Protein AF-A0A5S9R3G3-F1 (afdb_monomer_lite)

Radius of gyration: 27.37 Å; chains: 1; bounding box: 82×53×73 Å

Foldseek 3Di:
DKKKKKFKWAWLDADPAFDKDKDDWDFQDLPDPGTFTWIKMKTAHAADPCSPVPDWDFDPDDDFDFQQDQPPWDDWALATEDAPPDDGPRDTDTGGDTHRMMMIMIMTDDDDPDDDPSRLLSVQVVSVVVVVVCCVVVVMDIDGRGDIFMWACDPPDPDIGTDDDGHYDYDHDDDDDPVRVFVVVLLVVLLVPDPVCPDLVVQLVVLVVVLRVHHRLVSLLLSLLVSLLSVFDKDFDDPVVVVVLVVVLVVLVVVLVVDDCPDPSNVVSVVVNVVSVVNRIDDSLVSSLVLLCDQPPDDNVRSVVLSVLSSVLVVQVVCCVPVVDDNSVCSVVSSVSSSVSVVSSVVSSSVVSDDPDRPDGDDDPPPDDDPDDDDDD

Secondary structure (DSSP, 8-state):
-EEEEEEEEE-SS-PPTT-EEEPPPEEE--SSSSPEEEEEEEEE-PPPS-GGGT--PBPSSS--EE-S--TT-EEETTEEEE-TT--------EEPPBTTEEEEEEEEE--SSS--HHHHHHHHHHHHHHHHHHHHHHT---EE-S--EEEEEPTTSS-EEEE---EEEE-PPPPPPTTTSHHHHHHHHHHHH-TTS-HHHHHHHHHHHHTTT---HHHHHHHHHHHHHHH----BPPHHHHHHHHHHHHHHHHHHTTS-TTSHHHHHHHHHHHHHHHHTBPPHHHHHHHTTSS-TT--HHHHHHHHHHHHHHHHHHHHHHHTS---GGGHHHHHHHHHHHHHHHHHHHHHHH--SS-S-----TTS---S------

Structure (mmCIF, N/CA/C/O backbone):
data_AF-A0A5S9R3G3-F1
#
_entry.id   AF-A0A5S9R3G3-F1
#
loop_
_atom_site.group_PDB
_atom_site.id
_atom_site.type_symbol
_atom_site.label_atom_id
_atom_site.label_alt_id
_atom_site.label_comp_id
_atom_site.label_asym_id
_atom_site.label_entity_id
_atom_site.label_seq_id
_atom_site.pdbx_PDB_ins_code
_atom_site.Cartn_x
_atom_site.Cartn_y
_atom_site.Cartn_z
_atom_site.occupancy
_atom_site.B_iso_or_equiv
_atom_site.auth_seq_id
_atom_site.auth_comp_id
_atom_site.auth_asym_id
_atom_site.auth_atom_id
_atom_site.pdbx_PDB_model_num
ATOM 1 N N . MET A 1 1 ? -0.366 12.731 -30.380 1.00 82.56 1 MET A N 1
ATOM 2 C CA . MET A 1 1 ? 0.681 11.709 -30.606 1.00 82.56 1 MET A CA 1
ATOM 3 C C . MET A 1 1 ? 0.164 10.387 -30.073 1.00 82.56 1 MET A C 1
ATOM 5 O O . MET A 1 1 ? -0.615 10.425 -29.124 1.00 82.56 1 MET A O 1
ATOM 9 N N . ASP A 1 2 ? 0.582 9.261 -30.647 1.00 90.88 2 ASP A N 1
ATOM 10 C CA . ASP A 1 2 ? 0.131 7.946 -30.184 1.00 90.88 2 ASP A CA 1
ATOM 11 C C . ASP A 1 2 ? 0.996 7.466 -29.017 1.00 90.88 2 ASP A C 1
ATOM 13 O O . ASP A 1 2 ? 2.230 7.487 -29.075 1.00 90.88 2 ASP A O 1
ATOM 17 N N . TRP A 1 3 ? 0.332 7.036 -27.953 1.00 93.25 3 TRP A N 1
ATOM 18 C CA . TRP A 1 3 ? 0.936 6.533 -26.731 1.00 93.25 3 TRP A CA 1
ATOM 19 C C . TRP A 1 3 ? 0.381 5.161 -26.380 1.00 93.25 3 TRP A C 1
ATOM 21 O O . TRP A 1 3 ? -0.781 4.837 -26.642 1.00 93.25 3 TRP A O 1
ATOM 31 N N . GLU A 1 4 ? 1.220 4.358 -25.737 1.00 93.62 4 GLU A N 1
ATOM 32 C CA . GLU A 1 4 ? 0.844 3.033 -25.269 1.00 93.62 4 GLU A CA 1
ATOM 33 C C . GLU A 1 4 ? 1.363 2.798 -23.852 1.00 93.62 4 GLU A C 1
ATOM 35 O O . GLU A 1 4 ? 2.548 2.973 -23.580 1.00 93.62 4 GLU A O 1
ATOM 40 N N . GLY A 1 5 ? 0.472 2.400 -22.946 1.00 95.06 5 GLY A N 1
ATOM 41 C CA . GLY A 1 5 ? 0.812 1.848 -21.635 1.00 95.06 5 GLY A CA 1
ATOM 42 C C . GLY A 1 5 ? 0.812 0.323 -21.681 1.00 95.06 5 GLY A C 1
ATOM 43 O O . GLY A 1 5 ? -0.077 -0.255 -22.300 1.00 95.06 5 GLY A O 1
ATOM 44 N N . ILE A 1 6 ? 1.783 -0.332 -21.049 1.00 95.19 6 ILE A N 1
ATOM 45 C CA . ILE A 1 6 ? 1.981 -1.782 -21.162 1.00 95.19 6 ILE A CA 1
ATOM 46 C C . ILE A 1 6 ? 2.205 -2.389 -19.778 1.00 95.19 6 ILE A C 1
ATOM 48 O O . ILE A 1 6 ? 3.084 -1.954 -19.028 1.00 95.19 6 ILE A O 1
ATOM 52 N N . LEU A 1 7 ? 1.419 -3.415 -19.447 1.00 95.62 7 LEU A N 1
ATOM 53 C CA . LEU A 1 7 ? 1.617 -4.284 -18.287 1.00 95.62 7 LEU A CA 1
ATOM 54 C C . LEU A 1 7 ? 1.861 -5.717 -18.769 1.00 95.62 7 LEU A C 1
ATOM 56 O O . LEU A 1 7 ? 0.934 -6.378 -19.238 1.00 95.62 7 LEU A O 1
ATOM 60 N N . ARG A 1 8 ? 3.102 -6.200 -18.636 1.00 95.31 8 ARG A N 1
ATOM 61 C CA . ARG A 1 8 ? 3.462 -7.583 -18.972 1.00 95.31 8 ARG A CA 1
ATOM 62 C C . ARG A 1 8 ? 3.200 -8.510 -17.794 1.00 95.31 8 ARG A C 1
ATOM 64 O O . ARG A 1 8 ? 3.673 -8.261 -16.680 1.00 95.31 8 ARG A O 1
ATOM 71 N N . CYS A 1 9 ? 2.475 -9.591 -18.045 1.00 95.38 9 CYS A N 1
ATOM 72 C CA . CYS A 1 9 ? 2.050 -10.551 -17.038 1.00 95.38 9 CYS A CA 1
ATOM 73 C C . CYS A 1 9 ? 2.466 -11.970 -17.412 1.00 95.38 9 CYS A C 1
ATOM 75 O O . CYS A 1 9 ? 2.411 -12.362 -18.574 1.00 95.38 9 CYS A O 1
ATOM 77 N N . GLN A 1 10 ? 2.797 -12.768 -16.403 1.00 92.88 10 GLN A N 1
ATOM 78 C CA . GLN A 1 10 ? 2.892 -14.214 -16.550 1.00 92.88 10 GLN A CA 1
ATOM 79 C C . GLN A 1 10 ? 1.506 -14.822 -16.389 1.00 92.88 10 GLN A C 1
ATOM 81 O O . GLN A 1 10 ? 0.739 -14.402 -15.521 1.00 92.88 10 GLN A O 1
ATOM 86 N N . THR A 1 11 ? 1.211 -15.823 -17.210 1.00 91.50 11 THR A N 1
ATOM 87 C CA . THR A 1 11 ? -0.045 -16.574 -17.164 1.00 91.50 11 THR A CA 1
ATOM 88 C C . THR A 1 11 ? 0.156 -17.914 -16.472 1.00 91.50 11 THR A C 1
ATOM 90 O O . THR A 1 11 ? 1.210 -18.544 -16.614 1.00 91.50 11 THR A O 1
ATOM 93 N N . TRP A 1 12 ? -0.854 -18.380 -15.739 1.00 89.19 12 TRP A N 1
ATOM 94 C CA . TRP A 1 12 ? -0.878 -19.745 -15.226 1.00 89.19 12 TRP A CA 1
ATOM 95 C C . TRP A 1 12 ? -1.435 -20.709 -16.275 1.00 89.19 12 TRP A C 1
ATOM 97 O O . TRP A 1 12 ? -0.812 -21.741 -16.536 1.00 89.19 12 TRP A O 1
ATOM 107 N N . ASN A 1 13 ? -2.564 -20.359 -16.900 1.00 90.19 13 ASN A N 1
ATOM 108 C CA . ASN A 1 13 ? -3.183 -21.182 -17.938 1.00 90.19 13 ASN A CA 1
ATOM 109 C C . ASN A 1 13 ? -2.506 -21.013 -19.308 1.00 90.19 13 ASN A C 1
ATOM 111 O O . ASN A 1 13 ? -1.650 -20.159 -19.524 1.00 90.19 13 ASN A O 1
ATOM 115 N N . VAL A 1 14 ? -2.911 -21.851 -20.263 1.00 89.50 14 VAL A N 1
ATOM 116 C CA . VAL A 1 14 ? -2.420 -21.818 -21.645 1.00 89.50 14 VAL A CA 1
ATOM 117 C C . VAL A 1 14 ? -3.340 -20.941 -22.492 1.00 89.50 14 VAL A C 1
ATOM 119 O O . VAL A 1 14 ? -4.485 -21.311 -22.754 1.00 89.50 14 VAL A O 1
ATOM 122 N N . TRP A 1 15 ? -2.828 -19.794 -22.931 1.00 91.12 15 TRP A N 1
ATOM 123 C CA . TRP A 1 15 ? -3.529 -18.887 -23.840 1.00 91.12 15 TRP A CA 1
ATOM 124 C C . TRP A 1 15 ? -3.324 -19.288 -25.312 1.00 91.12 15 TRP A C 1
ATOM 126 O O . TRP A 1 15 ? -2.316 -19.928 -25.635 1.00 91.12 15 TRP A O 1
ATOM 136 N N . PRO A 1 16 ? -4.261 -18.950 -26.221 1.00 91.00 16 PRO A N 1
ATOM 137 C CA . PRO A 1 16 ? -4.064 -19.182 -27.647 1.00 91.00 16 PRO A CA 1
ATOM 138 C C . PRO A 1 16 ? -2.848 -18.406 -28.164 1.00 91.00 16 PRO A C 1
ATOM 140 O O . PRO A 1 16 ? -2.643 -17.246 -27.816 1.00 91.00 16 PRO A O 1
ATOM 143 N N . ALA A 1 17 ? -2.053 -19.041 -29.021 1.00 88.81 17 ALA A N 1
ATOM 144 C CA . ALA A 1 17 ? -0.885 -18.406 -29.620 1.00 88.81 17 ALA A CA 1
ATOM 145 C C . ALA A 1 17 ? -1.281 -17.168 -30.444 1.00 88.81 17 ALA A C 1
ATOM 147 O O . ALA A 1 17 ? -2.136 -17.274 -31.327 1.00 88.81 17 ALA A O 1
ATOM 148 N N . GLY A 1 18 ? -0.649 -16.022 -30.170 1.00 86.88 18 GLY A N 1
ATOM 149 C CA . GLY A 1 18 ? -0.840 -14.786 -30.936 1.00 86.88 18 GLY A CA 1
ATOM 150 C C . GLY A 1 18 ? -2.257 -14.213 -30.856 1.00 86.88 18 GLY A C 1
ATOM 151 O O . GLY A 1 18 ? -2.711 -13.562 -31.797 1.00 86.88 18 GLY A O 1
ATOM 152 N N . PHE A 1 19 ? -2.999 -14.497 -29.782 1.00 92.69 19 PHE A N 1
ATOM 153 C CA . PHE A 1 19 ? -4.306 -13.880 -29.585 1.00 92.69 19 PHE A CA 1
ATOM 154 C C . PHE A 1 19 ? -4.140 -12.380 -29.334 1.00 92.69 19 PHE A C 1
ATOM 156 O O . PHE A 1 19 ? -3.293 -11.978 -28.545 1.00 92.69 19 PHE A O 1
ATOM 163 N N . SER A 1 20 ? -4.994 -11.581 -29.973 1.00 94.75 20 SER A N 1
ATOM 164 C CA . SER A 1 20 ? -5.134 -10.150 -29.721 1.00 94.75 20 SER A CA 1
ATOM 165 C C . SER A 1 20 ? -6.615 -9.806 -29.628 1.00 94.75 20 SER A C 1
ATOM 167 O O . SER A 1 20 ? -7.399 -10.123 -30.530 1.00 94.75 20 SER A O 1
ATOM 169 N N . GLY A 1 21 ? -7.015 -9.187 -28.520 1.00 94.69 21 GLY A N 1
ATOM 170 C CA . GLY A 1 21 ? -8.395 -8.793 -28.262 1.00 94.69 21 GLY A CA 1
ATOM 171 C C . GLY A 1 21 ? -8.481 -7.361 -27.757 1.00 94.69 21 GLY A C 1
ATOM 172 O O . GLY A 1 21 ? -7.987 -7.060 -26.674 1.00 94.69 21 GLY A O 1
ATOM 173 N N . ALA A 1 22 ? -9.147 -6.487 -28.514 1.00 95.94 22 ALA A N 1
ATOM 174 C CA . ALA A 1 22 ? -9.418 -5.114 -28.098 1.00 95.94 22 ALA A CA 1
ATOM 175 C C . ALA A 1 22 ? -10.745 -5.015 -27.332 1.00 95.94 22 ALA A C 1
ATOM 177 O O . ALA A 1 22 ? -11.767 -5.567 -27.749 1.00 95.94 22 ALA A O 1
ATOM 178 N N . LEU A 1 23 ? -10.734 -4.277 -26.226 1.00 92.88 23 LEU A N 1
ATOM 179 C CA . LEU A 1 23 ? -11.939 -3.865 -25.514 1.00 92.88 23 LEU A CA 1
ATOM 180 C C . LEU A 1 23 ? -12.498 -2.574 -26.124 1.00 92.88 23 LEU A C 1
ATOM 182 O O . LEU A 1 23 ? -11.823 -1.862 -26.869 1.00 92.88 23 LEU A O 1
ATOM 186 N N . ALA A 1 24 ? -13.753 -2.260 -25.794 1.00 94.69 24 ALA A N 1
ATOM 187 C CA . ALA A 1 24 ? -14.307 -0.950 -26.114 1.00 94.69 24 ALA A CA 1
ATOM 188 C C . ALA A 1 24 ? -13.463 0.155 -25.446 1.00 94.69 24 ALA A C 1
ATOM 190 O O . ALA A 1 24 ? -12.993 -0.055 -24.324 1.00 94.69 24 ALA A O 1
ATOM 191 N N . PRO A 1 25 ? -13.287 1.323 -26.093 1.00 96.75 25 PRO A N 1
ATOM 192 C CA . PRO A 1 25 ? -12.564 2.424 -25.478 1.00 96.75 25 PRO A CA 1
ATOM 193 C C . PRO A 1 25 ? -13.214 2.864 -24.165 1.00 96.75 25 PRO A C 1
ATOM 195 O O . PRO A 1 25 ? -14.439 2.995 -24.090 1.00 96.75 25 PRO A O 1
ATOM 198 N N . ILE A 1 26 ? -12.380 3.121 -23.164 1.00 96.75 26 ILE A N 1
ATOM 199 C CA . ILE A 1 26 ? -12.755 3.572 -21.825 1.00 96.75 26 ILE A CA 1
ATOM 200 C C . ILE A 1 26 ? -12.123 4.930 -21.537 1.00 96.75 26 ILE A C 1
ATOM 202 O O . ILE A 1 26 ? -11.056 5.253 -22.056 1.00 96.75 26 ILE A O 1
ATOM 206 N N . ASP A 1 27 ? -12.783 5.720 -20.701 1.00 96.31 27 ASP A N 1
ATOM 207 C CA . ASP A 1 27 ? -12.283 7.026 -20.289 1.00 96.31 27 ASP A CA 1
ATOM 208 C C . ASP A 1 27 ? -11.473 6.867 -18.990 1.00 96.31 27 ASP A C 1
ATOM 210 O O . ASP A 1 27 ? -11.953 6.303 -18.006 1.00 96.31 27 ASP A O 1
ATOM 214 N N . VAL A 1 28 ? -10.223 7.334 -19.002 1.00 93.81 28 VAL A N 1
ATOM 215 C CA . VAL A 1 28 ? -9.308 7.303 -17.856 1.00 93.81 28 VAL A CA 1
ATOM 216 C C . VAL A 1 28 ? -9.251 8.687 -17.224 1.00 93.81 28 VAL A C 1
ATOM 218 O O . VAL A 1 28 ? -8.675 9.633 -17.770 1.00 93.81 28 VAL A O 1
ATOM 221 N N . GLU A 1 29 ? -9.846 8.784 -16.040 1.00 90.31 29 GLU A N 1
ATOM 222 C CA . GLU A 1 29 ? -9.842 9.984 -15.211 1.00 90.31 29 GLU A CA 1
ATOM 223 C C . GLU A 1 29 ? -8.513 10.122 -14.461 1.00 90.31 29 GLU A C 1
ATOM 225 O O . GLU A 1 29 ? -8.102 9.234 -13.712 1.00 90.31 29 GLU A O 1
ATOM 230 N N . TYR A 1 30 ? -7.845 11.264 -14.632 1.00 87.81 30 TYR A N 1
ATOM 231 C CA . TYR A 1 30 ? -6.536 11.529 -14.017 1.00 87.81 30 TYR A CA 1
ATOM 232 C C . TYR A 1 30 ? -6.441 12.898 -13.322 1.00 87.81 30 TYR A C 1
ATOM 234 O O . TYR A 1 30 ? -5.357 13.323 -12.909 1.00 87.81 30 TYR A O 1
ATOM 242 N N . GLY A 1 31 ? -7.582 13.576 -13.153 1.00 83.94 31 GLY A N 1
ATOM 243 C CA . GLY A 1 31 ? -7.693 14.853 -12.441 1.00 83.94 31 GLY A CA 1
ATOM 244 C C . GLY A 1 31 ? -7.502 16.106 -13.301 1.00 83.94 31 GLY A C 1
ATOM 245 O O . GLY A 1 31 ? -7.364 17.192 -12.741 1.00 83.94 31 GLY A O 1
ATOM 246 N N . ALA A 1 32 ? -7.481 15.973 -14.630 1.00 87.69 32 ALA A N 1
ATOM 247 C CA . ALA A 1 32 ? -7.572 17.103 -15.555 1.00 87.69 32 ALA A CA 1
ATOM 248 C C . ALA A 1 32 ? -9.035 17.469 -15.870 1.00 87.69 32 ALA A C 1
ATOM 250 O O . ALA A 1 32 ? -9.962 16.808 -15.411 1.00 87.69 32 ALA A O 1
ATOM 251 N N . GLU A 1 33 ? -9.242 18.524 -16.667 1.00 87.94 33 GLU A N 1
ATOM 252 C CA . GLU A 1 33 ? -10.582 18.960 -17.101 1.00 87.94 33 GLU A CA 1
ATOM 253 C C . GLU A 1 33 ? -11.295 17.939 -17.997 1.00 87.94 33 GLU A C 1
ATOM 255 O O . GLU A 1 33 ? -12.516 17.982 -18.137 1.00 87.94 33 GLU A O 1
ATOM 260 N N . SER A 1 34 ? -10.551 17.044 -18.646 1.00 89.94 34 SER A N 1
ATOM 261 C CA . SER A 1 34 ? -11.104 16.008 -19.516 1.00 89.94 34 SER A CA 1
ATOM 262 C C . SER A 1 34 ? -10.328 14.702 -19.354 1.00 89.94 34 SER A C 1
ATOM 264 O O . SER A 1 34 ? -9.100 14.748 -19.219 1.00 89.94 34 SER A O 1
ATOM 266 N N . PRO A 1 35 ? -11.014 13.546 -19.370 1.00 93.94 35 PRO A N 1
ATOM 267 C CA . PRO A 1 35 ? -10.356 12.250 -19.308 1.00 93.94 35 PRO A CA 1
ATOM 268 C C . PRO A 1 35 ? -9.582 11.952 -20.593 1.00 93.94 35 PRO A C 1
ATOM 270 O O . PRO A 1 35 ? -9.852 12.514 -21.657 1.00 93.94 35 PRO A O 1
ATOM 273 N N . VAL A 1 36 ? -8.645 11.008 -20.501 1.00 95.81 36 VAL A N 1
ATOM 274 C CA . VAL A 1 36 ? -7.981 10.434 -21.678 1.00 95.81 36 VAL A CA 1
ATOM 275 C C . VAL A 1 36 ? -8.748 9.199 -22.116 1.00 95.81 36 VAL A C 1
ATOM 277 O O . VAL A 1 36 ? -8.971 8.288 -21.321 1.00 95.81 36 VAL A O 1
ATOM 280 N N . ARG A 1 37 ? -9.132 9.143 -23.390 1.00 97.38 37 ARG A N 1
ATOM 281 C CA . ARG A 1 37 ? -9.817 7.980 -23.950 1.00 97.38 37 ARG A CA 1
ATOM 282 C C . ARG A 1 37 ? -8.802 6.928 -24.380 1.00 97.38 37 ARG A C 1
ATOM 284 O O . ARG A 1 37 ? -7.966 7.176 -25.244 1.00 97.38 37 ARG A O 1
ATOM 291 N N . VAL A 1 38 ? -8.894 5.751 -23.777 1.00 97.81 38 VAL A N 1
ATOM 292 C CA . VAL A 1 38 ? -7.934 4.655 -23.914 1.00 97.81 38 VAL A CA 1
ATOM 293 C C . VAL A 1 38 ? -8.622 3.444 -24.524 1.00 97.81 38 VAL A C 1
ATOM 295 O O . VAL A 1 38 ? -9.729 3.097 -24.131 1.00 97.81 38 VAL A O 1
ATOM 298 N N . THR A 1 39 ? -7.960 2.770 -25.460 1.00 98.19 39 THR A N 1
ATOM 299 C CA . THR A 1 39 ? -8.383 1.478 -26.010 1.00 98.19 39 THR A CA 1
ATOM 300 C C . THR A 1 39 ? -7.541 0.370 -25.388 1.00 98.19 39 THR A C 1
ATOM 302 O O . THR A 1 39 ? -6.359 0.246 -25.729 1.00 98.19 39 THR A O 1
ATOM 305 N N . PRO A 1 40 ? -8.108 -0.437 -24.476 1.00 98.12 40 PRO A N 1
ATOM 306 C CA . PRO A 1 40 ? -7.387 -1.563 -23.920 1.00 98.12 40 PRO A CA 1
ATOM 307 C C . PRO A 1 40 ? -7.274 -2.703 -24.931 1.00 98.12 40 PRO A C 1
ATOM 309 O O . PRO A 1 40 ? -8.248 -3.025 -25.613 1.00 98.12 40 PRO A O 1
ATOM 312 N N . VAL A 1 41 ? -6.115 -3.349 -24.993 1.00 97.62 41 VAL A N 1
ATOM 313 C CA . VAL A 1 41 ? -5.882 -4.542 -25.816 1.00 97.62 41 VAL A CA 1
ATOM 314 C C . VAL A 1 41 ? -5.182 -5.598 -24.969 1.00 97.62 41 VAL A C 1
ATOM 316 O O . VAL A 1 41 ? -4.310 -5.272 -24.170 1.00 97.62 41 VAL A O 1
ATOM 319 N N . VAL A 1 42 ? -5.583 -6.858 -25.105 1.00 96.56 42 VAL A N 1
ATOM 320 C CA . VAL A 1 42 ? -4.905 -7.993 -24.473 1.00 96.56 42 VAL A CA 1
ATOM 321 C C . VAL A 1 42 ? -4.266 -8.831 -25.563 1.00 96.56 42 VAL A C 1
ATOM 323 O O . VAL A 1 42 ? -4.986 -9.377 -26.401 1.00 96.56 42 VAL A O 1
ATOM 326 N N . ASP A 1 43 ? -2.944 -8.947 -25.509 1.00 95.06 43 ASP A N 1
ATOM 327 C CA . ASP A 1 43 ? -2.147 -9.721 -26.457 1.00 95.06 43 ASP A CA 1
ATOM 328 C C . ASP A 1 43 ? -1.471 -10.881 -25.726 1.00 95.06 43 ASP A C 1
ATOM 330 O O . ASP A 1 43 ? -0.839 -10.666 -24.694 1.00 95.06 43 ASP A O 1
ATOM 334 N N . SER A 1 44 ? -1.581 -12.109 -26.232 1.00 93.50 44 SER A N 1
ATOM 335 C CA . SER A 1 44 ? -0.860 -13.260 -25.675 1.00 93.50 44 SER A CA 1
ATOM 336 C C . SER A 1 44 ? 0.172 -13.818 -26.643 1.00 93.50 44 SER A C 1
ATOM 338 O O . SER A 1 44 ? -0.080 -13.968 -27.841 1.00 93.50 44 SER A O 1
ATOM 340 N N . TYR A 1 45 ? 1.325 -14.191 -26.093 1.00 91.62 45 TYR A N 1
ATOM 341 C CA . TYR A 1 45 ? 2.434 -14.767 -26.848 1.00 91.62 45 TYR A CA 1
ATOM 342 C C . TYR A 1 45 ? 2.284 -16.275 -27.040 1.00 91.62 45 TYR A C 1
ATOM 344 O O . TYR A 1 45 ? 1.241 -16.859 -26.719 1.00 91.62 45 TYR A O 1
ATOM 352 N N . GLN A 1 46 ? 3.307 -16.930 -27.599 1.00 90.25 46 GLN A N 1
ATOM 353 C CA . GLN A 1 46 ? 3.253 -18.375 -27.754 1.00 90.25 46 GLN A CA 1
ATOM 354 C C . GLN A 1 46 ? 3.163 -19.037 -26.377 1.00 90.25 46 GLN A C 1
ATOM 356 O O . GLN A 1 46 ? 3.768 -18.583 -25.398 1.00 90.25 46 GLN A O 1
ATOM 361 N N . PRO A 1 47 ? 2.431 -20.153 -26.276 1.00 88.19 47 PRO A N 1
ATOM 362 C CA . PRO A 1 47 ? 2.377 -20.906 -25.042 1.00 88.19 47 PRO A CA 1
ATOM 363 C C . PRO A 1 47 ? 3.754 -21.485 -24.689 1.00 88.19 47 PRO A C 1
ATOM 365 O O . PRO A 1 47 ? 4.595 -21.771 -25.553 1.00 88.19 47 PRO A O 1
ATOM 368 N N . ARG A 1 48 ? 3.971 -21.705 -23.388 1.00 86.25 48 ARG A N 1
ATOM 369 C CA . ARG A 1 48 ? 5.143 -22.435 -22.882 1.00 86.25 48 ARG A CA 1
ATOM 370 C C . ARG A 1 48 ? 5.237 -23.791 -23.581 1.00 86.25 48 ARG A C 1
ATOM 372 O O . ARG A 1 48 ? 4.245 -24.511 -23.657 1.00 86.25 48 ARG A O 1
ATOM 379 N N . ASN A 1 49 ? 6.432 -24.155 -24.052 1.00 81.69 49 ASN A N 1
ATOM 380 C CA . ASN A 1 49 ? 6.665 -25.466 -24.671 1.00 81.69 49 ASN A CA 1
ATOM 381 C C . ASN A 1 49 ? 6.412 -26.610 -23.683 1.00 81.69 49 ASN A C 1
ATOM 383 O O . ASN A 1 49 ? 5.931 -27.675 -24.062 1.00 81.69 49 ASN A O 1
ATOM 387 N N . ARG A 1 50 ? 6.770 -26.372 -22.417 1.00 78.50 50 ARG A N 1
ATOM 388 C CA . ARG A 1 50 ? 6.642 -27.312 -21.304 1.00 78.50 50 ARG A CA 1
ATOM 389 C C . ARG A 1 50 ? 6.119 -26.587 -20.063 1.00 78.50 50 ARG A C 1
ATOM 391 O O . ARG A 1 50 ? 6.913 -26.234 -19.185 1.00 78.50 50 ARG A O 1
ATOM 398 N N . PRO A 1 51 ? 4.807 -26.290 -19.992 1.00 74.12 51 PRO A N 1
ATOM 399 C CA . PRO A 1 51 ? 4.209 -25.574 -18.863 1.00 74.12 51 PRO A CA 1
ATOM 400 C C . PRO A 1 51 ? 4.517 -26.229 -17.511 1.00 74.12 51 PRO A C 1
ATOM 402 O O . PRO A 1 51 ? 4.673 -25.532 -16.514 1.00 74.12 51 PRO A O 1
ATOM 405 N N . GLU A 1 52 ? 4.673 -27.553 -17.497 1.00 77.81 52 GLU A N 1
ATOM 406 C CA . GLU A 1 52 ? 5.006 -28.364 -16.330 1.00 77.81 52 GLU A CA 1
ATOM 407 C C . GLU A 1 52 ? 6.454 -28.206 -15.839 1.00 77.81 52 GLU A C 1
ATOM 409 O O . GLU A 1 52 ? 6.741 -28.532 -14.690 1.00 77.81 52 GLU A O 1
ATOM 414 N N . GLN A 1 53 ? 7.365 -27.711 -16.686 1.00 74.00 53 GLN A N 1
ATOM 415 C CA . GLN A 1 53 ? 8.786 -27.535 -16.353 1.00 74.00 53 GLN A CA 1
ATOM 416 C C . GLN A 1 53 ? 9.143 -26.101 -15.956 1.00 74.00 53 GLN A C 1
ATOM 418 O O . GLN A 1 53 ? 10.245 -25.878 -15.467 1.00 74.00 53 GLN A O 1
ATOM 423 N N . TYR A 1 54 ? 8.232 -25.141 -16.158 1.00 65.38 54 TYR A N 1
ATOM 424 C CA . TYR A 1 54 ? 8.431 -23.717 -15.843 1.00 65.38 54 TYR A CA 1
ATOM 425 C C . TYR A 1 54 ? 9.733 -23.117 -16.404 1.00 65.38 54 TYR A C 1
ATOM 427 O O . TYR A 1 54 ? 10.291 -22.188 -15.826 1.00 65.38 54 TYR A O 1
ATOM 435 N N . ALA A 1 55 ? 10.217 -23.627 -17.538 1.00 67.88 55 ALA A N 1
ATOM 436 C CA . ALA A 1 55 ? 11.354 -23.035 -18.230 1.00 67.88 55 ALA A CA 1
ATOM 437 C C . ALA A 1 55 ? 10.921 -21.738 -18.934 1.00 67.88 55 ALA A C 1
ATOM 439 O O . ALA A 1 55 ? 9.895 -21.714 -19.620 1.00 67.88 55 ALA A O 1
ATOM 440 N N . SER A 1 56 ? 11.692 -20.665 -18.742 1.00 66.69 56 SER A N 1
ATOM 441 C CA . SER A 1 56 ? 11.548 -19.418 -19.493 1.00 66.69 56 SER A CA 1
ATOM 442 C C . SER A 1 56 ? 12.195 -19.589 -20.866 1.00 66.69 56 SER A C 1
ATOM 444 O O . SER A 1 56 ? 13.420 -19.639 -20.969 1.00 66.69 56 SER A O 1
ATOM 446 N N . ASP A 1 57 ? 11.365 -19.671 -21.900 1.00 78.62 57 ASP A N 1
ATOM 447 C CA . ASP A 1 57 ? 11.805 -19.669 -23.291 1.00 78.62 57 ASP A CA 1
ATOM 448 C C . ASP A 1 57 ? 11.517 -18.280 -23.872 1.00 78.62 57 ASP A C 1
ATOM 450 O O . ASP A 1 57 ? 10.379 -17.810 -23.787 1.00 78.62 57 ASP A O 1
ATOM 454 N N . GLU A 1 58 ? 12.529 -17.624 -24.441 1.00 77.50 58 GLU A N 1
ATOM 455 C CA . GLU A 1 58 ? 12.355 -16.326 -25.100 1.00 77.50 58 GLU A CA 1
ATOM 456 C C . GLU A 1 58 ? 11.372 -16.425 -26.275 1.00 77.50 58 GLU A C 1
ATOM 458 O O . GLU A 1 58 ? 11.382 -17.385 -27.053 1.00 77.50 58 GLU A O 1
ATOM 463 N N . GLU A 1 59 ? 10.503 -15.424 -26.378 1.00 72.94 59 GLU A N 1
ATOM 464 C CA . GLU A 1 59 ? 9.643 -15.166 -27.525 1.00 72.94 59 GLU A CA 1
ATOM 465 C C . GLU A 1 59 ? 10.335 -14.155 -28.444 1.00 72.94 59 GLU A C 1
ATOM 467 O O . GLU A 1 59 ? 10.980 -13.222 -27.975 1.00 72.94 59 GLU A O 1
ATOM 472 N N . VAL A 1 60 ? 10.197 -14.327 -29.759 1.00 67.81 60 VAL A N 1
ATOM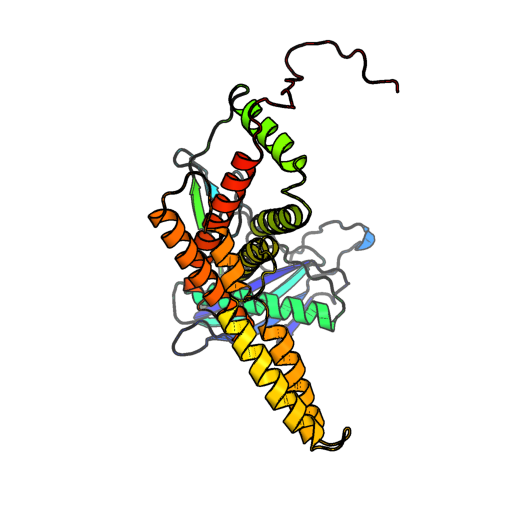 473 C CA . VAL A 1 60 ? 10.820 -13.422 -30.748 1.00 67.81 60 VAL A CA 1
ATOM 474 C C . VAL A 1 60 ? 9.848 -12.321 -31.206 1.00 67.81 60 VAL A C 1
ATOM 476 O O . VAL A 1 60 ? 10.247 -11.361 -31.859 1.00 67.81 60 VAL A O 1
ATOM 479 N N . GLU A 1 61 ? 8.565 -12.442 -30.864 1.00 76.19 61 GLU A N 1
ATOM 480 C CA . GLU A 1 61 ? 7.498 -11.506 -31.225 1.00 76.19 61 GLU A CA 1
ATOM 481 C C . GLU A 1 61 ? 7.025 -10.695 -30.014 1.00 76.19 61 GLU A C 1
ATOM 483 O O . GLU A 1 61 ? 6.641 -11.259 -28.995 1.00 76.19 61 GLU A O 1
ATOM 488 N N . GLY A 1 62 ? 6.999 -9.368 -30.155 1.00 80.50 62 GLY A N 1
ATOM 489 C CA . GLY A 1 62 ? 6.584 -8.414 -29.123 1.00 80.50 62 GLY A CA 1
ATOM 490 C C . GLY A 1 62 ? 7.617 -7.301 -28.941 1.00 80.50 62 GLY A C 1
ATOM 491 O O . GLY A 1 62 ? 8.684 -7.354 -29.549 1.00 80.50 62 GLY A O 1
ATOM 492 N N . PRO A 1 63 ? 7.311 -6.238 -28.180 1.00 85.44 63 PRO A N 1
ATOM 493 C CA . PRO A 1 63 ? 8.295 -5.198 -27.938 1.00 85.44 63 PRO A CA 1
ATOM 494 C C . PRO A 1 63 ? 9.306 -5.610 -26.859 1.00 85.44 63 PRO A C 1
ATOM 496 O O . PRO A 1 63 ? 8.909 -6.147 -25.817 1.00 85.44 63 PRO A O 1
ATOM 499 N N . PRO A 1 64 ? 10.586 -5.243 -27.006 1.00 88.50 64 PRO A N 1
ATOM 500 C CA . PRO A 1 64 ? 11.502 -5.273 -25.883 1.00 88.50 64 PRO A CA 1
ATOM 501 C C . PRO A 1 64 ? 11.044 -4.243 -24.848 1.00 88.50 64 PRO A C 1
ATOM 503 O O . PRO A 1 64 ? 10.876 -3.060 -25.153 1.00 88.50 64 PRO A O 1
ATOM 506 N N . LEU A 1 65 ? 10.852 -4.692 -23.611 1.00 89.44 65 LEU A N 1
ATOM 507 C CA . LEU A 1 65 ? 10.500 -3.833 -22.481 1.00 89.44 65 LEU A CA 1
ATOM 508 C C . LEU A 1 65 ? 11.630 -3.826 -21.470 1.00 89.44 65 LEU A C 1
ATOM 510 O O . LEU A 1 65 ? 12.388 -4.789 -21.372 1.00 89.44 65 LEU A O 1
ATOM 514 N N . TRP A 1 66 ? 11.740 -2.750 -20.698 1.00 88.94 66 TRP A N 1
ATOM 515 C CA . TRP A 1 66 ? 12.703 -2.702 -19.608 1.00 88.94 66 TRP A CA 1
ATOM 516 C C . TRP A 1 66 ? 12.369 -3.772 -18.568 1.00 88.94 66 TRP A C 1
ATOM 518 O O . TRP A 1 66 ? 11.209 -3.940 -18.176 1.00 88.94 66 TRP A O 1
ATOM 528 N N . ASP A 1 67 ? 13.399 -4.499 -18.139 1.00 87.62 67 ASP A N 1
ATOM 529 C CA . ASP A 1 67 ? 13.278 -5.625 -17.212 1.00 87.62 67 ASP A CA 1
ATOM 530 C C . ASP A 1 67 ? 12.908 -5.199 -15.778 1.00 87.62 67 ASP A C 1
ATOM 532 O O . ASP A 1 67 ? 12.546 -6.030 -14.948 1.00 87.62 67 ASP A O 1
ATOM 536 N N . GLY A 1 68 ? 12.926 -3.896 -15.490 1.00 84.62 68 GLY A N 1
ATOM 537 C CA . GLY A 1 68 ? 12.653 -3.371 -14.157 1.00 84.62 68 GLY A CA 1
ATOM 538 C C . GLY A 1 68 ? 13.841 -3.474 -13.210 1.00 84.62 68 GLY A C 1
ATOM 539 O O . GLY A 1 68 ? 13.676 -3.263 -12.002 1.00 84.62 68 GLY A O 1
ATOM 540 N N . GLU A 1 69 ? 15.027 -3.766 -13.734 1.00 84.75 69 GLU A N 1
ATOM 541 C CA . GLU A 1 69 ? 16.266 -3.833 -12.986 1.00 84.75 69 GLU A CA 1
ATOM 542 C C . GLU A 1 69 ? 17.209 -2.699 -13.396 1.00 84.75 69 GLU A C 1
ATOM 544 O O . GLU A 1 69 ? 17.318 -2.291 -14.554 1.00 84.75 69 GLU A O 1
ATOM 549 N N . LEU A 1 70 ? 17.911 -2.169 -12.399 1.00 84.31 70 LEU A N 1
ATOM 550 C CA . LEU A 1 70 ? 19.088 -1.337 -12.601 1.00 84.31 70 LEU A CA 1
ATOM 551 C C . LEU A 1 70 ? 20.228 -2.048 -11.877 1.00 84.31 70 LEU A C 1
ATOM 553 O O . LEU A 1 70 ? 20.295 -1.969 -10.647 1.00 84.31 70 LEU A O 1
ATOM 557 N N . PRO A 1 71 ? 21.083 -2.793 -12.603 1.00 82.25 71 PRO A N 1
ATOM 558 C CA . PRO A 1 71 ? 22.139 -3.581 -11.988 1.00 82.25 71 PRO A CA 1
ATOM 559 C C . PRO A 1 71 ? 22.977 -2.746 -11.014 1.00 82.25 71 PRO A C 1
ATOM 561 O O . PRO A 1 71 ? 23.483 -1.682 -11.363 1.00 82.25 71 PRO A O 1
ATOM 564 N N . GLY A 1 72 ? 23.117 -3.237 -9.782 1.00 78.56 72 GLY A N 1
ATOM 565 C CA . GLY A 1 72 ? 23.851 -2.551 -8.715 1.00 78.56 72 GLY A CA 1
ATOM 566 C C . GLY A 1 72 ? 23.027 -1.566 -7.879 1.00 78.56 72 GLY A C 1
ATOM 567 O O . GLY A 1 72 ? 23.543 -1.076 -6.877 1.00 78.56 72 GLY A O 1
ATOM 568 N N . LEU A 1 73 ? 21.760 -1.307 -8.222 1.00 85.56 73 LEU A N 1
ATOM 569 C CA . LEU A 1 73 ? 20.843 -0.521 -7.395 1.00 85.56 73 LEU A CA 1
ATOM 570 C C . LEU A 1 73 ? 19.787 -1.407 -6.738 1.00 85.56 73 LEU A C 1
ATOM 572 O O . LEU A 1 73 ? 19.219 -2.309 -7.350 1.00 85.56 73 LEU A O 1
ATOM 576 N N . HIS A 1 74 ? 19.490 -1.107 -5.477 1.00 86.44 74 HIS A N 1
ATOM 577 C CA . HIS A 1 74 ? 18.426 -1.774 -4.741 1.00 86.44 74 HIS A CA 1
ATOM 578 C C . HIS A 1 74 ? 17.100 -1.053 -4.983 1.00 86.44 74 HIS A C 1
ATOM 580 O O . HIS A 1 74 ? 17.000 0.155 -4.759 1.00 86.44 74 HIS A O 1
ATOM 586 N N . ARG A 1 75 ? 16.079 -1.784 -5.434 1.00 85.81 75 ARG A N 1
ATOM 587 C CA . ARG A 1 75 ? 14.737 -1.237 -5.641 1.00 85.81 75 ARG A CA 1
ATOM 588 C C . ARG A 1 75 ? 13.905 -1.376 -4.373 1.00 85.81 75 ARG A C 1
ATOM 590 O O . ARG A 1 75 ? 13.786 -2.467 -3.827 1.00 85.81 75 ARG A O 1
ATOM 597 N N . VAL A 1 76 ? 13.286 -0.279 -3.955 1.00 85.62 76 VAL A N 1
ATOM 598 C CA . VAL A 1 76 ? 12.312 -0.234 -2.862 1.00 85.62 76 VAL A CA 1
ATOM 599 C C . VAL A 1 76 ? 11.142 0.627 -3.312 1.00 85.62 76 VAL A C 1
ATOM 601 O O . VAL A 1 76 ? 11.345 1.747 -3.784 1.00 85.62 76 VAL A O 1
ATOM 604 N N . TRP A 1 77 ? 9.914 0.123 -3.159 1.00 85.81 77 TRP A N 1
ATOM 605 C CA . TRP A 1 77 ? 8.726 0.770 -3.728 1.00 85.81 77 TRP A CA 1
ATOM 606 C C . TRP A 1 77 ? 8.878 0.951 -5.257 1.00 85.81 77 TRP A C 1
ATOM 608 O O . TRP A 1 77 ? 9.369 0.055 -5.945 1.00 85.81 77 TRP A O 1
ATOM 618 N N . ASP A 1 78 ? 8.491 2.119 -5.776 1.00 78.56 78 ASP A N 1
ATOM 619 C CA . ASP A 1 78 ? 8.697 2.604 -7.146 1.00 78.56 78 ASP A CA 1
ATOM 620 C C . ASP A 1 78 ? 10.057 3.309 -7.360 1.00 78.56 78 ASP A C 1
ATOM 622 O O . ASP A 1 78 ? 10.238 3.993 -8.367 1.00 78.56 78 ASP A O 1
ATOM 626 N N . ALA A 1 79 ? 11.009 3.186 -6.424 1.00 84.19 79 ALA A N 1
ATOM 627 C CA . ALA A 1 79 ? 12.280 3.905 -6.471 1.00 84.19 79 ALA A CA 1
ATOM 628 C C . ALA A 1 79 ? 13.514 2.997 -6.358 1.00 84.19 79 ALA A C 1
ATOM 630 O O . ALA A 1 79 ? 13.485 1.926 -5.755 1.00 84.19 79 ALA A O 1
ATOM 631 N N . TYR A 1 80 ? 14.636 3.475 -6.888 1.00 88.00 80 TYR A N 1
ATOM 632 C CA . TYR A 1 80 ? 15.960 2.893 -6.688 1.00 88.00 80 TYR A CA 1
ATOM 633 C C . TYR A 1 80 ? 16.723 3.689 -5.647 1.00 88.00 80 TYR A C 1
ATOM 635 O O . TYR A 1 80 ? 16.780 4.920 -5.707 1.00 88.00 80 TYR A O 1
ATOM 643 N N . LEU A 1 81 ? 17.310 2.981 -4.690 1.00 90.19 81 LEU A N 1
ATOM 644 C CA . LEU A 1 81 ? 18.098 3.591 -3.636 1.00 90.19 81 LEU A CA 1
ATOM 645 C C . LEU A 1 81 ? 19.524 3.825 -4.117 1.00 90.19 81 LEU A C 1
ATOM 647 O O . LEU A 1 81 ? 20.151 2.919 -4.667 1.00 90.19 81 LEU A O 1
ATOM 651 N N . LYS A 1 82 ? 20.052 5.013 -3.827 1.00 90.12 82 LYS A N 1
ATOM 652 C CA . LYS A 1 82 ? 21.488 5.284 -3.910 1.00 90.12 82 LYS A CA 1
ATOM 653 C C . LYS A 1 82 ? 21.965 6.138 -2.743 1.00 90.12 82 LYS A C 1
ATOM 655 O O . LYS A 1 82 ? 21.196 6.939 -2.208 1.00 90.12 82 LYS A O 1
ATOM 660 N N . ALA A 1 83 ? 23.239 6.017 -2.405 1.00 90.19 83 ALA A N 1
ATOM 661 C CA . ALA A 1 83 ? 23.916 6.945 -1.514 1.00 90.19 83 ALA A CA 1
ATOM 662 C C . ALA A 1 83 ? 24.419 8.190 -2.272 1.00 90.19 83 ALA A C 1
ATOM 664 O O . ALA A 1 83 ? 24.614 8.126 -3.493 1.00 90.19 83 ALA A O 1
ATOM 665 N N . PRO A 1 84 ? 24.615 9.338 -1.596 1.00 90.50 84 PRO A N 1
ATOM 666 C CA . PRO A 1 84 ? 25.203 10.531 -2.211 1.00 90.50 84 PRO A CA 1
ATOM 667 C C . PRO A 1 84 ? 26.547 10.272 -2.910 1.00 90.50 84 PRO A C 1
ATOM 669 O O . PRO A 1 84 ? 26.808 10.841 -3.968 1.00 90.50 84 PRO A O 1
ATOM 672 N N . GLU A 1 85 ? 27.370 9.397 -2.335 1.00 88.75 85 GLU A N 1
ATOM 673 C CA . GLU A 1 85 ? 28.702 9.017 -2.809 1.00 88.75 85 GLU A CA 1
ATOM 674 C C . GLU A 1 85 ? 28.704 7.972 -3.936 1.00 88.75 85 GLU A C 1
ATOM 676 O O . GLU A 1 85 ? 29.740 7.752 -4.566 1.00 88.75 85 GLU A O 1
ATOM 681 N N . ASP A 1 86 ? 27.565 7.331 -4.213 1.00 86.06 86 ASP A N 1
ATOM 682 C CA . ASP A 1 86 ? 27.483 6.288 -5.230 1.00 86.06 86 ASP A CA 1
ATOM 683 C C . ASP A 1 86 ? 27.593 6.890 -6.646 1.00 86.06 86 ASP A C 1
ATOM 685 O O . ASP A 1 86 ? 26.797 7.745 -7.057 1.00 86.06 86 ASP A O 1
ATOM 689 N N . SER A 1 87 ? 28.542 6.371 -7.430 1.00 85.44 87 SER A N 1
ATOM 690 C CA . SER A 1 87 ? 28.618 6.564 -8.881 1.00 85.44 87 SER A CA 1
ATOM 691 C C . SER A 1 87 ? 28.230 5.258 -9.561 1.00 85.44 87 SER A C 1
ATOM 693 O O . SER A 1 87 ? 29.031 4.325 -9.633 1.00 85.44 87 SER A O 1
ATOM 695 N N . VAL A 1 88 ? 26.976 5.168 -10.006 1.00 79.38 88 VAL A N 1
ATOM 696 C CA . VAL A 1 88 ? 26.431 3.951 -10.618 1.00 79.38 88 VAL A CA 1
ATOM 697 C C . VAL A 1 88 ? 26.100 4.231 -12.079 1.00 79.38 88 VAL A C 1
ATOM 699 O O . VAL A 1 88 ? 25.314 5.144 -12.351 1.00 79.38 88 VAL A O 1
ATOM 702 N N . PRO A 1 89 ? 26.680 3.480 -13.034 1.00 79.94 89 PRO A N 1
ATOM 703 C CA . PRO A 1 89 ? 26.294 3.596 -14.429 1.00 79.94 89 PRO A CA 1
ATOM 704 C C . PRO A 1 89 ? 24.858 3.093 -14.589 1.00 79.94 89 PRO A C 1
ATOM 706 O O . PRO A 1 89 ? 24.562 1.927 -14.330 1.00 79.94 89 PRO A O 1
ATOM 709 N N . LEU A 1 90 ? 23.965 3.970 -15.041 1.00 80.19 90 LEU A N 1
ATOM 710 C CA . LEU A 1 90 ? 22.587 3.608 -15.352 1.00 80.19 90 LEU A CA 1
ATOM 711 C C . LEU A 1 90 ? 22.572 2.840 -16.675 1.00 80.19 90 LEU A C 1
ATOM 713 O O . LEU A 1 90 ? 22.464 3.420 -17.752 1.00 80.19 90 LEU A O 1
ATOM 717 N N . THR A 1 91 ? 22.755 1.523 -16.588 1.00 81.50 91 THR A N 1
ATOM 718 C CA . THR A 1 91 ? 22.629 0.629 -17.742 1.00 81.50 91 THR A CA 1
ATOM 719 C C . THR A 1 91 ? 21.229 0.053 -17.745 1.00 81.50 91 THR A C 1
ATOM 721 O O . THR A 1 91 ? 20.884 -0.742 -16.872 1.00 81.50 91 THR A O 1
ATOM 724 N N . MET A 1 92 ? 20.432 0.455 -18.726 1.00 78.69 92 MET A N 1
ATOM 725 C CA . MET A 1 92 ? 19.085 -0.071 -18.903 1.00 78.69 92 MET A CA 1
ATOM 726 C C . MET A 1 92 ? 19.158 -1.351 -19.722 1.00 78.69 92 MET A C 1
ATOM 728 O O . MET A 1 92 ? 19.806 -1.387 -20.770 1.00 78.69 92 MET A O 1
ATOM 732 N N . ARG A 1 93 ? 18.511 -2.404 -19.231 1.00 86.56 93 ARG A N 1
ATOM 733 C CA . ARG A 1 93 ? 18.396 -3.675 -19.936 1.00 86.56 93 ARG A CA 1
ATOM 734 C C . ARG A 1 93 ? 16.951 -3.885 -20.331 1.00 86.56 93 ARG A C 1
ATOM 736 O O . ARG A 1 93 ? 16.044 -3.779 -19.512 1.00 86.56 93 ARG A O 1
ATOM 743 N N . THR A 1 94 ? 16.735 -4.139 -21.608 1.00 87.75 94 THR A N 1
ATOM 744 C CA . THR A 1 94 ? 15.438 -4.585 -22.088 1.00 87.75 94 THR A CA 1
ATOM 745 C C . THR A 1 94 ? 15.459 -6.093 -22.259 1.00 87.75 94 THR A C 1
ATOM 747 O O . THR A 1 94 ? 16.512 -6.680 -22.518 1.00 87.75 94 THR A O 1
ATOM 750 N N . ARG A 1 95 ? 14.293 -6.718 -22.115 1.00 89.50 95 ARG A N 1
ATOM 751 C CA . ARG A 1 95 ? 14.083 -8.113 -22.480 1.00 89.50 95 ARG A CA 1
ATOM 752 C C . ARG A 1 95 ? 12.874 -8.265 -23.386 1.00 89.50 95 ARG A C 1
ATOM 754 O O . ARG A 1 95 ? 11.860 -7.571 -23.233 1.00 89.50 95 ARG A O 1
ATOM 761 N N . GLU A 1 96 ? 12.987 -9.224 -24.287 1.00 90.88 96 GLU A N 1
ATOM 762 C CA . GLU A 1 96 ? 11.859 -9.696 -25.072 1.00 90.88 96 GLU A CA 1
ATOM 763 C C . GLU A 1 96 ? 10.835 -10.410 -24.170 1.00 90.88 96 GLU A C 1
ATOM 765 O O . GLU A 1 96 ? 11.131 -10.749 -23.007 1.00 90.88 96 GLU A O 1
ATOM 770 N N . PRO A 1 97 ? 9.589 -10.579 -24.640 1.00 90.25 97 PRO A N 1
ATOM 771 C CA . PRO A 1 97 ? 8.627 -11.410 -23.938 1.00 90.25 97 PRO A CA 1
ATOM 772 C C . PRO A 1 97 ? 9.127 -12.849 -23.811 1.00 90.25 97 PRO A C 1
ATOM 774 O O . PRO A 1 97 ? 9.936 -13.333 -24.599 1.00 90.25 97 PRO A O 1
ATOM 777 N N . TYR A 1 98 ? 8.632 -13.553 -22.806 1.00 90.81 98 TYR A N 1
ATOM 778 C CA . TYR A 1 98 ? 8.797 -14.990 -22.673 1.00 90.81 98 TYR A CA 1
ATOM 779 C C . TYR A 1 98 ? 7.516 -15.703 -23.086 1.00 90.81 98 TYR A C 1
ATOM 781 O O . TYR A 1 98 ? 6.402 -15.188 -22.960 1.00 90.81 98 TYR A O 1
ATOM 789 N N . ARG A 1 99 ? 7.664 -16.952 -23.519 1.00 89.75 99 ARG A N 1
ATOM 790 C CA . ARG A 1 99 ? 6.531 -17.839 -23.769 1.00 89.75 99 ARG A CA 1
ATOM 791 C C . ARG A 1 99 ? 5.671 -18.004 -22.517 1.00 89.75 99 ARG A C 1
ATOM 793 O O . ARG A 1 99 ? 6.173 -18.237 -21.417 1.00 89.75 99 ARG A O 1
ATOM 800 N N . GLY A 1 100 ? 4.353 -17.950 -22.693 1.00 89.25 100 GLY A N 1
ATOM 801 C CA . GLY A 1 100 ? 3.376 -17.960 -21.600 1.00 89.25 100 GLY A CA 1
ATOM 802 C C . GLY A 1 100 ? 3.254 -16.639 -20.843 1.00 89.25 100 GLY A C 1
ATOM 803 O O . GLY A 1 100 ? 2.635 -16.615 -19.775 1.00 89.25 100 GLY A O 1
ATOM 804 N N . GLU A 1 101 ? 3.815 -15.557 -21.373 1.00 93.56 101 GLU A N 1
ATOM 805 C CA . GLU A 1 101 ? 3.446 -14.204 -20.976 1.00 93.56 101 GLU A CA 1
ATOM 806 C C . GLU A 1 101 ? 2.305 -13.672 -21.857 1.00 93.56 101 GLU A C 1
ATOM 808 O O . GLU A 1 101 ? 2.043 -14.152 -22.965 1.00 93.56 101 GLU A O 1
ATOM 813 N N . LEU A 1 102 ? 1.611 -12.670 -21.333 1.00 94.75 102 LEU A N 1
ATOM 814 C CA . LEU A 1 102 ? 0.681 -11.832 -22.074 1.00 94.75 102 LEU A CA 1
ATOM 815 C C . LEU A 1 102 ? 0.905 -10.371 -21.696 1.00 94.75 102 LEU A C 1
ATOM 817 O O . LEU A 1 102 ? 1.535 -10.066 -20.679 1.00 94.75 102 LEU A O 1
ATOM 821 N N . GLU A 1 103 ? 0.356 -9.468 -22.489 1.00 96.12 103 GLU A N 1
ATOM 822 C CA . GLU A 1 103 ? 0.408 -8.036 -22.251 1.00 96.12 103 GLU A CA 1
ATOM 823 C C . GLU A 1 103 ? -0.980 -7.419 -22.232 1.00 96.12 103 GLU A C 1
ATOM 825 O O . GLU A 1 103 ? -1.834 -7.707 -23.070 1.00 96.12 103 GLU A O 1
ATOM 830 N N . ILE A 1 104 ? -1.175 -6.528 -21.265 1.00 97.56 104 ILE A N 1
ATOM 831 C CA . ILE A 1 104 ? -2.303 -5.609 -21.224 1.00 97.56 104 ILE A CA 1
ATOM 832 C C . ILE A 1 104 ? -1.797 -4.264 -21.730 1.00 97.56 104 ILE A C 1
ATOM 834 O O . ILE A 1 104 ? -0.981 -3.603 -21.084 1.00 97.56 104 ILE A O 1
ATOM 838 N N . TRP A 1 105 ? -2.302 -3.876 -22.888 1.00 97.00 105 TRP A N 1
ATOM 839 C CA . TRP A 1 105 ? -2.002 -2.640 -23.584 1.00 97.00 105 TRP A CA 1
ATOM 840 C C . TRP A 1 105 ? -3.087 -1.608 -23.339 1.00 97.00 105 TRP A C 1
ATOM 842 O O . TRP A 1 105 ? -4.272 -1.927 -23.344 1.00 97.00 105 TRP A O 1
ATOM 852 N N . LEU A 1 106 ? -2.683 -0.354 -23.213 1.00 97.75 106 LEU A N 1
ATOM 853 C CA . LEU A 1 106 ? -3.544 0.811 -23.101 1.00 97.75 106 LEU A CA 1
ATOM 854 C C . LEU A 1 106 ? -3.143 1.792 -24.198 1.00 97.75 106 LEU A C 1
ATOM 856 O O . LEU A 1 106 ? -2.170 2.520 -24.026 1.00 97.75 106 LEU A O 1
ATOM 860 N N . LYS A 1 107 ? -3.854 1.791 -25.329 1.00 96.31 107 LYS A N 1
ATOM 861 C CA . LYS A 1 107 ? -3.530 2.633 -26.494 1.00 96.31 107 LYS A CA 1
ATOM 862 C C . LYS A 1 107 ? -4.337 3.924 -26.465 1.00 96.31 107 LYS A C 1
ATOM 864 O O . LYS A 1 107 ? -5.555 3.861 -26.301 1.00 96.31 107 LYS A O 1
ATOM 869 N N . PHE A 1 108 ? -3.699 5.078 -26.615 1.00 96.06 108 PHE A N 1
ATOM 870 C CA . PHE A 1 108 ? -4.379 6.372 -26.536 1.00 96.06 108 PHE A CA 1
ATOM 871 C C . PHE A 1 108 ? -3.630 7.474 -27.278 1.00 96.06 108 PHE A C 1
ATOM 873 O O . PHE A 1 108 ? -2.430 7.379 -27.520 1.00 96.06 108 PHE A O 1
ATOM 880 N N . GLU A 1 109 ? -4.345 8.547 -27.598 1.00 94.50 109 GLU A N 1
ATOM 881 C CA . GLU A 1 109 ? -3.746 9.771 -28.116 1.00 94.50 109 GLU A CA 1
ATOM 882 C C . GLU A 1 109 ? -3.544 10.771 -26.978 1.00 94.50 109 GLU A C 1
ATOM 884 O O . GLU A 1 109 ? -4.448 11.020 -26.177 1.00 94.50 109 GLU A O 1
ATOM 889 N N . PHE A 1 110 ? -2.356 11.367 -26.913 1.00 93.19 110 PHE A N 1
ATOM 890 C CA . PHE A 1 110 ? -2.059 12.451 -25.981 1.00 93.19 110 PHE A CA 1
ATOM 891 C C . PHE A 1 110 ? -1.131 13.475 -26.635 1.00 93.19 110 PHE A C 1
ATOM 893 O O . PHE A 1 110 ? -0.218 13.115 -27.387 1.00 93.19 110 PHE A O 1
ATOM 900 N N . ASP A 1 111 ? -1.401 14.757 -26.397 1.00 89.50 111 ASP A N 1
ATOM 901 C CA . ASP A 1 111 ? -0.684 15.876 -27.016 1.00 89.50 111 ASP A CA 1
ATOM 902 C C . ASP A 1 111 ? 0.325 16.488 -26.038 1.00 89.50 111 ASP A C 1
ATOM 904 O O . ASP A 1 111 ? 0.153 17.594 -25.529 1.00 89.50 111 ASP A O 1
ATOM 908 N N . ALA A 1 112 ? 1.352 15.705 -25.709 1.00 85.75 112 ALA A N 1
ATOM 909 C CA . ALA A 1 112 ? 2.500 16.145 -24.928 1.00 85.75 112 ALA A CA 1
ATOM 910 C C . ALA A 1 112 ? 3.716 15.262 -25.225 1.00 85.75 112 ALA A C 1
ATOM 912 O O . ALA A 1 112 ? 3.570 14.101 -25.617 1.00 85.75 112 ALA A O 1
ATOM 913 N N . ASP A 1 113 ? 4.908 15.808 -24.989 1.00 83.12 113 ASP A N 1
ATOM 914 C CA . ASP A 1 113 ? 6.162 15.054 -25.060 1.00 83.12 113 ASP A CA 1
ATOM 915 C C . ASP A 1 113 ? 6.362 14.126 -23.851 1.00 83.12 113 ASP A C 1
ATOM 917 O O . ASP A 1 113 ? 7.001 13.083 -23.970 1.00 83.12 113 ASP A O 1
ATOM 921 N N . GLU A 1 114 ? 5.774 14.477 -22.706 1.00 86.25 114 GLU A N 1
ATOM 922 C CA . GLU A 1 114 ? 5.858 13.733 -21.448 1.00 86.25 114 GLU A CA 1
ATOM 923 C C . GLU A 1 114 ? 4.460 13.548 -20.844 1.00 86.25 114 GLU A C 1
ATOM 925 O O . GLU A 1 114 ? 3.606 14.438 -20.922 1.00 86.25 114 GLU A O 1
ATOM 930 N N . LEU A 1 115 ? 4.219 12.389 -20.224 1.00 88.88 115 LEU A N 1
ATOM 931 C CA . LEU A 1 115 ? 2.954 12.115 -19.549 1.00 88.88 115 LEU A CA 1
ATOM 932 C C . LEU A 1 115 ? 2.975 12.706 -18.134 1.00 88.88 115 LEU A C 1
ATOM 934 O O . LEU A 1 115 ? 3.917 12.471 -17.382 1.00 88.88 115 LEU A O 1
ATOM 938 N N . PRO A 1 116 ? 1.915 13.407 -17.698 1.00 89.75 116 PRO A N 1
ATOM 939 C CA . PRO A 1 116 ? 1.791 13.791 -16.300 1.00 89.75 116 PRO A CA 1
ATOM 940 C C . PRO A 1 116 ? 1.825 12.556 -15.391 1.00 89.75 116 PRO A C 1
ATOM 942 O O . PRO A 1 116 ? 1.128 11.574 -15.650 1.00 89.75 116 PRO A O 1
ATOM 945 N N . ALA A 1 117 ? 2.539 12.631 -14.263 1.00 85.19 117 ALA A N 1
ATOM 946 C CA . ALA A 1 117 ? 2.610 11.531 -13.295 1.00 85.19 117 ALA A CA 1
ATOM 947 C C . ALA A 1 117 ? 1.221 11.048 -12.825 1.00 85.19 117 ALA A C 1
ATOM 949 O O . ALA A 1 117 ? 1.022 9.868 -12.546 1.00 85.19 117 ALA A O 1
ATOM 950 N N . THR A 1 118 ? 0.230 11.946 -12.762 1.00 86.25 118 THR A N 1
ATOM 951 C CA . THR A 1 118 ? -1.157 11.586 -12.435 1.00 86.25 118 THR A CA 1
ATOM 952 C C . THR A 1 118 ? -1.813 10.716 -13.509 1.00 86.25 118 THR A C 1
ATOM 954 O O . THR A 1 118 ? -2.549 9.795 -13.159 1.00 86.25 118 THR A O 1
ATOM 957 N N . LEU A 1 119 ? -1.522 10.960 -14.791 1.00 90.81 119 LEU A N 1
ATOM 958 C CA . LEU A 1 119 ? -2.000 10.141 -15.905 1.00 90.81 119 LEU A CA 1
ATOM 959 C C . LEU A 1 119 ? -1.298 8.782 -15.931 1.00 90.81 119 LEU A C 1
ATOM 961 O O . LEU A 1 119 ? -1.973 7.764 -16.053 1.00 90.81 119 LEU A O 1
ATOM 965 N N . PHE A 1 120 ? 0.024 8.744 -15.732 1.00 90.00 120 PHE A N 1
ATOM 966 C CA . PHE A 1 120 ? 0.773 7.487 -15.616 1.00 90.00 120 PHE A CA 1
ATOM 967 C C . PHE A 1 120 ? 0.180 6.571 -14.531 1.00 90.00 120 PHE A C 1
ATOM 969 O O . PHE A 1 120 ? -0.073 5.389 -14.764 1.00 90.00 120 PHE A O 1
ATOM 976 N N . GLU A 1 121 ? -0.116 7.128 -13.355 1.00 87.19 121 GLU A N 1
ATOM 977 C CA . GLU A 1 121 ? -0.733 6.397 -12.246 1.00 87.19 121 GLU A CA 1
ATOM 978 C C . GLU A 1 121 ? -2.162 5.924 -12.539 1.00 87.19 121 GLU A C 1
ATOM 980 O O . GLU A 1 121 ? -2.545 4.818 -12.140 1.00 87.19 121 GLU A O 1
ATOM 985 N N . ALA A 1 122 ? -2.955 6.733 -13.245 1.00 89.81 122 ALA A N 1
ATOM 986 C CA . ALA A 1 122 ? -4.309 6.367 -13.651 1.00 89.81 122 ALA A CA 1
ATOM 987 C C . ALA A 1 122 ? -4.300 5.224 -14.682 1.00 89.81 122 ALA A C 1
ATOM 989 O O . ALA A 1 122 ? -5.041 4.250 -14.530 1.00 89.81 122 ALA A O 1
ATOM 990 N N . LEU A 1 123 ? -3.400 5.281 -15.668 1.00 94.00 123 LEU A N 1
ATOM 991 C CA . LEU A 1 123 ? -3.186 4.210 -16.645 1.00 94.00 123 LEU A CA 1
ATOM 992 C C . LEU A 1 123 ? -2.714 2.924 -15.960 1.00 94.00 123 LEU A C 1
ATOM 994 O O . LEU A 1 123 ? -3.289 1.860 -16.183 1.00 94.00 123 LEU A O 1
ATOM 998 N N . ARG A 1 124 ? -1.736 3.021 -15.051 1.00 92.44 124 ARG A N 1
ATOM 999 C CA . ARG A 1 124 ? -1.281 1.879 -14.250 1.00 92.44 124 ARG A CA 1
ATOM 1000 C C . ARG A 1 124 ? -2.438 1.259 -13.471 1.00 92.44 124 ARG A C 1
ATOM 1002 O O . ARG A 1 124 ? -2.630 0.051 -13.526 1.00 92.44 124 ARG A O 1
ATOM 1009 N N . SER A 1 125 ? -3.237 2.073 -12.782 1.00 91.06 125 SER A N 1
ATOM 1010 C CA . SER A 1 125 ? -4.404 1.594 -12.025 1.00 91.06 125 SER A CA 1
ATOM 1011 C C . SER A 1 125 ? -5.405 0.868 -12.930 1.00 91.06 125 SER A C 1
ATOM 1013 O O . SER A 1 125 ? -5.860 -0.218 -12.584 1.00 91.06 125 SER A O 1
ATOM 1015 N N . THR A 1 126 ? -5.669 1.421 -14.116 1.00 94.81 126 THR A N 1
ATOM 1016 C CA . THR A 1 126 ? -6.559 0.833 -15.129 1.00 94.81 126 THR A CA 1
ATOM 1017 C C . THR A 1 126 ? -6.039 -0.522 -15.621 1.00 94.81 126 THR A C 1
ATOM 1019 O O . THR A 1 126 ? -6.797 -1.486 -15.707 1.00 94.81 126 THR A O 1
ATOM 1022 N N . ALA A 1 127 ? -4.734 -0.650 -15.885 1.00 96.12 127 ALA A N 1
ATOM 1023 C CA . ALA A 1 127 ? -4.134 -1.923 -16.289 1.00 96.12 127 ALA A CA 1
ATOM 1024 C C . ALA A 1 127 ? -4.269 -3.002 -15.196 1.00 96.12 127 ALA A C 1
ATOM 1026 O O . ALA A 1 127 ? -4.572 -4.156 -15.498 1.00 96.12 127 ALA A O 1
ATOM 1027 N N . TYR A 1 128 ? -4.097 -2.628 -13.923 1.00 94.88 128 TYR A N 1
ATOM 1028 C CA . TYR A 1 128 ? -4.291 -3.544 -12.793 1.00 94.88 128 TYR A CA 1
ATOM 1029 C C . TYR A 1 128 ? -5.765 -3.899 -12.554 1.00 94.88 128 TYR A C 1
ATOM 1031 O O . TYR A 1 128 ? -6.055 -5.018 -12.133 1.00 94.88 128 TYR A O 1
ATOM 1039 N N . GLU A 1 129 ? -6.699 -2.993 -12.845 1.00 94.81 129 GLU A N 1
ATOM 1040 C CA . GLU A 1 129 ? -8.133 -3.294 -12.828 1.00 94.81 129 GLU A CA 1
ATOM 1041 C C . GLU A 1 129 ? -8.484 -4.346 -13.887 1.00 94.81 129 GLU A C 1
ATOM 1043 O O . GLU A 1 129 ? -9.124 -5.350 -13.572 1.00 94.81 129 GLU A O 1
ATOM 1048 N N . ILE A 1 130 ? -7.987 -4.180 -15.117 1.00 96.75 130 ILE A N 1
ATOM 1049 C CA . ILE A 1 130 ? -8.163 -5.168 -16.190 1.00 96.75 130 ILE A CA 1
ATOM 1050 C C . ILE A 1 130 ? -7.545 -6.510 -15.784 1.00 96.75 130 ILE A C 1
ATOM 1052 O O . ILE A 1 130 ? -8.206 -7.540 -15.908 1.00 96.75 130 ILE A O 1
ATOM 1056 N N . LEU A 1 131 ? -6.321 -6.511 -15.244 1.00 96.62 131 LEU A N 1
ATOM 1057 C CA . LEU A 1 131 ? -5.663 -7.715 -14.726 1.00 96.62 131 LEU A CA 1
ATOM 1058 C C . LEU A 1 131 ? -6.539 -8.434 -13.690 1.00 96.62 131 LEU A C 1
ATOM 1060 O O . LEU A 1 131 ? -6.741 -9.646 -13.782 1.00 96.62 131 LEU A O 1
ATOM 1064 N N . ALA A 1 132 ? -7.087 -7.694 -12.722 1.00 96.44 132 ALA A N 1
ATOM 1065 C CA . ALA A 1 132 ? -7.946 -8.254 -11.685 1.00 96.44 132 ALA A CA 1
ATOM 1066 C C . ALA A 1 132 ? -9.233 -8.856 -12.272 1.00 96.44 132 ALA A C 1
ATOM 1068 O O . ALA A 1 132 ? -9.621 -9.968 -11.907 1.00 96.44 132 ALA A O 1
ATOM 1069 N N . LEU A 1 133 ? -9.876 -8.163 -13.214 1.00 96.75 133 LEU A N 1
ATOM 1070 C CA . LEU A 1 133 ? -11.088 -8.643 -13.880 1.00 96.75 133 LEU A CA 1
ATOM 1071 C C . LEU A 1 133 ? -10.826 -9.879 -14.748 1.00 96.75 133 LEU A C 1
ATOM 1073 O O . LEU A 1 133 ? -11.655 -10.790 -14.762 1.00 96.75 133 LEU A O 1
ATOM 1077 N N . LEU A 1 134 ? -9.675 -9.953 -15.423 1.00 95.50 134 LEU A N 1
ATOM 1078 C CA . LEU A 1 134 ? -9.252 -11.144 -16.162 1.00 95.50 134 LEU A CA 1
ATOM 1079 C C . LEU A 1 134 ? -9.064 -12.337 -15.220 1.00 95.50 134 LEU A C 1
ATOM 1081 O O . LEU A 1 134 ? -9.640 -13.397 -15.473 1.00 95.50 134 LEU A O 1
ATOM 1085 N N . ASN A 1 135 ? -8.353 -12.149 -14.103 1.00 96.81 135 ASN A N 1
ATOM 1086 C CA . ASN A 1 135 ? -8.177 -13.187 -13.082 1.00 96.81 135 ASN A CA 1
ATOM 1087 C C . ASN A 1 135 ? -9.519 -13.714 -12.568 1.00 96.81 135 ASN A C 1
ATOM 1089 O O . ASN A 1 135 ? -9.742 -14.925 -12.543 1.00 96.81 135 ASN A O 1
ATOM 1093 N N . LEU A 1 136 ? -10.448 -12.815 -12.235 1.00 96.44 136 LEU A N 1
ATOM 1094 C CA . LEU A 1 136 ? -11.782 -13.188 -11.765 1.00 96.44 136 LEU A CA 1
ATOM 1095 C C . LEU A 1 136 ? -12.601 -13.913 -12.838 1.00 96.44 136 LEU A C 1
ATOM 1097 O O . LEU A 1 136 ? -13.263 -14.910 -12.547 1.00 96.44 136 LEU A O 1
ATOM 1101 N N . ARG A 1 137 ? -12.591 -13.417 -14.079 1.00 95.44 137 ARG A N 1
ATOM 1102 C CA . ARG A 1 137 ? -13.474 -13.928 -15.133 1.00 95.44 137 ARG A CA 1
ATOM 1103 C C . ARG A 1 137 ? -13.018 -15.267 -15.697 1.00 95.44 137 ARG A C 1
ATOM 1105 O O . ARG A 1 137 ? -13.875 -16.062 -16.099 1.00 95.44 137 ARG A O 1
ATOM 1112 N N . LEU A 1 138 ? -11.705 -15.472 -15.762 1.00 94.19 138 LEU A N 1
ATOM 1113 C CA . LEU A 1 138 ? -11.070 -16.624 -16.398 1.00 94.19 138 LEU A CA 1
ATOM 1114 C C . LEU A 1 138 ? -10.546 -17.653 -15.390 1.00 94.19 138 LEU A C 1
ATOM 1116 O O . LEU A 1 138 ? -10.047 -18.689 -15.818 1.00 94.19 138 LEU A O 1
ATOM 1120 N N . ALA A 1 139 ? -10.673 -17.392 -14.080 1.00 92.19 139 ALA A N 1
ATOM 1121 C CA . ALA A 1 139 ? -9.990 -18.162 -13.037 1.00 92.19 139 ALA A CA 1
ATOM 1122 C C . ALA A 1 139 ? -8.479 -18.279 -13.331 1.00 92.19 139 ALA A C 1
ATOM 1124 O O . ALA A 1 139 ? -7.879 -19.351 -13.268 1.00 92.19 139 ALA A O 1
ATOM 1125 N N . GLU A 1 140 ? -7.894 -17.150 -13.727 1.00 93.06 140 GLU A N 1
ATOM 1126 C CA . GLU A 1 140 ? -6.487 -17.008 -14.086 1.00 93.06 140 GLU A CA 1
ATOM 1127 C C . GLU A 1 140 ? -5.677 -16.496 -12.885 1.00 93.06 140 GLU A C 1
ATOM 1129 O O . GLU A 1 140 ? -6.232 -15.916 -11.948 1.00 93.06 140 GLU A O 1
ATOM 1134 N N . PHE A 1 141 ? -4.359 -16.702 -12.920 1.00 92.50 141 PHE A N 1
ATOM 1135 C CA . PHE A 1 141 ? -3.419 -16.161 -11.933 1.00 92.50 141 PHE A CA 1
ATOM 1136 C C . PHE A 1 141 ? -2.389 -15.258 -12.611 1.00 92.50 141 PHE A C 1
ATOM 1138 O O . PHE A 1 141 ? -1.184 -15.488 -12.519 1.00 92.50 141 PHE A O 1
ATOM 1145 N N . LEU A 1 142 ? -2.864 -14.235 -13.321 1.00 94.75 142 LEU A N 1
ATOM 1146 C CA . LEU A 1 142 ? -2.001 -13.219 -13.907 1.00 94.75 142 LEU A CA 1
ATOM 1147 C C . LEU A 1 142 ? -1.241 -12.494 -12.805 1.00 94.75 142 LEU A C 1
ATOM 1149 O O . LEU A 1 142 ? -1.846 -11.925 -11.891 1.00 94.75 142 LEU A O 1
ATOM 1153 N N . VAL A 1 143 ? 0.082 -12.483 -12.938 1.00 93.44 143 VAL A N 1
ATOM 1154 C CA . VAL A 1 143 ? 0.992 -11.742 -12.064 1.00 93.44 143 VAL A CA 1
ATOM 1155 C C . VAL A 1 143 ? 1.882 -10.854 -12.931 1.00 93.44 143 VAL A C 1
ATOM 1157 O O . VAL A 1 143 ? 2.491 -11.366 -13.877 1.00 93.44 143 VAL A O 1
ATOM 1160 N N . PRO A 1 144 ? 1.984 -9.542 -12.643 1.00 93.62 144 PRO A N 1
ATOM 1161 C CA . PRO A 1 144 ? 2.925 -8.663 -13.330 1.00 93.62 144 PRO A CA 1
ATOM 1162 C C . PRO A 1 144 ? 4.360 -9.189 -13.230 1.00 93.62 144 PRO A C 1
ATOM 1164 O O . PRO A 1 144 ? 4.825 -9.497 -12.135 1.00 93.62 144 PRO A O 1
ATOM 1167 N N . GLN A 1 145 ? 5.054 -9.273 -14.364 1.00 91.69 145 GLN A N 1
ATOM 1168 C CA . GLN A 1 145 ? 6.462 -9.690 -14.431 1.00 91.69 145 GLN A CA 1
ATOM 1169 C C . GLN A 1 145 ? 7.409 -8.514 -14.613 1.00 91.69 145 GLN A C 1
ATOM 1171 O O . GLN A 1 145 ? 8.543 -8.560 -14.153 1.00 91.69 145 GLN A O 1
ATOM 1176 N N . LEU A 1 146 ? 6.941 -7.466 -15.289 1.00 90.19 146 LEU A N 1
ATOM 1177 C CA . LEU A 1 146 ? 7.690 -6.239 -15.521 1.00 90.19 146 LEU A CA 1
ATOM 1178 C C . LEU A 1 146 ? 6.946 -5.046 -14.915 1.00 90.19 146 LEU A C 1
ATOM 1180 O O . LEU A 1 146 ? 5.726 -5.111 -14.720 1.00 90.19 146 LEU A O 1
ATOM 1184 N N . PRO A 1 147 ? 7.644 -3.932 -14.630 1.00 89.06 147 PRO A N 1
ATOM 1185 C CA . PRO A 1 147 ? 6.982 -2.685 -14.280 1.00 89.06 147 PRO A CA 1
ATOM 1186 C C . PRO A 1 147 ? 6.032 -2.240 -15.390 1.00 89.06 147 PRO A C 1
ATOM 1188 O O . PRO A 1 147 ? 6.316 -2.442 -16.572 1.00 89.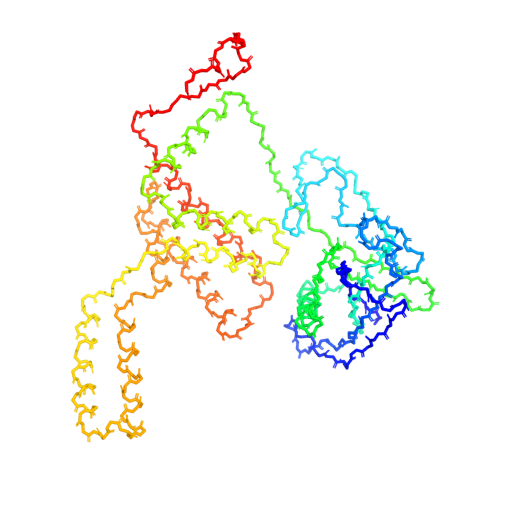06 147 PRO A O 1
ATOM 1191 N N . PHE A 1 148 ? 4.946 -1.572 -14.996 1.00 91.62 148 PHE A N 1
ATOM 1192 C CA . PHE A 1 148 ? 4.117 -0.828 -15.938 1.00 91.62 148 PHE A CA 1
ATOM 1193 C C . PHE A 1 148 ? 4.960 0.255 -16.618 1.00 91.62 148 PHE A C 1
ATOM 1195 O O . PHE A 1 148 ? 5.668 0.999 -15.937 1.00 91.62 148 PHE A O 1
ATOM 1202 N N . GLN A 1 149 ? 4.895 0.321 -17.943 1.00 90.94 149 GLN A N 1
ATOM 1203 C CA . GLN A 1 149 ? 5.719 1.204 -18.767 1.00 90.94 149 GLN A CA 1
ATOM 1204 C C . GLN A 1 149 ? 4.855 1.931 -19.787 1.00 90.94 149 GLN A C 1
ATOM 1206 O O . GLN A 1 149 ? 3.811 1.424 -20.191 1.00 90.94 149 GLN A O 1
ATOM 1211 N N . THR A 1 150 ? 5.305 3.104 -20.225 1.00 91.69 150 THR A N 1
ATOM 1212 C CA . THR A 1 150 ? 4.648 3.873 -21.283 1.00 91.69 150 THR A CA 1
ATOM 1213 C C . THR A 1 150 ? 5.618 4.142 -22.418 1.00 91.69 150 THR A C 1
ATOM 1215 O O . THR A 1 150 ? 6.786 4.445 -22.184 1.00 91.69 150 THR A O 1
ATOM 1218 N N . ARG A 1 151 ? 5.141 4.072 -23.654 1.00 88.81 151 ARG A N 1
ATOM 1219 C CA . ARG A 1 151 ? 5.923 4.406 -24.842 1.00 88.81 151 ARG A CA 1
ATOM 1220 C C . ARG A 1 151 ? 5.167 5.372 -25.733 1.00 88.81 151 ARG A C 1
ATOM 1222 O O . ARG A 1 151 ? 3.940 5.321 -25.808 1.00 88.81 151 ARG A O 1
ATOM 1229 N N . ARG A 1 152 ? 5.924 6.219 -26.416 1.00 89.25 152 ARG A N 1
ATOM 1230 C CA . ARG A 1 152 ? 5.438 7.128 -27.443 1.00 89.25 152 ARG A CA 1
ATOM 1231 C C . ARG A 1 152 ? 5.801 6.556 -28.805 1.00 89.25 152 ARG A C 1
ATOM 1233 O O . ARG A 1 152 ? 6.956 6.213 -29.057 1.00 89.25 152 ARG A O 1
ATOM 1240 N N . LEU A 1 153 ? 4.827 6.450 -29.693 1.00 85.25 153 LEU A N 1
ATOM 1241 C CA . LEU A 1 153 ? 5.069 6.024 -31.065 1.00 85.25 153 LEU A CA 1
ATOM 1242 C C . LEU A 1 153 ? 5.444 7.252 -31.900 1.00 85.25 153 LEU A C 1
ATOM 1244 O O . LEU A 1 153 ? 4.726 8.255 -31.893 1.00 85.25 153 LEU A O 1
ATOM 1248 N N . ALA A 1 154 ? 6.578 7.200 -32.604 1.00 72.88 154 ALA A N 1
ATOM 1249 C CA . ALA A 1 154 ? 6.943 8.277 -33.512 1.00 72.88 154 ALA A CA 1
ATOM 1250 C C . ALA A 1 154 ? 6.058 8.204 -34.764 1.00 72.88 154 ALA A C 1
ATOM 1252 O O . ALA A 1 154 ? 5.927 7.161 -35.402 1.00 72.88 154 ALA A O 1
ATOM 1253 N N . THR A 1 155 ? 5.448 9.322 -35.151 1.00 60.81 155 THR A N 1
ATOM 1254 C CA . THR A 1 155 ? 4.675 9.403 -36.396 1.00 60.81 155 THR A CA 1
ATOM 1255 C C . THR A 1 155 ? 5.589 9.257 -37.615 1.00 60.81 155 THR A C 1
ATOM 1257 O O . THR A 1 155 ? 6.420 10.127 -37.866 1.00 60.81 155 THR A O 1
ATOM 1260 N N . GLY A 1 156 ? 5.386 8.205 -38.416 1.00 56.75 156 GLY A N 1
ATOM 1261 C CA . GLY A 1 156 ? 5.959 8.073 -39.765 1.00 56.75 156 GLY A CA 1
ATOM 1262 C C . GLY A 1 156 ? 7.301 7.339 -39.886 1.00 56.75 156 GLY A C 1
ATOM 1263 O O . GLY A 1 156 ? 7.802 7.212 -41.001 1.00 56.75 156 GLY A O 1
ATOM 1264 N N . GLU A 1 157 ? 7.858 6.814 -38.795 1.00 51.03 157 GLU A N 1
ATOM 1265 C CA . GLU A 1 157 ? 8.990 5.876 -38.809 1.00 51.03 157 GLU A CA 1
ATOM 1266 C C . GLU A 1 157 ? 8.586 4.603 -38.039 1.00 51.03 157 GLU A C 1
ATOM 1268 O O . GLU A 1 157 ? 7.820 4.699 -37.085 1.00 51.03 157 GLU A O 1
ATOM 1273 N N . ASP A 1 158 ? 9.115 3.422 -38.394 1.00 61.25 158 ASP A N 1
ATOM 1274 C CA . ASP A 1 158 ? 8.989 2.162 -37.615 1.00 61.25 158 ASP A CA 1
ATOM 1275 C C . ASP A 1 158 ? 9.749 2.241 -36.263 1.00 61.25 158 ASP A C 1
ATOM 1277 O O . ASP A 1 158 ? 10.413 1.302 -35.821 1.00 61.25 158 ASP A O 1
ATOM 1281 N N . ARG A 1 159 ? 9.738 3.406 -35.611 1.00 66.31 159 ARG A N 1
ATOM 1282 C CA . ARG A 1 159 ? 10.474 3.701 -34.386 1.00 66.31 159 ARG A CA 1
ATOM 1283 C C . ARG A 1 159 ? 9.501 4.088 -33.283 1.00 66.31 159 ARG A C 1
ATOM 1285 O O . ARG A 1 159 ? 8.726 5.031 -33.409 1.00 66.31 159 ARG A O 1
ATOM 1292 N N . ALA A 1 160 ? 9.580 3.364 -32.176 1.00 71.38 160 ALA A N 1
ATOM 1293 C CA . ALA A 1 160 ? 8.937 3.735 -30.927 1.00 71.38 160 ALA A CA 1
ATOM 1294 C C . ALA A 1 160 ? 9.996 4.283 -29.967 1.00 71.38 160 ALA A C 1
ATOM 1296 O O . ALA A 1 160 ? 11.084 3.717 -29.849 1.00 71.38 160 ALA A O 1
ATOM 1297 N N . GLU A 1 161 ? 9.669 5.365 -29.271 1.00 75.06 161 GLU A N 1
ATOM 1298 C CA . GLU A 1 161 ? 10.462 5.876 -28.161 1.00 75.06 161 GLU A CA 1
ATOM 1299 C C . GLU A 1 161 ? 9.859 5.357 -26.857 1.00 75.06 161 GLU A C 1
ATOM 1301 O O . GLU A 1 161 ? 8.698 5.610 -26.526 1.00 75.06 161 GLU A O 1
ATOM 1306 N N . LEU A 1 162 ? 10.646 4.584 -26.115 1.00 74.31 162 LEU A N 1
ATOM 1307 C CA . LEU A 1 162 ? 10.255 4.091 -24.803 1.00 74.31 162 LEU A CA 1
ATOM 1308 C C . LEU A 1 162 ? 10.626 5.143 -23.752 1.00 74.31 162 LEU A C 1
ATOM 1310 O O . LEU A 1 162 ? 11.809 5.416 -23.541 1.00 74.31 162 LEU A O 1
ATOM 1314 N N . THR A 1 163 ? 9.624 5.711 -23.082 1.00 70.00 163 THR 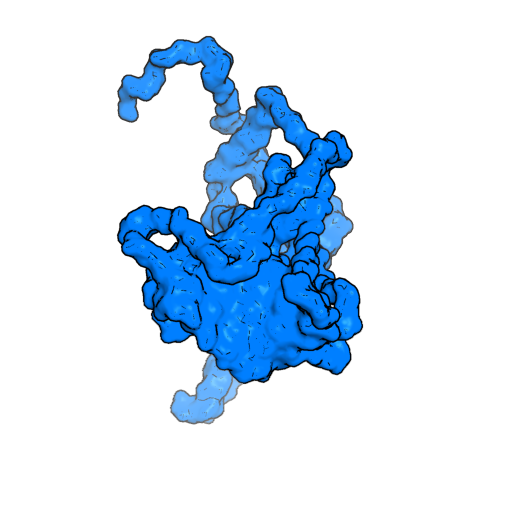A N 1
ATOM 1315 C CA . THR A 1 163 ? 9.842 6.660 -21.986 1.00 70.00 163 THR A CA 1
ATOM 1316 C C . THR A 1 163 ? 9.857 5.896 -20.671 1.00 70.00 163 THR A C 1
ATOM 1318 O O . THR A 1 163 ? 8.849 5.334 -20.244 1.00 70.00 163 THR A O 1
ATOM 1321 N N . LEU A 1 164 ? 11.017 5.871 -20.017 1.00 71.94 164 LEU A N 1
ATOM 1322 C CA . LEU A 1 164 ? 11.215 5.157 -18.759 1.00 71.94 164 LEU A CA 1
ATOM 1323 C C . LEU A 1 164 ? 11.427 6.143 -17.620 1.00 71.94 164 LEU A C 1
ATOM 1325 O O . LEU A 1 164 ? 12.542 6.602 -17.364 1.00 71.94 164 LEU A O 1
ATOM 1329 N N . GLU A 1 165 ? 10.352 6.425 -16.895 1.00 70.56 165 GLU A N 1
ATOM 1330 C CA . GLU A 1 165 ? 10.440 7.180 -15.654 1.00 70.56 165 GLU A CA 1
ATOM 1331 C C . GLU A 1 165 ? 10.8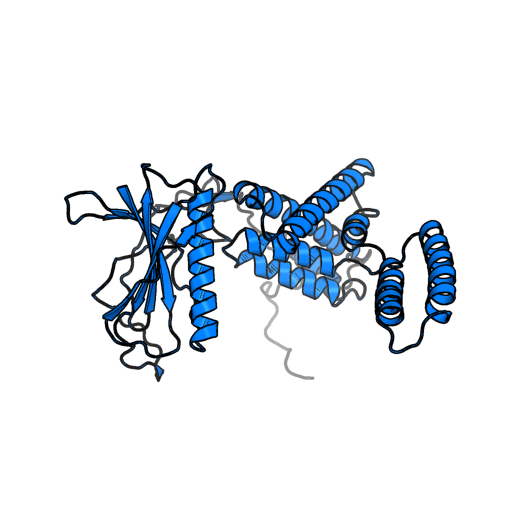64 6.262 -14.511 1.00 70.56 165 GLU A C 1
ATOM 1333 O O . GLU A 1 165 ? 10.200 5.278 -14.185 1.00 70.56 165 GLU A O 1
ATOM 1338 N N . HIS A 1 166 ? 11.982 6.595 -13.874 1.00 75.81 166 HIS A N 1
ATOM 1339 C CA . HIS A 1 166 ? 12.429 5.925 -12.663 1.00 75.81 166 HIS A CA 1
ATOM 1340 C C . HIS A 1 166 ? 12.768 6.957 -11.599 1.00 75.81 166 HIS A C 1
ATOM 1342 O O . HIS A 1 166 ? 13.424 7.971 -11.844 1.00 75.81 166 HIS A O 1
ATOM 1348 N N . ARG A 1 167 ? 12.323 6.683 -10.375 1.00 80.62 167 ARG A N 1
ATOM 1349 C CA . ARG A 1 167 ? 12.623 7.528 -9.228 1.00 80.62 167 ARG A CA 1
ATOM 1350 C C . ARG A 1 167 ? 13.918 7.049 -8.590 1.00 80.62 167 ARG A C 1
ATOM 1352 O O . ARG A 1 167 ? 14.013 5.909 -8.152 1.00 80.62 167 ARG A O 1
ATOM 1359 N N . ILE A 1 168 ? 14.906 7.928 -8.493 1.00 85.81 168 ILE A N 1
ATOM 1360 C CA . ILE A 1 168 ? 16.096 7.679 -7.678 1.00 85.81 168 ILE A CA 1
ATOM 1361 C C . ILE A 1 168 ? 15.878 8.353 -6.329 1.00 85.81 168 ILE A C 1
ATOM 1363 O O . ILE A 1 168 ? 15.743 9.574 -6.249 1.00 85.81 168 ILE A O 1
ATOM 1367 N N . ALA A 1 169 ? 15.834 7.556 -5.268 1.00 88.44 169 ALA A N 1
ATOM 1368 C CA . ALA A 1 169 ? 15.739 8.050 -3.907 1.00 88.44 169 ALA A CA 1
ATOM 1369 C C . ALA A 1 169 ? 17.128 8.028 -3.261 1.00 88.44 169 ALA A C 1
ATOM 1371 O O . ALA A 1 169 ? 17.762 6.979 -3.135 1.00 88.44 169 ALA A O 1
ATOM 1372 N N . VAL A 1 170 ? 17.607 9.209 -2.875 1.00 88.81 170 VAL A N 1
ATOM 1373 C CA . VAL A 1 170 ? 18.932 9.365 -2.274 1.00 88.81 170 VAL A CA 1
ATOM 1374 C C . VAL A 1 170 ? 18.819 9.228 -0.760 1.00 88.81 170 VAL A C 1
ATOM 1376 O O . VAL A 1 170 ? 18.105 10.000 -0.122 1.00 88.81 170 VAL A O 1
ATOM 1379 N N . PHE A 1 171 ? 19.529 8.254 -0.194 1.00 89.00 171 PHE A N 1
ATOM 1380 C CA . PHE A 1 171 ? 19.588 8.006 1.245 1.00 89.00 171 PHE A CA 1
ATOM 1381 C C . PHE A 1 171 ? 21.027 7.802 1.693 1.00 89.00 171 PHE A C 1
ATOM 1383 O O . PHE A 1 171 ? 21.799 7.129 1.020 1.00 89.00 171 PHE A O 1
ATOM 1390 N N . GLU A 1 172 ? 21.377 8.328 2.862 1.00 90.06 172 GLU A N 1
ATOM 1391 C CA . GLU A 1 172 ? 22.677 8.049 3.469 1.00 90.06 172 GLU A CA 1
ATOM 1392 C C . GLU A 1 172 ? 22.795 6.565 3.831 1.00 90.06 172 GLU A C 1
ATOM 1394 O O . GLU A 1 172 ? 21.941 5.996 4.528 1.00 90.06 172 GLU A O 1
ATOM 1399 N N . ARG A 1 173 ? 23.873 5.930 3.363 1.00 88.12 173 ARG A N 1
ATOM 1400 C CA . ARG A 1 173 ? 24.195 4.559 3.743 1.00 88.12 173 ARG A CA 1
ATOM 1401 C C . ARG A 1 173 ? 24.809 4.571 5.137 1.00 88.12 173 ARG A C 1
ATOM 1403 O O . ARG A 1 173 ? 25.724 5.334 5.423 1.00 88.12 173 ARG A O 1
ATOM 1410 N N . HIS A 1 174 ? 24.307 3.694 5.994 1.00 87.50 174 HIS A N 1
ATOM 1411 C CA . HIS A 1 174 ? 24.865 3.486 7.321 1.00 87.50 174 HIS A CA 1
ATOM 1412 C C . HIS A 1 174 ? 25.667 2.188 7.306 1.00 87.50 174 HIS A C 1
ATOM 1414 O O . HIS A 1 174 ? 25.142 1.136 6.940 1.00 87.50 174 HIS A O 1
ATOM 1420 N N . SER A 1 175 ? 26.939 2.268 7.688 1.00 89.81 175 SER A N 1
ATOM 1421 C CA . SER A 1 175 ? 27.771 1.087 7.913 1.00 89.81 175 SER A CA 1
ATOM 1422 C C . SER A 1 175 ? 27.582 0.620 9.348 1.00 89.81 175 SER A C 1
ATOM 1424 O O . SER A 1 175 ? 27.845 1.374 10.283 1.00 89.81 175 SER A O 1
ATOM 1426 N N . TYR A 1 176 ? 27.139 -0.621 9.521 1.00 91.12 176 TYR A N 1
ATOM 1427 C CA . TYR A 1 176 ? 27.046 -1.245 10.834 1.00 91.12 176 TYR A CA 1
ATOM 1428 C C . TYR A 1 176 ? 28.365 -1.939 11.173 1.00 91.12 176 TYR A C 1
ATOM 1430 O O . TYR A 1 176 ? 28.927 -2.659 10.348 1.00 91.12 176 TYR A O 1
ATOM 1438 N N . THR A 1 177 ? 28.858 -1.722 12.387 1.00 90.31 177 THR A N 1
ATOM 1439 C CA . THR A 1 177 ? 30.016 -2.430 12.946 1.00 90.31 177 THR A CA 1
ATOM 1440 C C . THR A 1 177 ? 29.562 -3.508 13.927 1.00 90.31 177 THR A C 1
ATOM 1442 O O . THR A 1 177 ? 28.436 -3.444 14.438 1.00 90.31 177 THR A O 1
ATOM 1445 N N . LYS A 1 178 ? 30.442 -4.470 14.237 1.00 89.12 178 LYS A N 1
ATOM 1446 C CA . LYS A 1 178 ? 30.176 -5.510 15.246 1.00 89.12 178 LYS A CA 1
ATOM 1447 C C . LYS A 1 178 ? 29.818 -4.921 16.611 1.00 89.12 178 LYS A C 1
ATOM 1449 O O . LYS A 1 178 ? 29.032 -5.510 17.333 1.00 89.12 178 LYS A O 1
ATOM 1454 N N . GLU A 1 179 ? 30.331 -3.741 16.938 1.00 89.75 179 GLU A N 1
ATOM 1455 C CA . GLU A 1 179 ? 30.048 -3.038 18.191 1.00 89.75 179 GLU A CA 1
ATOM 1456 C C . GLU A 1 179 ? 28.688 -2.322 18.171 1.00 89.75 179 GLU A C 1
ATOM 1458 O O . GLU A 1 179 ? 28.100 -2.097 19.224 1.00 89.75 179 GLU A O 1
ATOM 1463 N N . SER A 1 180 ? 28.170 -1.971 16.987 1.00 89.50 180 SER A N 1
ATOM 1464 C CA . SER A 1 180 ? 26.901 -1.238 16.831 1.00 89.50 180 SER A CA 1
ATOM 1465 C C . SER A 1 180 ? 25.657 -2.129 16.761 1.00 89.50 180 SER A C 1
ATOM 1467 O O . SER A 1 180 ? 24.543 -1.645 16.947 1.00 89.50 180 SER A O 1
ATOM 1469 N N . LEU A 1 181 ? 25.831 -3.417 16.456 1.00 90.75 181 LEU A N 1
ATOM 1470 C CA . LEU A 1 181 ? 24.734 -4.368 16.264 1.00 90.75 181 LEU A CA 1
ATOM 1471 C C . LEU A 1 181 ? 24.134 -4.935 17.565 1.00 90.75 181 LEU A C 1
ATOM 1473 O O . LEU A 1 181 ? 22.914 -5.086 17.596 1.00 90.75 181 LEU A O 1
ATOM 1477 N N . PRO A 1 182 ? 24.895 -5.223 18.640 1.00 92.00 182 PRO A N 1
ATOM 1478 C CA . PRO A 1 182 ? 24.364 -5.905 19.816 1.00 92.00 182 PRO A CA 1
ATOM 1479 C C . PRO A 1 182 ? 23.119 -5.245 20.410 1.00 92.00 182 PRO A C 1
ATOM 1481 O O . PRO A 1 182 ? 22.129 -5.924 20.666 1.00 92.00 182 PRO A O 1
ATOM 1484 N N . GLU A 1 183 ? 23.131 -3.922 20.579 1.00 90.50 183 GLU A N 1
ATOM 1485 C CA . GLU A 1 183 ? 22.017 -3.195 21.195 1.00 90.50 183 GLU A CA 1
ATOM 1486 C C . GLU A 1 183 ? 20.708 -3.314 20.380 1.00 90.50 183 GLU A C 1
ATOM 1488 O O . GLU A 1 183 ? 19.713 -3.762 20.952 1.00 90.50 183 GLU A O 1
ATOM 1493 N N . PRO A 1 184 ? 20.676 -3.044 19.056 1.00 91.81 184 PRO A N 1
ATOM 1494 C CA . PRO A 1 184 ? 19.504 -3.330 18.227 1.00 91.81 184 PRO A CA 1
ATOM 1495 C C . PRO A 1 184 ? 18.991 -4.776 18.300 1.00 91.81 184 PRO A C 1
ATOM 1497 O O . PRO A 1 184 ? 17.784 -4.995 18.276 1.00 91.81 184 PRO A O 1
ATOM 1500 N N . PHE A 1 185 ? 19.867 -5.781 18.383 1.00 91.50 185 PHE A N 1
ATOM 1501 C CA . PHE A 1 185 ? 19.423 -7.178 18.494 1.00 91.50 185 PHE A CA 1
ATOM 1502 C C . PHE A 1 185 ? 18.784 -7.473 19.856 1.00 91.50 185 PHE A C 1
ATOM 1504 O O . PHE A 1 185 ? 17.764 -8.162 19.924 1.00 91.50 185 PHE A O 1
ATOM 1511 N N . LEU A 1 186 ? 19.344 -6.923 20.934 1.00 92.44 186 LEU A N 1
ATOM 1512 C CA . LEU A 1 186 ? 18.772 -7.040 22.275 1.00 92.44 186 LEU A CA 1
ATOM 1513 C C . LEU A 1 186 ? 17.406 -6.353 22.362 1.00 92.44 186 LEU A C 1
ATOM 1515 O O . LEU A 1 186 ? 16.479 -6.914 22.944 1.00 92.44 186 LEU A O 1
ATOM 1519 N N . ASP A 1 187 ? 17.252 -5.189 21.735 1.00 92.62 187 ASP A N 1
ATOM 1520 C CA . ASP A 1 187 ? 15.968 -4.496 21.612 1.00 92.62 187 ASP A CA 1
ATOM 1521 C C . ASP A 1 187 ? 14.897 -5.353 20.953 1.00 92.62 187 ASP A C 1
ATOM 1523 O O . ASP A 1 187 ? 13.773 -5.438 21.449 1.00 92.62 187 ASP A O 1
ATOM 1527 N N . LEU A 1 188 ? 15.251 -6.002 19.840 1.00 92.88 188 LEU A N 1
ATOM 1528 C CA . LEU A 1 188 ? 14.349 -6.906 19.139 1.00 92.88 188 LEU A CA 1
ATOM 1529 C C . LEU A 1 188 ? 13.958 -8.079 20.040 1.00 92.88 188 LEU A C 1
ATOM 1531 O O . LEU A 1 188 ? 12.776 -8.397 20.133 1.00 92.88 188 LEU A O 1
ATOM 1535 N N . ALA A 1 189 ? 14.914 -8.688 20.747 1.00 92.19 189 ALA A N 1
ATOM 1536 C CA . ALA A 1 189 ? 14.630 -9.787 21.667 1.00 92.19 189 ALA A CA 1
ATOM 1537 C C . ALA A 1 189 ? 13.690 -9.360 22.809 1.00 92.19 189 ALA A C 1
ATOM 1539 O O . ALA A 1 189 ? 12.727 -10.066 23.120 1.00 92.19 189 ALA A O 1
ATOM 1540 N N . HIS A 1 190 ? 13.914 -8.183 23.403 1.00 93.75 190 HIS A N 1
ATOM 1541 C CA . HIS A 1 190 ? 13.029 -7.634 24.436 1.00 93.75 190 HIS A CA 1
ATOM 1542 C C . HIS A 1 190 ? 11.631 -7.363 23.903 1.00 93.75 190 HIS A C 1
ATOM 1544 O O . HIS A 1 190 ? 10.664 -7.805 24.518 1.00 93.75 190 HIS A O 1
ATOM 1550 N N . PHE A 1 191 ? 11.523 -6.702 22.752 1.00 94.81 191 PHE A N 1
ATOM 1551 C CA . PHE A 1 191 ? 10.242 -6.399 22.123 1.00 94.81 191 PHE A CA 1
ATOM 1552 C C . PHE A 1 191 ? 9.451 -7.670 21.788 1.00 94.81 191 PHE A C 1
ATOM 1554 O O . PHE A 1 191 ? 8.282 -7.777 22.143 1.00 94.81 191 PHE A O 1
ATOM 1561 N N . LEU A 1 192 ? 10.094 -8.658 21.160 1.00 93.31 192 LEU A N 1
ATOM 1562 C CA . LEU A 1 192 ? 9.443 -9.894 20.712 1.00 93.31 192 LEU A CA 1
ATOM 1563 C C . LEU A 1 192 ? 8.994 -10.808 21.863 1.00 93.31 192 LEU A C 1
ATOM 1565 O O . LEU A 1 192 ? 8.145 -11.673 21.653 1.00 93.31 192 LEU A O 1
ATOM 1569 N N . THR A 1 193 ? 9.563 -10.645 23.060 1.00 91.50 193 THR A N 1
ATOM 1570 C CA . THR A 1 193 ? 9.242 -11.467 24.241 1.00 91.50 193 THR A CA 1
ATOM 1571 C C . THR A 1 193 ? 8.405 -10.738 25.289 1.00 91.50 193 THR A C 1
ATOM 1573 O O . THR A 1 193 ? 8.018 -11.339 26.294 1.00 91.50 193 THR A O 1
ATOM 1576 N N . ASP A 1 194 ? 8.115 -9.452 25.092 1.00 91.88 194 ASP A N 1
ATOM 1577 C CA . ASP A 1 194 ? 7.275 -8.682 26.000 1.00 91.88 194 ASP A CA 1
ATOM 1578 C C . ASP A 1 194 ? 5.782 -8.919 25.689 1.00 91.88 194 ASP A C 1
ATOM 1580 O O . ASP A 1 194 ? 5.317 -8.613 24.587 1.00 91.88 194 ASP A O 1
ATOM 1584 N N . PRO A 1 195 ? 4.993 -9.437 26.650 1.00 89.62 195 PRO A N 1
ATOM 1585 C CA . PRO A 1 195 ? 3.586 -9.763 26.430 1.00 89.62 195 PRO A CA 1
ATOM 1586 C C . PRO A 1 195 ? 2.702 -8.544 26.122 1.00 89.62 195 PRO A C 1
ATOM 1588 O O . PRO A 1 195 ? 1.583 -8.725 25.639 1.00 89.62 195 PRO A O 1
ATOM 1591 N N . ARG A 1 196 ? 3.171 -7.311 26.372 1.00 89.88 196 ARG A N 1
ATOM 1592 C CA . ARG A 1 196 ? 2.460 -6.078 25.993 1.00 89.88 196 ARG A CA 1
ATOM 1593 C C . ARG A 1 196 ? 2.377 -5.898 24.473 1.00 89.88 196 ARG A C 1
ATOM 1595 O O . ARG A 1 196 ? 1.420 -5.299 23.989 1.00 89.88 196 ARG A O 1
ATOM 1602 N N . PHE A 1 197 ? 3.327 -6.447 23.710 1.00 91.44 197 PHE A N 1
ATOM 1603 C CA . PHE A 1 197 ? 3.421 -6.289 22.252 1.00 91.44 197 PHE A CA 1
ATOM 1604 C C . PHE A 1 197 ? 3.003 -7.568 21.505 1.00 91.44 197 PHE A C 1
ATOM 1606 O O . PHE A 1 197 ? 3.755 -8.135 20.717 1.00 91.44 197 PHE A O 1
ATOM 1613 N N . GLY A 1 198 ? 1.779 -8.035 21.771 1.00 88.00 198 GLY A N 1
ATOM 1614 C CA . GLY A 1 198 ? 1.226 -9.277 21.212 1.00 88.00 198 GLY A CA 1
ATOM 1615 C C . GLY A 1 198 ? 0.765 -9.201 19.745 1.00 88.00 198 GLY A C 1
ATOM 1616 O O . GLY A 1 198 ? 1.292 -8.454 18.920 1.00 88.00 198 GLY A O 1
ATOM 1617 N N . ASP A 1 199 ? -0.270 -9.974 19.402 1.00 92.88 199 ASP A N 1
ATOM 1618 C CA . ASP A 1 199 ? -0.687 -10.222 18.008 1.00 92.88 199 ASP A CA 1
ATOM 1619 C C . ASP A 1 199 ? -1.022 -8.957 17.200 1.00 92.88 199 ASP A C 1
ATOM 1621 O O . ASP A 1 199 ? -0.767 -8.905 15.999 1.00 92.88 199 ASP A O 1
ATOM 1625 N N . LYS A 1 200 ? -1.532 -7.901 17.846 1.00 94.38 200 LYS A N 1
ATOM 1626 C CA . LYS A 1 200 ? -1.792 -6.611 17.185 1.00 94.38 200 LYS A CA 1
ATOM 1627 C C . LYS A 1 200 ? -0.526 -5.976 16.615 1.00 94.38 200 LYS A C 1
ATOM 1629 O O . LYS A 1 200 ? -0.536 -5.503 15.481 1.00 94.38 200 LYS A O 1
ATOM 1634 N N . PHE A 1 201 ? 0.565 -5.990 17.383 1.00 96.38 201 PHE A N 1
ATOM 1635 C CA . PHE A 1 201 ? 1.858 -5.494 16.917 1.00 96.38 201 PHE A CA 1
ATOM 1636 C C . PHE A 1 201 ? 2.432 -6.388 15.824 1.00 96.38 201 PHE A C 1
ATOM 1638 O O . PHE A 1 201 ? 2.978 -5.858 14.861 1.00 96.38 201 PHE A O 1
ATOM 1645 N N . ARG A 1 202 ? 2.247 -7.712 15.911 1.00 95.81 202 ARG A N 1
ATOM 1646 C CA . ARG A 1 202 ? 2.637 -8.638 14.836 1.00 95.81 202 ARG A CA 1
ATOM 1647 C C . ARG A 1 202 ? 1.955 -8.277 13.514 1.00 95.81 202 ARG A C 1
ATOM 1649 O O . ARG A 1 202 ? 2.651 -8.016 12.541 1.00 95.81 202 ARG A O 1
ATOM 1656 N N . VAL A 1 203 ? 0.625 -8.160 13.502 1.00 97.19 203 VAL A N 1
ATOM 1657 C CA . VAL A 1 203 ? -0.146 -7.776 12.301 1.00 97.19 203 VAL A CA 1
ATOM 1658 C C . VAL A 1 203 ? 0.285 -6.403 11.782 1.00 97.19 203 VAL A C 1
ATOM 1660 O O . VAL A 1 203 ? 0.486 -6.213 10.584 1.00 97.19 203 VAL A O 1
ATOM 1663 N N . SER A 1 204 ? 0.463 -5.436 12.683 1.00 98.06 204 SER A N 1
ATOM 1664 C CA . SER A 1 204 ? 0.916 -4.088 12.333 1.00 98.06 204 SER A CA 1
ATOM 1665 C C . SER A 1 204 ? 2.295 -4.097 11.650 1.00 98.06 204 SER A C 1
ATOM 1667 O O . SER A 1 204 ? 2.479 -3.488 10.591 1.00 98.06 204 SER A O 1
ATOM 1669 N N . LEU A 1 205 ? 3.253 -4.848 12.204 1.00 97.88 205 LEU A N 1
ATOM 1670 C CA . LEU A 1 205 ? 4.602 -5.000 11.658 1.00 97.88 205 LEU A CA 1
ATOM 1671 C C . LEU A 1 205 ? 4.624 -5.797 10.349 1.00 97.88 205 LEU A C 1
ATOM 1673 O O . LEU A 1 205 ? 5.392 -5.440 9.462 1.00 97.88 205 LEU A O 1
ATOM 1677 N N . GLU A 1 206 ? 3.774 -6.812 10.184 1.00 97.50 206 GLU A N 1
ATOM 1678 C CA . GLU A 1 206 ? 3.621 -7.555 8.923 1.00 97.50 206 GLU A CA 1
ATOM 1679 C C . GLU A 1 206 ? 3.134 -6.642 7.791 1.00 97.50 206 GLU A C 1
ATOM 1681 O O . GLU A 1 206 ? 3.731 -6.612 6.714 1.00 97.50 206 GLU A O 1
ATOM 1686 N N . LEU A 1 207 ? 2.110 -5.823 8.045 1.00 98.06 207 LEU A N 1
ATOM 1687 C CA . LEU A 1 207 ? 1.612 -4.827 7.089 1.00 98.06 207 LEU A CA 1
ATOM 1688 C C . LEU A 1 207 ? 2.672 -3.761 6.775 1.00 98.06 207 LEU A C 1
ATOM 1690 O O . LEU A 1 207 ? 2.852 -3.363 5.620 1.00 98.06 207 LEU A O 1
ATOM 1694 N N . TYR A 1 208 ? 3.419 -3.328 7.795 1.00 97.56 208 TYR A N 1
ATOM 1695 C CA . TYR A 1 208 ? 4.563 -2.440 7.611 1.00 97.56 208 TYR A CA 1
ATOM 1696 C C . TYR A 1 208 ? 5.738 -3.123 6.898 1.00 97.56 208 TYR A C 1
ATOM 1698 O O . TYR A 1 208 ? 6.513 -2.443 6.246 1.00 97.56 208 TYR A O 1
ATOM 1706 N N . ALA A 1 209 ? 5.912 -4.437 6.946 1.00 96.25 209 ALA A N 1
ATOM 1707 C CA . ALA A 1 209 ? 6.918 -5.108 6.125 1.00 96.25 209 ALA A CA 1
ATOM 1708 C C . ALA A 1 209 ? 6.443 -5.201 4.665 1.00 96.25 209 ALA A C 1
ATOM 1710 O O . ALA A 1 209 ? 7.177 -4.838 3.744 1.00 96.25 209 ALA A O 1
ATOM 1711 N N . ALA A 1 210 ? 5.181 -5.588 4.455 1.00 95.69 210 ALA A N 1
ATOM 1712 C CA . ALA A 1 210 ? 4.582 -5.768 3.135 1.00 95.69 210 ALA A CA 1
ATOM 1713 C C . ALA A 1 210 ? 4.603 -4.490 2.276 1.00 95.69 210 ALA A C 1
ATOM 1715 O O . ALA A 1 210 ? 4.822 -4.569 1.066 1.00 95.69 210 ALA A O 1
ATOM 1716 N N . HIS A 1 211 ? 4.452 -3.300 2.878 1.00 95.19 211 HIS A N 1
ATOM 1717 C CA . HIS A 1 211 ? 4.457 -2.046 2.108 1.00 95.19 211 HIS A CA 1
ATOM 1718 C C . HIS A 1 211 ? 5.774 -1.783 1.349 1.00 95.19 211 HIS A C 1
ATOM 1720 O O . HIS A 1 211 ? 5.765 -0.989 0.410 1.00 95.19 211 HIS A O 1
ATOM 1726 N N . PHE A 1 212 ? 6.900 -2.401 1.737 1.00 91.31 212 PHE A N 1
ATOM 1727 C CA . PHE A 1 212 ? 8.180 -2.218 1.041 1.00 91.31 212 PHE A CA 1
ATOM 1728 C C . PHE A 1 212 ? 8.215 -2.896 -0.334 1.00 91.31 212 PHE A C 1
ATOM 1730 O O . PHE A 1 212 ? 8.887 -2.393 -1.236 1.00 91.31 212 PHE A O 1
ATOM 1737 N N . ALA A 1 213 ? 7.476 -3.997 -0.504 1.00 88.44 213 ALA A N 1
ATOM 1738 C CA . ALA A 1 213 ? 7.368 -4.717 -1.772 1.00 88.44 213 ALA A CA 1
ATOM 1739 C C . ALA A 1 213 ? 6.276 -4.139 -2.694 1.00 88.44 213 ALA A C 1
ATOM 1741 O O . ALA A 1 213 ? 6.347 -4.283 -3.915 1.00 88.44 213 ALA A O 1
ATOM 1742 N N . GLU A 1 214 ? 5.282 -3.457 -2.120 1.00 90.25 214 GLU A N 1
ATOM 1743 C CA . GLU A 1 214 ? 4.147 -2.902 -2.855 1.00 90.25 214 GLU A CA 1
ATOM 1744 C C . GLU A 1 214 ? 4.542 -1.707 -3.749 1.00 90.25 214 GLU A C 1
ATOM 1746 O O . GLU A 1 214 ? 5.117 -0.704 -3.312 1.00 90.25 214 GLU A O 1
ATOM 1751 N N . GLN A 1 215 ? 4.185 -1.791 -5.029 1.00 83.88 215 GLN A N 1
ATOM 1752 C CA . GLN A 1 215 ? 4.585 -0.850 -6.077 1.00 83.88 215 GLN A CA 1
ATOM 1753 C C . GLN A 1 215 ? 3.633 0.341 -6.213 1.00 83.88 215 GLN A C 1
ATOM 1755 O O . GLN A 1 215 ? 4.053 1.431 -6.618 1.00 83.88 215 GLN A O 1
ATOM 1760 N N . GLN A 1 216 ? 2.368 0.168 -5.837 1.00 85.31 216 GLN A N 1
ATOM 1761 C CA . GLN A 1 216 ? 1.343 1.195 -5.921 1.00 85.31 216 GLN A CA 1
ATOM 1762 C C . GLN A 1 216 ? 1.285 2.026 -4.641 1.00 85.31 216 GLN A C 1
ATOM 1764 O O . GLN A 1 216 ? 0.954 1.538 -3.559 1.00 85.31 216 GLN A O 1
ATOM 1769 N N . VAL A 1 217 ? 1.536 3.331 -4.768 1.00 87.69 217 VAL A N 1
ATOM 1770 C CA . VAL A 1 217 ? 1.526 4.265 -3.629 1.00 87.69 217 VAL A CA 1
ATOM 1771 C C . VAL A 1 217 ? 0.191 4.270 -2.877 1.00 87.69 217 VAL A C 1
ATOM 1773 O O . VAL A 1 217 ? 0.175 4.369 -1.651 1.00 87.69 217 VAL A O 1
ATOM 1776 N N . ARG A 1 218 ? -0.927 4.091 -3.594 1.00 90.62 218 ARG A N 1
ATOM 1777 C CA . ARG A 1 218 ? -2.271 3.980 -3.012 1.00 90.62 218 ARG A CA 1
ATOM 1778 C C . ARG A 1 218 ? -2.374 2.793 -2.056 1.00 90.62 218 ARG A C 1
ATOM 1780 O O . ARG A 1 218 ? -2.857 2.949 -0.937 1.00 90.62 218 ARG A O 1
ATOM 1787 N N . VAL A 1 219 ? -1.907 1.626 -2.492 1.00 91.69 219 VAL A N 1
ATOM 1788 C CA . VAL A 1 219 ? -1.963 0.389 -1.707 1.00 91.69 219 VAL A CA 1
ATOM 1789 C C . VAL A 1 219 ? -1.003 0.479 -0.523 1.00 91.69 219 VAL A C 1
ATOM 1791 O O . VAL A 1 219 ? -1.412 0.186 0.597 1.00 91.69 219 VAL A O 1
ATOM 1794 N N . ARG A 1 220 ? 0.217 1.008 -0.718 1.00 94.44 220 ARG A N 1
ATOM 1795 C CA . ARG A 1 220 ? 1.147 1.298 0.392 1.00 94.44 220 ARG A CA 1
ATOM 1796 C C . ARG A 1 220 ? 0.511 2.183 1.457 1.00 94.44 220 ARG A C 1
ATOM 1798 O O . ARG A 1 220 ? 0.574 1.858 2.638 1.00 94.44 220 ARG A O 1
ATOM 1805 N N . PHE A 1 221 ? -0.118 3.285 1.048 1.00 95.94 221 PHE A N 1
ATOM 1806 C CA . PHE A 1 221 ? -0.804 4.190 1.967 1.00 95.94 221 PHE A CA 1
ATOM 1807 C C . PHE A 1 221 ? -1.883 3.461 2.780 1.00 95.94 221 PHE A C 1
ATOM 1809 O O . PHE A 1 221 ? -1.902 3.581 4.004 1.00 95.94 221 PHE A O 1
ATOM 1816 N N . ILE A 1 222 ? -2.731 2.663 2.124 1.00 95.88 222 ILE A N 1
ATOM 1817 C CA . ILE A 1 222 ? -3.775 1.878 2.794 1.00 95.88 222 ILE A CA 1
ATOM 1818 C C . ILE A 1 222 ? -3.161 0.874 3.778 1.00 95.88 222 ILE A C 1
ATOM 1820 O O . ILE A 1 222 ? -3.573 0.854 4.934 1.00 95.88 222 ILE A O 1
ATOM 1824 N N . LEU A 1 223 ? -2.153 0.098 3.366 1.00 97.25 223 LEU A N 1
ATOM 1825 C CA . LEU A 1 223 ? -1.469 -0.874 4.229 1.00 97.25 223 LEU A CA 1
ATOM 1826 C C . LEU A 1 223 ? -0.909 -0.218 5.496 1.00 97.25 223 LEU A C 1
ATOM 1828 O O . LEU A 1 223 ? -1.096 -0.737 6.594 1.00 97.25 223 LEU A O 1
ATOM 1832 N N . LEU A 1 224 ? -0.275 0.949 5.362 1.00 98.25 224 LEU A N 1
ATOM 1833 C CA . LEU A 1 224 ? 0.266 1.693 6.500 1.00 98.25 224 LEU A CA 1
ATOM 1834 C C . LEU A 1 224 ? -0.845 2.221 7.424 1.00 98.25 224 LEU A C 1
ATOM 1836 O O . LEU A 1 224 ? -0.699 2.198 8.644 1.00 98.25 224 LEU A O 1
ATOM 1840 N N . VAL A 1 225 ? -1.982 2.675 6.889 1.00 97.69 225 VAL A N 1
ATOM 1841 C CA . VAL A 1 225 ? -3.105 3.070 7.753 1.00 97.69 225 VAL A CA 1
ATOM 1842 C C . VAL A 1 225 ? -3.700 1.858 8.467 1.00 97.69 225 VAL A C 1
ATOM 1844 O O . VAL A 1 225 ? -3.920 1.939 9.673 1.00 97.69 225 VAL A O 1
ATOM 1847 N N . ILE A 1 226 ? -3.870 0.721 7.786 1.00 97.38 226 ILE A N 1
ATOM 1848 C CA . ILE A 1 226 ? -4.339 -0.526 8.411 1.00 97.38 226 ILE A CA 1
ATOM 1849 C C . ILE A 1 226 ? -3.354 -0.990 9.494 1.00 97.38 226 ILE A C 1
ATOM 1851 O O . ILE A 1 226 ? -3.783 -1.442 10.552 1.00 97.38 226 ILE A O 1
ATOM 1855 N N . ALA A 1 227 ? -2.045 -0.810 9.302 1.00 98.12 227 ALA A N 1
ATOM 1856 C CA . ALA A 1 227 ? -1.066 -1.098 10.347 1.00 98.12 227 ALA A CA 1
ATOM 1857 C C . ALA A 1 227 ? -1.304 -0.245 11.607 1.00 98.12 227 ALA A C 1
ATOM 1859 O O . ALA A 1 227 ? -1.216 -0.772 12.714 1.00 98.12 227 ALA A O 1
ATOM 1860 N N . MET A 1 228 ? -1.673 1.036 11.478 1.00 97.25 228 MET A N 1
ATOM 1861 C CA . MET A 1 228 ? -2.080 1.851 12.635 1.00 97.25 228 MET A CA 1
ATOM 1862 C C . MET A 1 228 ? -3.426 1.396 13.220 1.00 97.25 228 MET A C 1
ATOM 1864 O O . MET A 1 228 ? -3.585 1.392 14.437 1.00 97.25 228 MET A O 1
ATOM 1868 N N . GLU A 1 229 ? -4.387 0.998 12.381 1.00 95.94 229 GLU A N 1
ATOM 1869 C CA . GLU A 1 229 ? -5.681 0.450 12.822 1.00 95.94 229 GLU A CA 1
ATOM 1870 C C . GLU A 1 229 ? -5.506 -0.831 13.643 1.00 95.94 229 GLU A C 1
ATOM 1872 O O . GLU A 1 229 ? -6.194 -1.012 14.643 1.00 95.94 229 GLU A O 1
ATOM 1877 N N . ALA A 1 230 ? -4.553 -1.691 13.277 1.00 96.12 230 ALA A N 1
ATOM 1878 C CA . ALA A 1 230 ? -4.243 -2.906 14.024 1.00 96.12 230 ALA A CA 1
ATOM 1879 C C . ALA A 1 230 ? -3.783 -2.603 15.461 1.00 96.12 230 ALA A C 1
ATOM 1881 O O . ALA A 1 230 ? -4.116 -3.354 16.378 1.00 96.12 230 ALA A O 1
ATOM 1882 N N . LEU A 1 231 ? -3.073 -1.488 15.671 1.00 95.19 231 LEU A N 1
ATOM 1883 C CA . LEU A 1 231 ? -2.644 -1.026 16.996 1.00 95.19 231 LEU A CA 1
ATOM 1884 C C . LEU A 1 231 ? -3.762 -0.330 17.779 1.00 95.19 231 LEU A C 1
ATOM 1886 O O . LEU A 1 231 ? -3.666 -0.213 18.997 1.00 95.19 231 LEU A O 1
ATOM 1890 N N . ALA A 1 232 ? -4.818 0.134 17.109 1.00 91.44 232 ALA A N 1
ATOM 1891 C CA . ALA A 1 232 ? -5.918 0.828 17.757 1.00 91.44 232 ALA A CA 1
ATOM 1892 C C . ALA A 1 232 ? -6.614 -0.085 18.781 1.00 91.44 232 ALA A C 1
ATOM 1894 O O . ALA A 1 232 ? -6.948 -1.247 18.515 1.00 91.44 232 ALA A O 1
ATOM 1895 N N . GLU A 1 233 ? -6.833 0.437 19.984 1.00 82.50 233 GLU A N 1
ATOM 1896 C CA . GLU A 1 233 ? -7.560 -0.262 21.037 1.00 82.50 233 GLU A CA 1
ATOM 1897 C C . GLU A 1 233 ? -9.020 0.175 21.054 1.00 82.50 233 GLU A C 1
ATOM 1899 O O . GLU A 1 233 ? -9.344 1.363 20.995 1.00 82.50 233 GLU A O 1
ATOM 1904 N N . GLY A 1 234 ? -9.915 -0.814 21.097 1.00 76.69 234 GLY A N 1
ATOM 1905 C CA . GLY A 1 234 ? -11.344 -0.564 21.160 1.00 76.69 234 GLY A CA 1
ATOM 1906 C C . GLY A 1 234 ? -11.696 0.045 22.508 1.00 76.69 234 GLY A C 1
ATOM 1907 O O . GLY A 1 234 ? -11.703 -0.662 23.509 1.00 76.69 234 GLY A O 1
ATOM 1908 N N . ASP A 1 235 ? -12.017 1.333 22.507 1.00 80.56 235 ASP A N 1
ATOM 1909 C CA . ASP A 1 235 ? -12.465 2.064 23.690 1.00 80.56 235 ASP A CA 1
ATOM 1910 C C . ASP A 1 235 ? -13.931 2.500 23.533 1.00 80.56 235 ASP A C 1
ATOM 1912 O O . ASP A 1 235 ? -14.481 2.574 22.420 1.00 80.56 235 ASP A O 1
ATOM 1916 N N . THR A 1 236 ? -14.589 2.783 24.653 1.00 85.88 236 THR A N 1
ATOM 1917 C CA . THR A 1 236 ? -15.932 3.361 24.667 1.00 85.88 236 THR A CA 1
ATOM 1918 C C . THR A 1 236 ? -15.860 4.879 24.582 1.00 85.88 236 THR A C 1
ATOM 1920 O O . THR A 1 236 ? -14.859 5.518 24.911 1.00 85.88 236 THR A O 1
ATOM 1923 N N . LYS A 1 237 ? -16.934 5.499 24.087 1.00 88.19 237 LYS A N 1
ATOM 1924 C CA . LYS A 1 237 ? -17.030 6.959 24.120 1.00 88.19 237 LYS A CA 1
ATOM 1925 C C . LYS A 1 237 ? -17.057 7.462 25.564 1.00 88.19 237 LYS A C 1
ATOM 1927 O O . LYS A 1 237 ? -17.485 6.767 26.477 1.00 88.19 237 LYS A O 1
ATOM 1932 N N . HIS A 1 238 ? -16.686 8.726 25.743 1.00 90.44 238 HIS A N 1
ATOM 1933 C CA . HIS A 1 238 ? -16.833 9.420 27.020 1.00 90.44 238 HIS A CA 1
ATOM 1934 C C . HIS A 1 238 ? -18.269 9.316 27.572 1.00 90.44 238 HIS A C 1
ATOM 1936 O O . HIS A 1 238 ? -19.231 9.385 26.802 1.00 90.44 238 HIS A O 1
ATOM 1942 N N . GLN A 1 239 ? -18.411 9.245 28.902 1.00 91.44 239 GLN A N 1
ATOM 1943 C CA . GLN A 1 239 ? -19.686 9.008 29.596 1.00 91.44 239 GLN A CA 1
ATOM 1944 C C . GLN A 1 239 ? -20.817 9.936 29.135 1.00 91.44 239 GLN A C 1
ATOM 1946 O O . GLN A 1 239 ? -21.920 9.479 28.870 1.00 91.44 239 GLN A O 1
ATOM 1951 N N . VAL A 1 240 ? -20.520 11.221 28.919 1.00 94.31 240 VAL A N 1
ATOM 1952 C CA . VAL A 1 240 ? -21.490 12.210 28.404 1.00 94.31 240 VAL A CA 1
ATOM 1953 C C . VAL A 1 240 ? -22.154 11.763 27.090 1.00 94.31 240 VAL A C 1
ATOM 1955 O O . VAL A 1 240 ? -23.349 11.973 26.900 1.00 94.31 240 VAL A O 1
ATOM 1958 N N . ALA A 1 241 ? -21.406 11.140 26.176 1.00 92.81 241 ALA A N 1
ATOM 1959 C CA . ALA A 1 241 ? -21.966 10.618 24.931 1.00 92.81 241 ALA A CA 1
ATOM 1960 C C . ALA A 1 241 ? -22.748 9.316 25.162 1.00 92.81 241 ALA A C 1
ATOM 1962 O O . ALA A 1 241 ? -23.791 9.116 24.544 1.00 92.81 241 ALA A O 1
ATOM 1963 N N . LEU A 1 242 ? -22.274 8.450 26.064 1.00 92.62 242 LEU A N 1
ATOM 1964 C CA . LEU A 1 242 ? -22.970 7.213 26.431 1.00 92.62 242 LEU A CA 1
ATOM 1965 C C . LEU A 1 242 ? -24.328 7.493 27.089 1.00 92.62 242 LEU A C 1
ATOM 1967 O O . LEU A 1 242 ? -25.304 6.815 26.780 1.00 92.62 242 LEU A O 1
ATOM 1971 N N . ASP A 1 243 ? -24.420 8.527 27.924 1.00 93.62 243 ASP A N 1
ATOM 1972 C CA . ASP A 1 243 ? -25.668 8.947 28.566 1.00 93.62 243 ASP A CA 1
ATOM 1973 C C . ASP A 1 243 ? -26.699 9.432 27.533 1.00 93.62 243 ASP A C 1
ATOM 1975 O O . ASP A 1 243 ? -27.885 9.102 27.623 1.00 93.62 243 ASP A O 1
ATOM 1979 N N . LEU A 1 244 ? -26.252 10.170 26.508 1.00 95.00 244 LEU A N 1
ATOM 1980 C CA . LEU A 1 244 ? -27.105 10.577 25.385 1.00 95.00 244 LEU A CA 1
ATOM 1981 C C . LEU A 1 244 ? -27.584 9.370 24.570 1.00 95.00 244 LEU A C 1
ATOM 1983 O O . LEU A 1 244 ? -28.775 9.270 24.277 1.00 95.00 244 LEU A O 1
ATOM 1987 N N . LEU A 1 245 ? -26.687 8.432 24.254 1.00 94.12 245 LEU A N 1
ATOM 1988 C CA . LEU A 1 245 ? -27.044 7.204 23.537 1.00 94.12 245 LEU A CA 1
ATOM 1989 C C . LEU A 1 245 ? -28.033 6.347 24.334 1.00 94.12 245 LEU A C 1
ATOM 1991 O O . LEU A 1 245 ? -28.974 5.806 23.758 1.00 94.12 245 LEU A O 1
ATOM 1995 N N . SER A 1 246 ? -27.858 6.257 25.654 1.00 93.25 246 SER A N 1
ATOM 1996 C CA . SER A 1 246 ? -28.770 5.543 26.552 1.00 93.25 246 SER A CA 1
ATOM 1997 C C . SER A 1 246 ? -30.182 6.126 26.499 1.00 93.25 246 SER A C 1
ATOM 1999 O O . SER A 1 246 ? -31.154 5.389 26.326 1.00 93.25 246 SER A O 1
ATOM 2001 N N . ARG A 1 247 ? -30.304 7.458 26.556 1.00 95.50 247 ARG A N 1
ATOM 2002 C CA . ARG A 1 247 ? -31.594 8.147 26.414 1.00 95.50 247 ARG A CA 1
ATOM 2003 C C . ARG A 1 247 ? -32.244 7.890 25.058 1.00 95.50 247 ARG A C 1
ATOM 2005 O O . ARG A 1 247 ? -33.395 7.465 25.014 1.00 95.50 247 ARG A O 1
ATOM 2012 N N . TRP A 1 248 ? -31.510 8.082 23.962 1.00 96.62 248 TRP A N 1
ATOM 2013 C CA . TRP A 1 248 ? -32.042 7.823 22.620 1.00 96.62 248 TRP A CA 1
ATOM 2014 C C . TRP A 1 248 ? -32.451 6.369 22.432 1.00 96.62 248 TRP A C 1
ATOM 2016 O O . TRP A 1 248 ? -33.441 6.093 21.767 1.00 96.62 248 TRP A O 1
ATOM 2026 N N . ARG A 1 249 ? -31.743 5.428 23.059 1.00 94.50 249 ARG A N 1
ATOM 2027 C CA . ARG A 1 249 ? -32.123 4.017 23.036 1.00 94.50 249 ARG A CA 1
ATOM 2028 C C . ARG A 1 249 ? -33.441 3.760 23.760 1.00 94.50 249 ARG A C 1
ATOM 2030 O O . ARG A 1 249 ? -34.243 2.964 23.281 1.00 94.50 249 ARG A O 1
ATOM 2037 N N . GLN A 1 250 ? -33.678 4.417 24.894 1.00 94.88 250 GLN A N 1
ATOM 2038 C CA . GLN A 1 250 ? -34.959 4.322 25.601 1.00 94.88 250 GLN A CA 1
ATOM 2039 C C . GLN A 1 250 ? -36.100 4.894 24.754 1.00 94.88 250 GLN A C 1
ATOM 2041 O O . GLN A 1 250 ? -37.125 4.233 24.599 1.00 94.88 250 GLN A O 1
ATOM 2046 N N . GLU A 1 251 ? -35.897 6.071 24.157 1.00 96.81 251 GLU A N 1
ATOM 2047 C CA . GLU A 1 251 ? -36.858 6.708 23.247 1.00 96.81 251 GLU A CA 1
ATOM 2048 C C . GLU A 1 251 ? -37.153 5.814 22.031 1.00 96.81 251 GLU A C 1
ATOM 2050 O O . GLU A 1 251 ? -38.314 5.558 21.712 1.00 96.81 251 GLU A O 1
ATOM 2055 N N . LEU A 1 252 ? -36.111 5.256 21.409 1.00 95.88 252 LEU A N 1
ATOM 2056 C CA . LEU A 1 252 ? -36.229 4.374 20.253 1.00 95.88 252 LEU A CA 1
ATOM 2057 C C . LEU A 1 252 ? -36.957 3.070 20.584 1.00 95.88 252 LEU A C 1
ATOM 2059 O O . LEU A 1 252 ? -37.808 2.634 19.818 1.00 95.88 252 LEU A O 1
ATOM 2063 N N . ASN A 1 253 ? -36.648 2.445 21.722 1.00 94.81 253 ASN A N 1
ATOM 2064 C CA . ASN A 1 253 ? -37.323 1.221 22.152 1.00 94.81 253 ASN A CA 1
ATOM 2065 C C . ASN A 1 253 ? -38.803 1.474 22.467 1.00 94.81 253 ASN A C 1
ATOM 2067 O O . ASN A 1 253 ? -39.646 0.638 22.144 1.00 94.81 253 ASN A O 1
ATOM 2071 N N . ALA A 1 254 ? -39.122 2.624 23.068 1.00 96.12 254 ALA A N 1
ATOM 2072 C CA . ALA A 1 254 ? -40.500 3.028 23.323 1.00 96.12 254 ALA A CA 1
ATOM 2073 C C . ALA A 1 254 ? -41.272 3.284 22.020 1.00 96.12 254 ALA A C 1
ATOM 2075 O O . ALA A 1 254 ? -42.447 2.935 21.935 1.00 96.12 254 ALA A O 1
ATOM 2076 N N . GLU A 1 255 ? -40.623 3.857 21.003 1.00 97.06 255 GLU A N 1
ATOM 2077 C CA . GLU A 1 255 ? -41.222 4.038 19.679 1.00 97.06 255 GLU A CA 1
ATOM 2078 C C . GLU A 1 255 ? -41.406 2.699 18.960 1.00 97.06 255 GLU A C 1
ATOM 2080 O O . GLU A 1 255 ? -42.501 2.389 18.503 1.00 97.06 255 GLU A O 1
ATOM 2085 N N . LYS A 1 256 ? -40.373 1.853 18.944 1.00 95.62 256 LYS A N 1
ATOM 2086 C CA . LYS A 1 256 ? -40.392 0.524 18.321 1.00 95.62 256 LYS A CA 1
ATOM 2087 C C . LYS A 1 256 ? -41.503 -0.373 18.875 1.00 95.62 256 LYS A C 1
ATOM 2089 O O . LYS A 1 256 ? -42.093 -1.136 18.121 1.00 95.62 256 LYS A O 1
ATOM 2094 N N . ALA A 1 257 ? -41.831 -0.253 20.164 1.00 95.38 257 ALA A N 1
ATOM 2095 C CA . ALA A 1 257 ? -42.915 -1.002 20.803 1.00 95.38 257 ALA A CA 1
ATOM 2096 C C . ALA A 1 257 ? -44.329 -0.636 20.303 1.00 95.38 257 ALA A C 1
ATOM 2098 O O . ALA A 1 257 ? -45.280 -1.350 20.617 1.00 95.38 257 ALA A O 1
ATOM 2099 N N . LYS A 1 258 ? -44.486 0.464 19.552 1.00 96.75 258 LYS A N 1
ATOM 2100 C CA . LYS A 1 258 ? -45.771 0.893 18.973 1.00 96.75 258 LYS A CA 1
ATOM 2101 C C . LYS A 1 258 ? -46.078 0.236 17.626 1.00 96.75 258 LYS A C 1
ATOM 2103 O O . LYS A 1 258 ? -47.214 0.332 17.170 1.00 96.75 258 LYS A O 1
ATOM 2108 N N . HIS A 1 259 ? -45.087 -0.399 17.002 1.00 96.50 259 HIS A N 1
ATOM 2109 C CA . HIS A 1 259 ? -45.176 -0.963 15.654 1.00 96.50 259 HIS A CA 1
ATOM 2110 C C . HIS A 1 259 ? -45.170 -2.493 15.709 1.00 96.50 259 HIS A C 1
ATOM 2112 O O . HIS A 1 259 ? -44.547 -3.094 16.589 1.00 96.50 259 HIS A O 1
ATOM 2118 N N . GLU A 1 260 ? -45.869 -3.142 14.778 1.00 94.38 260 GLU A N 1
ATOM 2119 C CA . GLU A 1 260 ? -45.882 -4.604 14.687 1.00 94.38 260 GLU A CA 1
ATOM 2120 C C . GLU A 1 260 ? -44.514 -5.135 14.244 1.00 94.38 260 GLU A C 1
ATOM 2122 O O . GLU A 1 260 ? -43.873 -4.567 13.368 1.00 94.38 260 GLU A O 1
ATOM 2127 N N . ALA A 1 261 ? -44.077 -6.269 14.800 1.00 91.75 261 ALA A N 1
ATOM 2128 C CA . ALA A 1 261 ? -42.735 -6.818 14.562 1.00 91.75 261 ALA A CA 1
ATOM 2129 C C . ALA A 1 261 ? -42.417 -7.152 13.089 1.00 91.75 261 ALA A C 1
ATOM 2131 O O . ALA A 1 261 ? -41.256 -7.354 12.738 1.00 91.75 261 ALA A O 1
ATOM 2132 N N . THR A 1 262 ? -43.442 -7.248 12.245 1.00 93.75 262 THR A N 1
ATOM 2133 C CA . THR A 1 262 ? -43.335 -7.540 10.812 1.00 93.75 262 THR A CA 1
ATOM 2134 C C . THR A 1 262 ? -43.495 -6.303 9.929 1.00 93.75 262 THR A C 1
ATOM 2136 O O . THR A 1 262 ? -43.515 -6.451 8.711 1.00 93.75 262 THR A O 1
ATOM 2139 N N . SER A 1 263 ? -43.654 -5.108 10.508 1.00 95.19 263 SER A N 1
ATOM 2140 C CA . SER A 1 263 ? -43.851 -3.870 9.751 1.00 95.19 263 SER A CA 1
ATOM 2141 C C . SER A 1 263 ? -42.523 -3.239 9.317 1.00 95.19 263 SER A C 1
ATOM 2143 O O . SER A 1 263 ? -41.483 -3.412 9.963 1.00 95.19 263 SER A O 1
ATOM 2145 N N . ASP A 1 264 ? -42.559 -2.471 8.229 1.00 95.69 264 ASP A N 1
ATOM 2146 C CA . ASP A 1 264 ? -41.388 -1.756 7.708 1.00 95.69 264 ASP A CA 1
ATOM 2147 C C . ASP A 1 264 ? -40.868 -0.709 8.707 1.00 95.69 264 ASP A C 1
ATOM 2149 O O . ASP A 1 264 ? -39.656 -0.488 8.820 1.00 95.69 264 ASP A O 1
ATOM 2153 N N . GLU A 1 265 ? -41.763 -0.099 9.489 1.00 97.19 265 GLU A N 1
ATOM 2154 C CA . GLU A 1 265 ? -41.416 0.814 10.578 1.00 97.19 265 GLU A CA 1
ATOM 2155 C C . GLU A 1 265 ? -40.622 0.090 11.664 1.00 97.19 265 GLU A C 1
ATOM 2157 O O . GLU A 1 265 ? -39.576 0.581 12.096 1.00 97.19 265 GLU A O 1
ATOM 2162 N N . PHE A 1 266 ? -41.063 -1.103 12.076 1.00 96.62 266 PHE A N 1
ATOM 2163 C CA . PHE A 1 266 ? -40.335 -1.895 13.061 1.00 96.62 266 PHE A CA 1
ATOM 2164 C C . PHE A 1 266 ? -38.948 -2.284 12.552 1.00 96.62 266 PHE A C 1
ATOM 2166 O O . PHE A 1 266 ? -37.976 -2.131 13.294 1.00 96.62 266 PHE A O 1
ATOM 2173 N N . TYR A 1 267 ? -38.826 -2.735 11.299 1.00 95.00 267 TYR A N 1
ATOM 2174 C CA . TYR A 1 267 ? -37.526 -3.062 10.704 1.00 95.00 267 TYR A CA 1
ATOM 2175 C C . TYR A 1 267 ? -36.600 -1.845 10.621 1.00 95.00 267 TYR A C 1
ATOM 2177 O O . TYR A 1 267 ? -35.415 -1.951 10.946 1.00 95.00 267 TYR A O 1
ATOM 2185 N N . SER A 1 268 ? -37.135 -0.679 10.259 1.00 95.88 268 SER A N 1
ATOM 2186 C CA . SER A 1 268 ? -36.370 0.571 10.204 1.00 95.88 268 SER A CA 1
ATOM 2187 C C . SER A 1 268 ? -35.875 1.004 11.590 1.00 95.88 268 SER A C 1
ATOM 2189 O O . SER A 1 268 ? -34.706 1.356 11.757 1.00 95.88 268 SER A O 1
ATOM 2191 N N . LEU A 1 269 ? -36.729 0.920 12.615 1.00 96.06 269 LEU A N 1
ATOM 2192 C CA . LEU A 1 269 ? -36.362 1.248 13.998 1.00 96.06 269 LEU A CA 1
ATOM 2193 C C . LEU A 1 269 ? -35.418 0.202 14.613 1.00 96.06 269 LEU A C 1
ATOM 2195 O O . LEU A 1 269 ? -34.554 0.541 15.423 1.00 96.06 269 LEU A O 1
ATOM 2199 N N . ASP A 1 270 ? -35.543 -1.068 14.227 1.00 93.31 270 ASP A N 1
ATOM 2200 C CA . ASP A 1 270 ? -34.619 -2.134 14.616 1.00 93.31 270 ASP A CA 1
ATOM 2201 C C . ASP A 1 270 ? -33.218 -1.917 14.028 1.00 93.31 270 ASP A C 1
ATOM 2203 O O . ASP A 1 270 ? -32.225 -2.044 14.747 1.00 93.31 270 ASP A O 1
ATOM 2207 N N . ALA A 1 271 ? -33.128 -1.513 12.758 1.00 93.69 271 ALA A N 1
ATOM 2208 C CA . ALA A 1 271 ? -31.866 -1.130 12.133 1.00 93.69 271 ALA A CA 1
ATOM 2209 C C . ALA A 1 271 ? -31.212 0.056 12.863 1.00 93.69 271 ALA A C 1
ATOM 2211 O O . ALA A 1 271 ? -30.048 -0.035 13.258 1.00 93.69 271 ALA A O 1
ATOM 2212 N N . LEU A 1 272 ? -31.979 1.113 13.155 1.00 94.31 272 LEU A N 1
ATOM 2213 C CA . LEU A 1 272 ? -31.493 2.264 13.922 1.00 94.31 272 LEU A CA 1
ATOM 2214 C C . LEU A 1 272 ? -31.030 1.875 15.340 1.00 94.31 272 LEU A C 1
ATOM 2216 O O . LEU A 1 272 ? -30.063 2.432 15.861 1.00 94.31 272 LEU A O 1
ATOM 2220 N N . SER A 1 273 ? -31.670 0.880 15.962 1.00 91.19 273 SER A N 1
ATOM 2221 C CA . SER A 1 273 ? -31.275 0.374 17.285 1.00 91.19 273 SER A CA 1
ATOM 2222 C C . SER A 1 273 ? -29.880 -0.249 17.250 1.00 91.19 273 SER A C 1
ATOM 2224 O O . SER A 1 273 ? -29.044 0.046 18.108 1.00 91.19 273 SER A O 1
ATOM 2226 N N . ARG A 1 274 ? -29.585 -1.029 16.201 1.00 90.75 274 ARG A N 1
ATOM 2227 C CA . ARG A 1 274 ? -28.248 -1.598 15.967 1.00 90.75 274 ARG A CA 1
ATOM 2228 C C . ARG A 1 274 ? -27.203 -0.518 15.683 1.00 90.75 274 ARG A C 1
ATOM 2230 O O . ARG A 1 274 ? -26.059 -0.649 16.116 1.00 90.75 274 ARG A O 1
ATOM 2237 N N . GLU A 1 275 ? -27.575 0.560 14.995 1.00 91.50 275 GLU A N 1
ATOM 2238 C CA . GLU A 1 275 ? -26.667 1.692 14.786 1.00 91.50 275 GLU A CA 1
ATOM 2239 C C . GLU A 1 275 ? -26.298 2.382 16.103 1.00 91.50 275 GLU A C 1
ATOM 2241 O O . GLU A 1 275 ? -25.119 2.663 16.333 1.00 91.50 275 GLU A O 1
ATOM 2246 N N . LEU A 1 276 ? -27.267 2.625 16.995 1.00 90.19 276 LEU A N 1
ATOM 2247 C CA . LEU A 1 276 ? -27.000 3.221 18.310 1.00 90.19 276 LEU A CA 1
ATOM 2248 C C . LEU A 1 276 ? -26.046 2.362 19.151 1.00 90.19 276 LEU A C 1
ATOM 2250 O O . LEU A 1 276 ? -25.157 2.912 19.804 1.00 90.19 276 LEU A O 1
ATOM 2254 N N . ASP A 1 277 ? -26.175 1.034 19.088 1.00 82.44 277 ASP A N 1
ATOM 2255 C CA . ASP A 1 277 ? -25.243 0.106 19.742 1.00 82.44 277 ASP A CA 1
ATOM 2256 C C . ASP A 1 277 ? -23.806 0.282 19.247 1.00 82.44 277 ASP A C 1
ATOM 2258 O O . ASP A 1 277 ? -22.859 0.341 20.037 1.00 82.44 277 ASP A O 1
ATOM 2262 N N . PHE A 1 278 ? -23.631 0.432 17.935 1.00 82.75 278 PHE A N 1
ATOM 226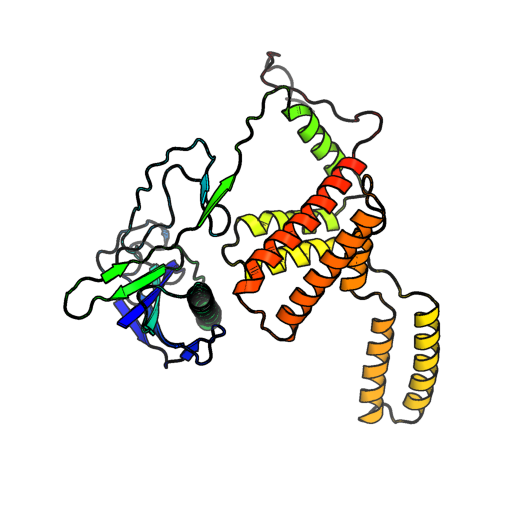3 C CA . PHE A 1 278 ? -22.314 0.656 17.350 1.00 82.75 278 PHE A CA 1
ATOM 2264 C C . PHE A 1 278 ? -21.733 2.026 17.734 1.00 82.75 278 PHE A C 1
ATOM 2266 O O . PHE A 1 278 ? -20.532 2.156 17.991 1.00 82.75 278 PHE A O 1
ATOM 2273 N N . ARG A 1 279 ? -22.584 3.054 17.844 1.00 86.94 279 ARG A N 1
ATOM 2274 C CA . ARG A 1 279 ? -22.189 4.426 18.206 1.00 86.94 279 ARG A CA 1
ATOM 2275 C C . ARG A 1 279 ? -21.682 4.556 19.644 1.00 86.94 279 ARG A C 1
ATOM 2277 O O . ARG A 1 279 ? -21.101 5.590 19.954 1.00 86.94 279 ARG A O 1
ATOM 2284 N N . GLY A 1 280 ? -21.830 3.548 20.505 1.00 83.50 280 GLY A N 1
ATOM 2285 C CA . GLY A 1 280 ? -21.223 3.540 21.845 1.00 83.50 280 GLY A CA 1
ATOM 2286 C C . GLY A 1 280 ? -19.691 3.443 21.836 1.00 83.50 280 GLY A C 1
ATOM 2287 O O . GLY A 1 280 ? -19.035 3.822 22.808 1.00 83.50 280 GLY A O 1
ATOM 2288 N N . ARG A 1 281 ? -19.104 2.975 20.729 1.00 86.06 281 ARG A N 1
ATOM 2289 C CA . ARG A 1 281 ? -17.655 2.797 20.579 1.00 86.06 281 ARG A CA 1
ATOM 2290 C C . ARG A 1 281 ? -16.979 4.067 20.072 1.00 86.06 281 ARG A C 1
ATOM 2292 O O . ARG A 1 281 ? -17.572 4.907 19.380 1.00 86.06 281 ARG A O 1
ATOM 2299 N N . GLU A 1 282 ? -15.708 4.241 20.403 1.00 86.12 282 GLU A N 1
ATOM 2300 C CA . GLU A 1 282 ? -14.905 5.273 19.757 1.00 86.12 282 GLU A CA 1
ATOM 2301 C C . GLU A 1 282 ? -14.713 4.975 18.272 1.00 86.12 282 GLU A C 1
ATOM 2303 O O . GLU A 1 282 ? -14.608 3.820 17.866 1.00 86.12 282 GLU A O 1
ATOM 2308 N N . SER A 1 283 ? -14.672 6.025 17.448 1.00 88.88 283 SER A N 1
ATOM 2309 C CA . SER A 1 283 ? -14.325 5.847 16.041 1.00 88.88 283 SER A CA 1
ATOM 2310 C C . SER A 1 283 ? -12.866 5.415 15.929 1.00 88.88 283 SER A C 1
ATOM 2312 O O . SER A 1 283 ? -12.023 5.887 16.690 1.00 88.88 283 SER A O 1
ATOM 2314 N N . ILE A 1 284 ? -12.558 4.580 14.936 1.00 89.94 284 ILE A N 1
ATOM 2315 C CA . ILE A 1 284 ? -11.188 4.126 14.656 1.00 89.94 284 ILE A CA 1
ATOM 2316 C C . ILE A 1 284 ? -10.237 5.324 14.509 1.00 89.94 284 ILE A C 1
ATOM 2318 O O . ILE A 1 284 ? -9.162 5.328 15.093 1.00 89.94 284 ILE A O 1
ATOM 2322 N N . GLY A 1 285 ? -10.663 6.402 13.839 1.00 90.31 285 GLY A N 1
ATOM 2323 C CA . GLY A 1 285 ? -9.861 7.626 13.738 1.00 90.31 285 GLY A CA 1
ATOM 2324 C C . GLY A 1 285 ? -9.509 8.260 15.092 1.00 90.31 285 GLY A C 1
ATOM 2325 O O . GLY A 1 285 ? -8.398 8.756 15.270 1.00 90.31 285 GLY A O 1
ATOM 2326 N N . ASN A 1 286 ? -10.414 8.212 16.076 1.00 91.12 286 ASN A N 1
ATOM 2327 C CA . ASN A 1 286 ? -10.120 8.691 17.428 1.00 91.12 286 ASN A CA 1
ATOM 2328 C C . ASN A 1 286 ? -9.204 7.729 18.196 1.00 91.12 286 ASN A C 1
ATOM 2330 O O . ASN A 1 286 ? -8.332 8.192 18.928 1.00 91.12 286 ASN A O 1
ATOM 2334 N N . GLN A 1 287 ? -9.364 6.419 17.997 1.00 92.94 287 GLN A N 1
ATOM 2335 C CA . GLN A 1 287 ? -8.476 5.410 18.576 1.00 92.94 287 GLN A CA 1
ATOM 2336 C C . GLN A 1 287 ? -7.046 5.559 18.023 1.00 92.94 287 GLN A C 1
ATOM 2338 O O . GLN A 1 287 ? -6.096 5.628 18.795 1.00 92.94 287 GLN A O 1
ATOM 2343 N N . ILE A 1 288 ? -6.890 5.754 16.708 1.00 94.62 288 ILE A N 1
ATOM 2344 C CA . ILE A 1 288 ? -5.599 6.063 16.070 1.00 94.62 288 ILE A CA 1
ATOM 2345 C C . ILE A 1 288 ? -5.000 7.350 16.634 1.00 94.62 288 ILE A C 1
ATOM 2347 O O . ILE A 1 288 ? -3.813 7.395 16.941 1.00 94.62 288 ILE A O 1
ATOM 2351 N N . ARG A 1 289 ? -5.807 8.404 16.815 1.00 95.38 289 ARG A N 1
ATOM 2352 C CA . ARG A 1 289 ? -5.343 9.638 17.464 1.00 95.38 289 ARG A CA 1
ATOM 2353 C C . ARG A 1 289 ? -4.805 9.349 18.871 1.00 95.38 289 ARG A C 1
ATOM 2355 O O . ARG A 1 289 ? -3.771 9.900 19.243 1.00 95.38 289 ARG A O 1
ATOM 2362 N N . LYS A 1 290 ? -5.483 8.496 19.645 1.00 94.19 290 LYS A N 1
ATOM 2363 C CA . LYS A 1 290 ? -5.089 8.145 21.018 1.00 94.19 290 LYS A CA 1
ATOM 2364 C C . LYS A 1 290 ? -3.753 7.405 21.111 1.00 94.19 290 LYS A C 1
ATOM 2366 O O . LYS A 1 290 ? -3.073 7.595 22.114 1.00 94.19 290 LYS A O 1
ATOM 2371 N N . LEU A 1 291 ? -3.313 6.706 20.058 1.00 94.75 291 LEU A N 1
ATOM 2372 C CA . LEU A 1 291 ? -1.978 6.079 20.004 1.00 94.75 291 LEU A CA 1
ATOM 2373 C C . LEU A 1 291 ? -0.832 7.070 20.282 1.00 94.75 291 LEU A C 1
ATOM 2375 O O . LEU A 1 291 ? 0.257 6.672 20.680 1.00 94.75 291 LEU A O 1
ATOM 2379 N N . PHE A 1 292 ? -1.071 8.371 20.086 1.00 96.12 292 PHE A N 1
ATOM 2380 C CA . PHE A 1 292 ? -0.070 9.427 20.237 1.00 96.12 292 PHE A CA 1
ATOM 2381 C C . PHE A 1 292 ? -0.254 10.291 21.502 1.00 96.12 292 PHE A C 1
ATOM 2383 O O . PHE A 1 292 ? 0.414 11.320 21.632 1.00 96.12 292 PHE A O 1
ATOM 2390 N N . VAL A 1 293 ? -1.174 9.945 22.414 1.00 92.88 293 VAL A N 1
ATOM 2391 C CA . VAL A 1 293 ? -1.482 10.768 23.606 1.00 92.88 293 VAL A CA 1
ATOM 2392 C C . VAL A 1 293 ? -0.385 10.679 24.665 1.00 92.88 293 VAL A C 1
ATOM 2394 O O . VAL A 1 293 ? 0.059 11.719 25.156 1.00 92.88 293 VAL A O 1
ATOM 2397 N N . ASP A 1 294 ? 0.119 9.475 24.930 1.00 87.75 294 ASP A N 1
ATOM 2398 C CA . ASP A 1 294 ? 1.055 9.209 26.030 1.00 87.75 294 ASP A CA 1
ATOM 2399 C C . ASP A 1 294 ? 2.435 8.732 25.557 1.00 87.75 294 ASP A C 1
ATOM 2401 O O . ASP A 1 294 ? 3.167 8.077 26.291 1.00 87.75 294 ASP A O 1
ATOM 2405 N N . LEU A 1 295 ? 2.835 9.114 24.338 1.00 92.19 295 LEU A N 1
ATOM 2406 C CA . LEU A 1 295 ? 4.103 8.667 23.756 1.00 92.19 295 LEU A CA 1
ATOM 2407 C C . LEU A 1 295 ? 5.331 9.075 24.597 1.00 92.19 295 LEU A C 1
ATOM 2409 O O . LEU A 1 295 ? 5.592 10.281 24.758 1.00 92.19 295 LEU A O 1
ATOM 2413 N N . PRO A 1 296 ? 6.131 8.111 25.093 1.00 87.44 296 PRO A N 1
ATOM 2414 C CA . PRO A 1 296 ? 7.310 8.401 25.901 1.00 87.44 296 PRO A CA 1
ATOM 2415 C C . PRO A 1 296 ? 8.365 9.160 25.085 1.00 87.44 296 PRO A C 1
ATOM 2417 O O . PRO A 1 296 ? 8.519 8.947 23.886 1.00 87.44 296 PRO A O 1
ATOM 2420 N N . GLY A 1 297 ? 9.080 10.090 25.726 1.00 85.88 297 GLY A N 1
ATOM 2421 C CA . GLY A 1 297 ? 10.153 10.867 25.083 1.00 85.88 297 GLY A CA 1
ATOM 2422 C C . GLY A 1 297 ? 9.704 12.037 24.193 1.00 85.88 297 GLY A C 1
ATOM 2423 O O . GLY A 1 297 ? 10.553 12.761 23.678 1.00 85.88 297 GLY A O 1
ATOM 2424 N N . PHE A 1 298 ? 8.397 12.280 24.037 1.00 92.06 298 PHE A N 1
ATOM 2425 C CA . PHE A 1 298 ? 7.864 13.414 23.266 1.00 92.06 298 PHE A CA 1
ATOM 2426 C C . PHE A 1 298 ? 7.268 14.505 24.162 1.00 92.06 298 PHE A C 1
ATOM 2428 O O . PHE A 1 298 ? 6.559 14.208 25.123 1.00 92.06 298 PHE A O 1
ATOM 2435 N N . SER A 1 299 ? 7.485 15.775 23.801 1.00 94.19 299 SER A N 1
ATOM 2436 C CA . SER A 1 299 ? 6.821 16.921 24.442 1.00 94.19 299 SER A CA 1
ATOM 2437 C C . SER A 1 299 ? 5.322 16.970 24.123 1.00 94.19 299 SER A C 1
ATOM 2439 O O . SER A 1 299 ? 4.888 16.478 23.079 1.00 94.19 299 SER A O 1
ATOM 2441 N N . GLU A 1 300 ? 4.526 17.629 24.971 1.00 94.75 300 GLU A N 1
ATOM 2442 C CA . GLU A 1 300 ? 3.075 17.779 24.761 1.00 94.75 300 GLU A CA 1
ATOM 2443 C C . GLU A 1 300 ? 2.743 18.401 23.391 1.00 94.75 300 GLU A C 1
ATOM 2445 O O . GLU A 1 300 ? 1.846 17.937 22.685 1.00 94.75 300 GLU A O 1
ATOM 2450 N N . GLU A 1 301 ? 3.502 19.416 22.968 1.00 96.00 301 GLU A N 1
ATOM 2451 C CA . GLU A 1 301 ? 3.321 20.044 21.656 1.00 96.00 301 GLU A CA 1
ATOM 2452 C C . GLU A 1 301 ? 3.583 19.056 20.508 1.00 96.00 301 GLU A C 1
ATOM 2454 O O . GLU A 1 301 ? 2.816 19.003 19.541 1.00 96.00 301 GLU A O 1
ATOM 2459 N N . SER A 1 302 ? 4.635 18.240 20.625 1.00 95.06 302 SER A N 1
ATOM 2460 C CA . SER A 1 302 ? 4.985 17.224 19.626 1.00 95.06 302 SER A CA 1
ATOM 2461 C C . SER A 1 302 ? 3.907 16.147 19.538 1.00 95.06 302 SER A C 1
ATOM 2463 O O . SER A 1 302 ? 3.454 15.820 18.441 1.00 95.06 302 SER A O 1
ATOM 2465 N N . ARG A 1 303 ? 3.408 15.674 20.685 1.00 96.50 303 ARG A N 1
ATOM 2466 C CA . ARG A 1 303 ? 2.286 14.728 20.754 1.00 96.50 303 ARG A CA 1
ATOM 2467 C C . ARG A 1 303 ? 1.033 15.298 20.086 1.00 96.50 303 ARG A C 1
ATOM 2469 O O . ARG A 1 303 ? 0.440 14.639 19.237 1.00 96.50 303 ARG A O 1
ATOM 2476 N N . LYS A 1 304 ? 0.677 16.562 20.351 1.00 96.50 304 LYS A N 1
ATOM 2477 C CA . LYS A 1 304 ? -0.455 17.241 19.684 1.00 96.50 304 LYS A CA 1
ATOM 2478 C C . LYS A 1 304 ? -0.262 17.403 18.172 1.00 96.50 304 LYS A C 1
ATOM 2480 O O . LYS A 1 304 ? -1.246 17.417 17.430 1.00 96.50 304 LYS A O 1
ATOM 2485 N N . LYS A 1 305 ? 0.971 17.574 17.681 1.00 97.00 305 LYS A N 1
ATOM 2486 C CA . LYS A 1 305 ? 1.263 17.586 16.233 1.00 97.00 305 LYS A CA 1
ATOM 2487 C C . LYS A 1 305 ? 1.031 16.203 15.621 1.00 97.00 305 LYS A C 1
ATOM 2489 O O . LYS A 1 305 ? 0.295 16.109 14.642 1.00 97.00 305 LYS A O 1
ATOM 2494 N N . LEU A 1 306 ? 1.560 15.149 16.242 1.00 97.62 306 LEU A N 1
ATOM 2495 C CA . LEU A 1 306 ? 1.381 13.766 15.787 1.00 97.62 306 LEU A CA 1
ATOM 2496 C C . LEU A 1 306 ? -0.098 13.349 15.777 1.00 97.62 306 LEU A C 1
ATOM 2498 O O . LEU A 1 306 ? -0.574 12.818 14.780 1.00 97.62 306 LEU A O 1
ATOM 2502 N N . GLN A 1 307 ? -0.858 13.691 16.821 1.00 97.50 307 GLN A N 1
ATOM 2503 C CA . GLN A 1 307 ? -2.304 13.442 16.892 1.00 97.50 307 GLN A CA 1
ATOM 2504 C C . GLN A 1 307 ? -3.082 14.094 15.737 1.00 97.50 307 GLN A C 1
ATOM 2506 O O . GLN A 1 307 ? -3.963 13.469 15.140 1.00 97.50 307 GLN A O 1
ATOM 2511 N N . ARG A 1 308 ? -2.756 15.352 15.403 1.00 96.94 308 ARG A N 1
ATOM 2512 C CA . ARG A 1 308 ? -3.372 16.066 14.271 1.00 96.94 308 ARG A CA 1
ATOM 2513 C C . ARG A 1 308 ? -3.032 15.399 12.943 1.00 96.94 308 ARG A C 1
ATOM 2515 O O . ARG A 1 308 ? -3.936 15.160 12.151 1.00 96.94 308 ARG A O 1
ATOM 2522 N N . MET A 1 309 ? -1.763 15.047 12.739 1.00 97.06 309 MET A N 1
ATOM 2523 C CA . MET A 1 309 ? -1.316 14.336 11.538 1.00 97.06 309 MET A CA 1
ATOM 2524 C C . MET A 1 309 ? -2.006 12.977 11.385 1.00 97.06 309 MET A C 1
ATOM 2526 O O . MET A 1 309 ? -2.465 12.648 10.297 1.00 97.06 309 MET A O 1
ATOM 2530 N N . ALA A 1 310 ? -2.129 12.207 12.467 1.00 97.06 310 ALA A N 1
ATOM 2531 C CA . ALA A 1 310 ? -2.803 10.912 12.453 1.00 97.06 310 ALA A CA 1
ATOM 2532 C C . ALA A 1 310 ? -4.295 11.047 12.097 1.00 97.06 310 ALA A C 1
ATOM 2534 O O . ALA A 1 310 ? -4.826 10.264 11.311 1.00 97.06 310 ALA A O 1
ATOM 2535 N N . THR A 1 311 ? -4.952 12.097 12.603 1.00 96.38 311 THR A N 1
ATOM 2536 C CA . THR A 1 311 ? -6.350 12.415 12.263 1.00 96.38 311 THR A CA 1
ATOM 2537 C C . THR A 1 311 ? -6.500 12.809 10.787 1.00 96.38 311 THR A C 1
ATOM 2539 O O . THR A 1 311 ? -7.421 12.342 10.116 1.00 96.38 311 THR A O 1
ATOM 2542 N N . GLU A 1 312 ? -5.594 13.643 10.263 1.00 96.19 312 GLU A N 1
ATOM 2543 C CA . GLU A 1 312 ? -5.563 14.059 8.851 1.00 96.19 312 GLU A CA 1
ATOM 2544 C C . GLU A 1 312 ? -5.406 12.845 7.924 1.00 96.19 312 GLU A C 1
ATOM 2546 O O . GLU A 1 312 ? -6.205 12.649 7.009 1.00 96.19 312 GLU A O 1
ATOM 2551 N N . VAL A 1 313 ? -4.420 11.991 8.210 1.00 96.56 313 VAL A N 1
ATOM 2552 C CA . VAL A 1 313 ? -4.151 10.751 7.472 1.00 96.56 313 VAL A CA 1
ATOM 2553 C C . VAL A 1 313 ? -5.366 9.826 7.475 1.00 96.56 313 VAL A C 1
ATOM 2555 O O . VAL A 1 313 ? -5.788 9.365 6.414 1.00 96.56 313 VAL A O 1
ATOM 2558 N N . TYR A 1 314 ? -5.971 9.589 8.642 1.00 95.88 314 TYR A N 1
ATOM 2559 C CA . TYR A 1 314 ? -7.147 8.728 8.730 1.00 95.88 314 TYR A CA 1
ATOM 2560 C C . TYR A 1 314 ? -8.341 9.310 7.966 1.00 95.88 314 TYR A C 1
ATOM 2562 O O . TYR A 1 314 ? -9.066 8.574 7.304 1.00 95.88 314 TYR A O 1
ATOM 2570 N N . THR A 1 315 ? -8.524 10.633 7.994 1.00 95.06 315 THR A N 1
ATOM 2571 C CA . THR A 1 315 ? -9.569 11.308 7.209 1.00 95.06 315 THR A CA 1
ATOM 2572 C C . THR A 1 315 ? -9.365 11.069 5.716 1.00 95.06 315 THR A C 1
ATOM 2574 O O . THR A 1 315 ? -10.305 10.693 5.024 1.00 95.06 315 THR A O 1
ATOM 2577 N N . LYS A 1 316 ? -8.127 11.192 5.223 1.00 96.12 316 LYS A N 1
ATOM 2578 C CA . LYS A 1 316 ? -7.794 10.934 3.815 1.00 96.12 316 LYS A CA 1
ATOM 2579 C C . LYS A 1 316 ? -8.011 9.472 3.423 1.00 96.12 316 LYS A C 1
ATOM 2581 O O . LYS A 1 316 ? -8.546 9.211 2.349 1.00 96.12 316 LYS A O 1
ATOM 2586 N N . ARG A 1 317 ? -7.683 8.521 4.305 1.00 94.81 317 ARG A N 1
ATOM 2587 C CA . ARG A 1 317 ? -8.044 7.104 4.116 1.00 94.81 317 ARG A CA 1
ATOM 2588 C C . ARG A 1 317 ? -9.557 6.902 4.109 1.00 94.81 317 ARG A C 1
ATOM 2590 O O . ARG A 1 317 ? -10.049 6.135 3.293 1.00 94.81 317 ARG A O 1
ATOM 2597 N N . SER A 1 318 ? -10.297 7.572 4.990 1.00 92.25 318 SER A N 1
ATOM 2598 C CA . SER A 1 318 ? -11.762 7.507 5.039 1.00 92.25 318 SER A CA 1
ATOM 2599 C C . SER A 1 318 ? -12.376 7.975 3.718 1.00 92.25 318 SER A C 1
ATOM 2601 O O . SER A 1 318 ? -13.182 7.247 3.152 1.00 92.25 318 SER A O 1
ATOM 2603 N N . THR A 1 319 ? -11.948 9.127 3.195 1.00 92.00 319 THR A N 1
ATOM 2604 C CA . THR A 1 319 ? -12.340 9.625 1.864 1.00 92.00 319 THR A CA 1
ATOM 2605 C C . THR A 1 319 ? -12.008 8.607 0.778 1.00 92.00 319 THR A C 1
ATOM 2607 O O . THR A 1 319 ? -12.887 8.200 0.034 1.00 92.00 319 THR A O 1
ATOM 2610 N N . LEU A 1 320 ? -10.769 8.108 0.732 1.00 90.19 320 LEU A N 1
ATOM 2611 C CA . LEU A 1 320 ? -10.355 7.148 -0.293 1.00 90.19 320 LEU A CA 1
ATOM 2612 C C . LEU A 1 320 ? -11.188 5.852 -0.275 1.00 90.19 320 LEU A C 1
ATOM 2614 O O . LEU A 1 320 ? -11.518 5.330 -1.333 1.00 90.19 320 LEU A O 1
ATOM 2618 N N . VAL A 1 321 ? -11.516 5.326 0.908 1.00 88.88 321 VAL A N 1
ATOM 2619 C CA . VAL A 1 321 ? -12.263 4.064 1.053 1.00 88.88 321 VAL A CA 1
ATOM 2620 C C . VAL A 1 321 ? -13.764 4.243 0.810 1.00 88.88 321 VAL A C 1
ATOM 2622 O O . VAL A 1 321 ? -14.385 3.345 0.251 1.00 88.88 321 VAL A O 1
ATOM 2625 N N . HIS A 1 322 ? -14.357 5.361 1.235 1.00 88.00 322 HIS A N 1
ATOM 2626 C CA . HIS A 1 322 ? -15.803 5.581 1.114 1.00 88.00 322 HIS A CA 1
ATOM 2627 C C . HIS A 1 322 ? -16.205 6.244 -0.201 1.00 88.00 322 HIS A C 1
ATOM 2629 O O . HIS A 1 322 ? -17.195 5.833 -0.801 1.00 88.00 322 HIS A O 1
ATOM 2635 N N . ASP A 1 323 ? -15.427 7.219 -0.662 1.00 87.12 323 ASP A N 1
ATOM 2636 C CA . ASP A 1 323 ? -15.708 7.965 -1.890 1.00 87.12 323 ASP A CA 1
ATOM 2637 C C . ASP A 1 323 ? -14.990 7.341 -3.101 1.00 87.12 323 ASP A C 1
ATOM 2639 O O . ASP A 1 323 ? -15.213 7.743 -4.239 1.00 87.12 323 ASP A O 1
ATOM 2643 N N . GLY A 1 324 ? -14.099 6.367 -2.870 1.00 81.00 324 GLY A N 1
ATOM 2644 C CA . GLY A 1 324 ? -13.347 5.657 -3.911 1.00 81.00 324 GLY A CA 1
ATOM 2645 C C . GLY A 1 324 ? -12.241 6.483 -4.573 1.00 81.00 324 GLY A C 1
ATOM 2646 O O . GLY A 1 324 ? -11.511 5.966 -5.419 1.00 81.00 324 GLY A O 1
ATOM 2647 N N . TYR A 1 325 ? -12.088 7.755 -4.194 1.00 80.50 325 TYR A N 1
ATOM 2648 C CA . TYR A 1 325 ? -11.200 8.691 -4.872 1.00 80.50 325 TYR A CA 1
ATOM 2649 C C . TYR A 1 325 ? -10.365 9.528 -3.904 1.00 80.50 325 TYR A C 1
ATOM 2651 O O . TYR A 1 325 ? -10.851 10.090 -2.924 1.00 80.50 325 TYR A O 1
ATOM 2659 N N . LEU A 1 326 ? -9.083 9.658 -4.239 1.00 84.38 326 LEU A N 1
ATOM 2660 C CA . LEU A 1 326 ? -8.193 10.679 -3.711 1.00 84.38 326 LEU A CA 1
ATOM 2661 C C . LEU A 1 326 ? -7.222 11.084 -4.829 1.00 84.38 326 LEU A C 1
ATOM 2663 O O . LEU A 1 326 ? -6.714 10.185 -5.510 1.00 84.38 326 LEU A O 1
ATOM 2667 N N . PRO A 1 327 ? -6.931 12.385 -5.027 1.00 82.25 327 PRO A N 1
ATOM 2668 C CA . PRO A 1 327 ? -6.021 12.814 -6.082 1.00 82.25 327 PRO A CA 1
ATOM 2669 C C . PRO A 1 327 ? -4.670 12.100 -5.990 1.00 82.25 327 PRO A C 1
ATOM 2671 O O . PRO A 1 327 ? -4.027 12.097 -4.936 1.00 82.25 327 PRO A O 1
ATOM 2674 N N . ALA A 1 328 ? -4.213 11.519 -7.105 1.00 77.31 328 ALA A N 1
ATOM 2675 C CA . ALA A 1 328 ? -2.985 10.722 -7.133 1.00 77.31 328 ALA A CA 1
ATOM 2676 C C . ALA A 1 328 ? -1.752 11.515 -6.660 1.00 77.31 328 ALA A C 1
ATOM 2678 O O . ALA A 1 328 ? -0.870 10.959 -6.010 1.00 77.31 328 ALA A O 1
ATOM 2679 N N . ALA A 1 329 ? -1.737 12.830 -6.901 1.00 80.94 329 ALA A N 1
ATOM 2680 C CA . ALA A 1 329 ? -0.676 13.735 -6.468 1.00 80.94 329 ALA A CA 1
ATOM 2681 C C . ALA A 1 329 ? -0.548 13.867 -4.934 1.00 80.94 329 ALA A C 1
ATOM 2683 O O . ALA A 1 329 ? 0.532 14.182 -4.439 1.00 80.94 329 ALA A O 1
ATOM 2684 N N . GLU A 1 330 ? -1.614 13.615 -4.164 1.00 88.31 330 GLU A N 1
ATOM 2685 C CA . GLU A 1 330 ? -1.571 13.686 -2.695 1.00 88.31 330 GLU A CA 1
ATOM 2686 C C . GLU A 1 330 ? -0.983 12.417 -2.055 1.00 88.31 330 GLU A C 1
ATOM 2688 O O . GLU A 1 330 ? -0.406 12.472 -0.963 1.00 88.31 330 GLU A O 1
ATOM 2693 N N . LEU A 1 331 ? -1.116 11.268 -2.726 1.00 89.12 331 LEU A N 1
ATOM 2694 C CA . LEU A 1 331 ? -0.789 9.954 -2.166 1.00 89.12 331 LEU A CA 1
ATOM 2695 C C . LEU A 1 331 ? 0.678 9.807 -1.719 1.00 89.12 331 LEU A C 1
ATOM 2697 O O . LEU A 1 331 ? 0.882 9.286 -0.622 1.00 89.12 331 LEU A O 1
ATOM 2701 N N . PRO A 1 332 ? 1.702 10.280 -2.465 1.00 87.88 332 PRO A N 1
ATOM 2702 C CA . PRO A 1 332 ? 3.093 10.160 -2.026 1.00 87.88 332 PRO A CA 1
ATOM 2703 C C . PRO A 1 332 ? 3.365 10.860 -0.692 1.00 87.88 332 PRO A C 1
ATOM 2705 O O . PRO A 1 332 ? 4.009 10.299 0.192 1.00 87.88 332 PRO A O 1
ATOM 2708 N N . ALA A 1 333 ? 2.833 12.071 -0.505 1.00 91.81 333 ALA A N 1
ATOM 2709 C CA . ALA A 1 333 ? 3.013 12.807 0.743 1.00 91.81 333 ALA A CA 1
ATOM 2710 C C . ALA A 1 333 ? 2.295 12.117 1.913 1.00 91.81 333 ALA A C 1
ATOM 2712 O O . ALA A 1 333 ? 2.813 12.088 3.032 1.00 91.81 333 ALA A O 1
ATOM 2713 N N . LEU A 1 334 ? 1.117 11.542 1.661 1.00 95.75 334 LEU A N 1
ATOM 2714 C CA . LEU A 1 334 ? 0.351 10.804 2.663 1.00 95.75 334 LEU A CA 1
ATOM 2715 C C . LEU A 1 334 ? 1.026 9.492 3.066 1.00 95.75 334 LEU A C 1
ATOM 2717 O O . LEU A 1 334 ? 1.086 9.196 4.259 1.00 95.75 334 LEU A O 1
ATOM 2721 N N . GLU A 1 335 ? 1.583 8.743 2.114 1.00 95.06 335 GLU A N 1
ATOM 2722 C CA . GLU A 1 335 ? 2.386 7.545 2.382 1.00 95.06 335 GLU A CA 1
ATOM 2723 C C . GLU A 1 335 ? 3.560 7.886 3.309 1.00 95.06 335 GLU A C 1
ATOM 2725 O O . GLU A 1 335 ? 3.673 7.310 4.392 1.00 95.06 335 GLU A O 1
ATOM 2730 N N . VAL A 1 336 ? 4.354 8.909 2.967 1.00 94.12 336 VAL A N 1
ATOM 2731 C CA . VAL A 1 336 ? 5.501 9.348 3.778 1.00 94.12 336 VAL A CA 1
ATOM 2732 C C . VAL A 1 336 ? 5.072 9.783 5.181 1.00 94.12 336 VAL A C 1
ATOM 2734 O O . VAL A 1 336 ? 5.686 9.369 6.170 1.00 94.12 336 VAL A O 1
ATOM 2737 N N . LYS A 1 337 ? 4.014 10.602 5.294 1.00 97.06 337 LYS A N 1
ATOM 2738 C CA . LYS A 1 337 ? 3.463 11.032 6.593 1.00 97.06 337 LYS A CA 1
ATOM 2739 C C . LYS A 1 337 ? 3.062 9.825 7.445 1.00 97.06 337 LYS A C 1
ATOM 2741 O O . LYS A 1 337 ? 3.441 9.755 8.612 1.00 97.06 337 LYS A O 1
ATOM 2746 N N . THR A 1 338 ? 2.342 8.869 6.860 1.00 98.12 338 THR A N 1
ATOM 2747 C CA . THR A 1 338 ? 1.833 7.677 7.558 1.00 98.12 338 THR A CA 1
ATOM 2748 C C . THR A 1 338 ? 2.967 6.760 8.002 1.00 98.12 338 THR A C 1
ATOM 2750 O O . THR A 1 338 ? 3.018 6.341 9.158 1.00 98.12 338 THR A O 1
ATOM 2753 N N . ARG A 1 339 ? 3.946 6.522 7.124 1.00 97.44 339 ARG A N 1
ATOM 2754 C CA . ARG A 1 339 ? 5.147 5.747 7.441 1.00 97.44 339 ARG A CA 1
ATOM 2755 C C . ARG A 1 339 ? 5.916 6.355 8.612 1.00 97.44 339 ARG A C 1
ATOM 2757 O O . ARG A 1 339 ? 6.383 5.630 9.486 1.00 97.44 339 ARG A O 1
ATOM 2764 N N . ASN A 1 340 ? 6.035 7.681 8.660 1.00 97.31 340 ASN A N 1
ATOM 2765 C CA . ASN A 1 340 ? 6.707 8.368 9.762 1.00 97.31 340 ASN A CA 1
ATOM 2766 C C . ASN A 1 340 ? 5.937 8.251 11.087 1.00 97.31 340 ASN A C 1
ATOM 2768 O O . ASN A 1 340 ? 6.568 8.068 12.125 1.00 97.31 340 ASN A O 1
ATOM 2772 N N . LEU A 1 341 ? 4.600 8.303 11.059 1.00 98.19 341 LEU A N 1
ATOM 2773 C CA . LEU A 1 341 ? 3.767 8.064 12.243 1.00 98.19 341 LEU A CA 1
ATOM 2774 C C . LEU A 1 341 ? 3.999 6.657 12.816 1.00 98.19 341 LEU A C 1
ATOM 2776 O O . LEU A 1 341 ? 4.276 6.526 14.006 1.00 98.19 341 LEU A O 1
ATOM 2780 N N . LEU A 1 342 ? 3.983 5.622 11.971 1.00 98.12 342 LEU A N 1
ATOM 2781 C CA . LEU A 1 342 ? 4.282 4.247 12.394 1.00 98.12 342 LEU A CA 1
ATOM 2782 C C . LEU A 1 342 ? 5.707 4.085 12.922 1.00 98.12 342 LEU A C 1
ATOM 2784 O O . LEU A 1 342 ? 5.902 3.466 13.961 1.00 98.12 342 LEU A O 1
ATOM 2788 N N . LYS A 1 343 ? 6.707 4.688 12.264 1.00 97.19 343 LYS A N 1
ATOM 2789 C CA . LYS A 1 343 ? 8.094 4.679 12.761 1.00 97.19 343 LYS A CA 1
ATOM 2790 C C . LYS A 1 343 ? 8.196 5.246 14.176 1.00 97.19 343 LYS A C 1
ATOM 2792 O O . LYS A 1 343 ? 8.964 4.718 14.973 1.00 97.19 343 LYS A O 1
ATOM 2797 N N . VAL A 1 344 ? 7.448 6.307 14.485 1.00 97.25 344 VAL A N 1
ATOM 2798 C CA . VAL A 1 344 ? 7.391 6.870 15.841 1.00 97.25 344 VAL A CA 1
ATOM 2799 C C . VAL A 1 344 ? 6.768 5.873 16.819 1.00 97.25 344 VAL A C 1
ATOM 2801 O O . VAL A 1 344 ? 7.365 5.629 17.864 1.00 97.25 344 VAL A O 1
ATOM 2804 N N . LEU A 1 345 ? 5.628 5.267 16.469 1.00 96.50 345 LEU A N 1
ATOM 2805 C CA . LEU A 1 345 ? 4.955 4.273 17.315 1.00 96.50 345 LEU A CA 1
ATOM 2806 C C . LEU A 1 345 ? 5.848 3.058 17.595 1.00 96.50 345 LEU A C 1
ATOM 2808 O O . LEU A 1 345 ? 6.035 2.689 18.750 1.00 96.50 345 LEU A O 1
ATOM 2812 N N . TYR A 1 346 ? 6.458 2.471 16.564 1.00 96.50 346 TYR A N 1
ATOM 2813 C CA . TYR A 1 346 ? 7.316 1.298 16.724 1.00 96.50 346 TYR A CA 1
ATOM 2814 C C . TYR A 1 346 ? 8.589 1.604 17.502 1.00 96.50 346 TYR A C 1
ATOM 2816 O O . TYR A 1 346 ? 8.974 0.818 18.359 1.00 96.50 346 TYR A O 1
ATOM 2824 N N . ARG A 1 347 ? 9.233 2.754 17.261 1.00 94.75 347 ARG A N 1
ATOM 2825 C CA . ARG A 1 347 ? 10.407 3.155 18.050 1.00 94.75 347 ARG A CA 1
ATOM 2826 C C . ARG A 1 347 ? 10.051 3.350 19.519 1.00 94.75 347 ARG A C 1
ATOM 2828 O O . ARG A 1 347 ? 10.797 2.889 20.373 1.00 94.75 347 ARG A O 1
ATOM 2835 N N . ALA A 1 348 ? 8.919 3.990 19.810 1.00 93.62 348 ALA A N 1
ATOM 2836 C CA . ALA A 1 348 ? 8.451 4.153 21.182 1.00 93.62 348 ALA A CA 1
ATOM 2837 C C . ALA A 1 348 ? 8.169 2.798 21.850 1.00 93.62 348 ALA A C 1
ATOM 2839 O O . ALA A 1 348 ? 8.611 2.584 22.973 1.00 93.62 348 ALA A O 1
ATOM 2840 N N . ALA A 1 349 ? 7.524 1.870 21.138 1.00 93.94 349 ALA A N 1
ATOM 2841 C CA . ALA A 1 349 ? 7.248 0.526 21.640 1.00 93.94 349 ALA A CA 1
ATOM 2842 C C . ALA A 1 349 ? 8.534 -0.275 21.911 1.00 93.94 349 ALA A C 1
ATOM 2844 O O . ALA A 1 349 ? 8.676 -0.876 22.971 1.00 93.94 349 ALA A O 1
ATOM 2845 N N . VAL A 1 350 ? 9.513 -0.224 21.000 1.00 92.94 350 VAL A N 1
ATOM 2846 C CA . VAL A 1 350 ? 10.830 -0.853 21.198 1.00 92.94 350 VAL A CA 1
ATOM 2847 C C . VAL A 1 350 ? 11.548 -0.260 22.412 1.00 92.94 350 VAL A C 1
ATOM 2849 O O . VAL A 1 350 ? 12.091 -1.003 23.223 1.00 92.94 350 VAL A O 1
ATOM 2852 N N . MET A 1 351 ? 11.514 1.064 22.587 1.00 89.88 351 MET A N 1
ATOM 2853 C CA . MET A 1 351 ? 12.101 1.714 23.763 1.00 89.88 351 MET A CA 1
ATOM 2854 C C . MET A 1 351 ? 11.396 1.314 25.063 1.00 89.88 351 MET A C 1
ATOM 2856 O O . MET A 1 351 ? 12.060 1.104 26.071 1.00 89.88 351 MET A O 1
ATOM 2860 N N . GLU A 1 352 ? 10.069 1.199 25.052 1.00 90.81 352 GLU A N 1
ATOM 2861 C CA . GLU A 1 352 ? 9.281 0.793 26.218 1.00 90.81 352 GLU A CA 1
ATOM 2862 C C . GLU A 1 352 ? 9.477 -0.691 26.580 1.00 90.81 352 GLU A C 1
ATOM 2864 O O . GLU A 1 352 ? 9.338 -1.073 27.746 1.00 90.81 352 GLU A O 1
ATOM 2869 N N . ALA A 1 353 ? 9.832 -1.528 25.602 1.00 90.56 353 ALA A N 1
ATOM 2870 C CA . ALA A 1 353 ? 10.177 -2.929 25.820 1.00 90.56 353 ALA A CA 1
ATOM 2871 C C . ALA A 1 353 ? 11.506 -3.116 26.567 1.00 90.56 353 ALA A C 1
ATOM 2873 O O . ALA A 1 353 ? 11.719 -4.177 27.156 1.00 90.56 353 ALA A O 1
ATOM 2874 N N . ARG A 1 354 ? 12.412 -2.124 26.540 1.00 86.00 354 ARG A N 1
ATOM 2875 C CA . ARG A 1 354 ? 13.737 -2.224 27.169 1.00 86.00 354 ARG A CA 1
ATOM 2876 C C . ARG A 1 354 ? 13.607 -2.261 28.703 1.00 86.00 354 ARG A C 1
ATOM 2878 O O . ARG A 1 354 ? 13.197 -1.262 29.297 1.00 86.00 354 ARG A O 1
ATOM 2885 N N . PRO A 1 355 ? 13.975 -3.369 29.372 1.00 79.75 355 PRO A N 1
ATOM 2886 C CA . PRO A 1 355 ? 13.991 -3.430 30.832 1.00 79.75 355 PRO A CA 1
ATOM 2887 C C . PRO A 1 355 ? 15.196 -2.672 31.416 1.00 79.75 355 PRO A C 1
ATOM 2889 O O . PRO A 1 355 ? 16.209 -2.496 30.743 1.00 79.75 355 PRO A O 1
ATOM 2892 N N . GLU A 1 356 ? 15.126 -2.289 32.698 1.00 75.81 356 GLU A N 1
ATOM 2893 C CA . GLU A 1 356 ? 16.249 -1.644 33.413 1.00 75.81 356 GLU A CA 1
ATOM 2894 C C . GLU A 1 356 ? 17.508 -2.528 33.474 1.00 75.81 356 GLU A C 1
ATOM 2896 O O . GLU A 1 356 ? 18.628 -2.023 33.439 1.00 75.81 356 GLU A O 1
ATOM 2901 N N . ALA A 1 357 ? 17.328 -3.851 33.529 1.00 77.06 357 ALA A N 1
ATOM 2902 C CA . ALA A 1 357 ? 18.393 -4.840 33.416 1.00 77.06 357 ALA A CA 1
ATOM 2903 C C . ALA A 1 357 ? 18.088 -5.788 32.251 1.00 77.06 357 ALA A C 1
ATOM 2905 O O . ALA A 1 357 ? 17.008 -6.386 32.200 1.00 77.06 357 ALA A O 1
ATOM 2906 N N . SER A 1 358 ? 19.032 -5.932 31.315 1.00 79.50 358 SER A N 1
ATOM 2907 C CA . SER A 1 358 ? 18.832 -6.798 30.151 1.00 79.50 358 SER A CA 1
ATOM 2908 C C . SER A 1 358 ? 18.685 -8.259 30.575 1.00 79.50 358 SER A C 1
ATOM 2910 O O . SER A 1 358 ? 19.538 -8.818 31.256 1.00 79.50 358 SER A O 1
ATOM 2912 N N . ARG A 1 359 ? 17.593 -8.878 30.127 1.00 84.56 359 ARG A N 1
ATOM 2913 C CA . ARG A 1 359 ? 17.311 -10.321 30.225 1.00 84.56 359 ARG A CA 1
ATOM 2914 C C . ARG A 1 359 ? 18.044 -11.168 29.178 1.00 84.56 359 ARG A C 1
ATOM 2916 O O . ARG A 1 359 ? 18.021 -12.389 29.277 1.00 84.56 359 ARG A O 1
ATOM 2923 N N . PHE A 1 360 ? 18.629 -10.529 28.168 1.00 87.31 360 PHE A N 1
ATOM 2924 C CA . PHE A 1 360 ? 19.312 -11.187 27.058 1.00 87.31 360 PHE A CA 1
ATOM 2925 C C . PHE A 1 360 ? 20.753 -10.699 26.968 1.00 87.31 360 PHE A C 1
ATOM 2927 O O . PHE A 1 360 ? 21.049 -9.543 27.288 1.00 87.31 360 PHE A O 1
ATOM 2934 N N . GLU A 1 361 ? 21.622 -11.575 26.483 1.00 85.31 361 GLU A N 1
ATOM 2935 C CA . GLU A 1 361 ? 23.009 -11.276 26.151 1.00 85.31 361 GLU A CA 1
ATOM 2936 C C . GLU A 1 361 ? 23.214 -11.507 24.655 1.00 85.31 361 GLU A C 1
ATOM 2938 O O . GLU A 1 361 ? 22.637 -12.424 24.068 1.00 85.31 361 GLU A O 1
ATOM 2943 N N . PHE A 1 362 ? 24.012 -10.647 24.027 1.00 85.38 362 PHE A N 1
ATOM 2944 C CA . PHE A 1 362 ? 24.396 -10.827 22.635 1.00 85.38 362 PHE A CA 1
ATOM 2945 C C . PHE A 1 362 ? 25.640 -11.714 22.579 1.00 85.38 362 PHE A C 1
ATOM 2947 O O . PHE A 1 362 ? 26.648 -11.396 23.209 1.00 85.38 362 PHE A O 1
ATOM 2954 N N . VAL A 1 363 ? 25.576 -12.803 21.814 1.00 84.38 363 VAL A N 1
ATOM 2955 C CA . VAL A 1 363 ? 26.696 -13.731 21.620 1.00 84.38 363 VAL A CA 1
ATOM 2956 C C . VAL A 1 363 ? 27.230 -13.554 20.199 1.00 84.38 363 VAL A C 1
ATOM 2958 O O . VAL A 1 363 ? 26.520 -13.848 19.240 1.00 84.38 363 VAL A O 1
ATOM 2961 N N . ASP A 1 364 ? 28.470 -13.071 20.058 1.00 80.56 364 ASP A N 1
ATOM 2962 C CA . ASP A 1 364 ? 29.178 -13.087 18.769 1.00 80.56 364 ASP A CA 1
ATOM 2963 C C . ASP A 1 364 ? 29.737 -14.497 18.534 1.00 80.56 364 ASP A C 1
ATOM 2965 O O . ASP A 1 364 ? 30.648 -14.945 19.228 1.00 80.56 364 ASP A O 1
ATOM 2969 N N . THR A 1 365 ? 29.180 -15.220 17.565 1.00 76.31 365 THR A N 1
ATOM 2970 C CA . THR A 1 365 ? 29.607 -16.588 17.238 1.00 76.31 365 THR A CA 1
ATOM 2971 C C . THR A 1 365 ? 30.928 -16.642 16.465 1.00 76.31 365 THR A C 1
ATOM 2973 O O . THR A 1 365 ? 31.516 -17.713 16.358 1.00 76.31 365 THR A O 1
ATOM 2976 N N . ASP A 1 366 ? 31.436 -15.513 15.959 1.00 67.94 366 ASP A N 1
ATOM 2977 C CA . ASP A 1 366 ? 32.721 -15.456 15.246 1.00 67.94 366 ASP A CA 1
ATOM 297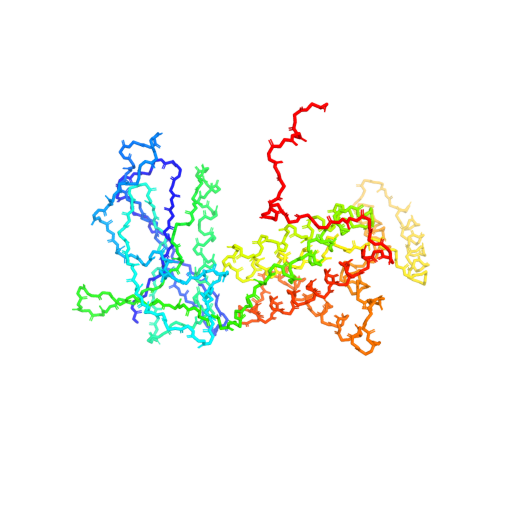8 C C . ASP A 1 366 ? 33.925 -15.262 16.181 1.00 67.94 366 ASP A C 1
ATOM 2980 O O . ASP A 1 366 ? 35.077 -15.391 15.755 1.00 67.94 366 ASP A O 1
ATOM 2984 N N . SER A 1 367 ? 33.706 -14.935 17.459 1.00 57.16 367 SER A N 1
ATOM 2985 C CA . SER A 1 367 ? 34.787 -14.778 18.434 1.00 57.16 367 SER A CA 1
ATOM 2986 C C . SER A 1 367 ? 35.199 -16.133 19.018 1.00 57.16 367 SER A C 1
ATOM 2988 O O . SER A 1 367 ? 35.029 -16.369 20.207 1.00 57.16 367 SER A O 1
ATOM 2990 N N . GLY A 1 368 ? 35.703 -17.033 18.170 1.00 53.19 368 GLY A N 1
ATOM 2991 C CA . GLY A 1 368 ? 36.446 -18.247 18.532 1.00 53.19 368 GLY A CA 1
ATOM 2992 C C . GLY A 1 368 ? 36.116 -18.891 19.885 1.00 53.19 368 GLY A C 1
ATOM 2993 O O . GLY A 1 368 ? 36.897 -18.775 20.829 1.00 53.19 368 GLY A O 1
ATOM 2994 N N . ALA A 1 369 ? 35.023 -19.649 19.942 1.00 40.91 369 ALA A N 1
ATOM 2995 C CA . ALA A 1 369 ? 34.859 -20.748 20.884 1.00 40.91 369 ALA A CA 1
ATOM 2996 C C . ALA A 1 369 ? 34.393 -21.973 20.088 1.00 40.91 369 ALA A C 1
ATOM 2998 O O . ALA A 1 369 ? 33.479 -21.892 19.278 1.00 40.91 369 ALA A O 1
ATOM 2999 N N . SER A 1 370 ? 35.122 -23.065 20.278 1.00 41.78 370 SER A N 1
ATOM 3000 C CA . SER A 1 370 ? 34.990 -24.383 19.658 1.00 41.78 370 SER A CA 1
ATOM 3001 C C . SER A 1 370 ? 33.558 -24.861 19.392 1.00 41.78 370 SER A C 1
ATOM 3003 O O . SER A 1 370 ? 32.709 -24.791 20.277 1.00 41.78 370 SER A O 1
ATOM 3005 N N . ASP A 1 371 ? 33.390 -25.480 18.221 1.00 46.81 371 ASP A N 1
ATOM 3006 C CA . ASP A 1 371 ? 32.322 -26.393 17.775 1.00 46.81 371 ASP A CA 1
ATOM 3007 C C . ASP A 1 371 ? 32.116 -27.630 18.688 1.00 46.81 371 ASP A C 1
ATOM 3009 O O . ASP A 1 371 ? 31.993 -28.760 18.219 1.00 46.81 371 ASP A O 1
ATOM 3013 N N . GLU A 1 372 ? 32.057 -27.472 20.009 1.00 47.19 372 GLU A N 1
ATOM 3014 C CA . GLU A 1 372 ? 31.655 -28.564 20.895 1.00 47.19 372 GLU A CA 1
ATOM 3015 C C . GLU A 1 372 ? 30.512 -28.139 21.816 1.00 47.19 372 GLU A C 1
ATOM 3017 O O . GLU A 1 372 ? 30.662 -27.285 22.686 1.00 47.19 372 GLU A O 1
ATOM 3022 N N . ALA A 1 373 ? 29.395 -28.848 21.621 1.00 47.91 373 ALA A N 1
ATOM 3023 C CA . ALA A 1 373 ? 28.220 -28.971 22.480 1.00 47.91 373 ALA A CA 1
ATOM 3024 C C . ALA A 1 373 ? 27.018 -28.057 22.185 1.00 47.91 373 ALA A C 1
ATOM 3026 O O . ALA A 1 373 ? 26.595 -27.291 23.042 1.00 47.91 373 ALA A O 1
ATOM 3027 N N . ILE A 1 374 ? 26.355 -28.274 21.040 1.00 42.66 374 ILE A N 1
ATOM 3028 C CA . ILE A 1 374 ? 24.877 -28.288 21.006 1.00 42.66 374 ILE A CA 1
ATOM 3029 C C . ILE A 1 374 ? 24.388 -29.494 20.185 1.00 42.66 374 ILE A C 1
ATOM 3031 O O . ILE A 1 374 ? 23.822 -29.368 19.105 1.00 42.66 374 ILE A O 1
ATOM 3035 N N . LEU A 1 375 ? 24.636 -30.691 20.715 1.00 43.00 375 LEU A N 1
ATOM 3036 C CA . LEU A 1 375 ? 23.828 -31.888 20.474 1.00 43.00 375 LEU A CA 1
ATOM 3037 C C . LEU A 1 375 ? 23.715 -32.616 21.817 1.00 43.00 375 LEU A C 1
ATOM 3039 O O . LEU A 1 375 ? 24.691 -33.209 22.262 1.00 43.00 375 LEU A O 1
ATOM 3043 N N . ASP A 1 376 ? 22.560 -32.440 22.465 1.00 38.34 376 ASP A N 1
ATOM 3044 C CA . ASP A 1 376 ? 21.865 -33.358 23.389 1.00 38.34 376 ASP A CA 1
ATOM 3045 C C . ASP A 1 376 ? 21.129 -32.583 24.498 1.00 38.34 376 ASP A C 1
ATOM 3047 O O . ASP A 1 376 ? 21.689 -32.270 25.549 1.00 38.34 376 ASP A O 1
ATOM 3051 N N . THR A 1 377 ? 19.845 -32.277 24.274 1.00 38.66 377 THR A N 1
ATOM 3052 C CA . THR A 1 377 ? 18.721 -32.713 25.136 1.00 38.66 377 THR A CA 1
ATOM 3053 C C . THR A 1 377 ? 17.372 -32.410 24.502 1.00 38.66 377 THR A C 1
ATOM 3055 O O . THR A 1 377 ? 17.177 -31.271 24.023 1.00 38.66 377 THR A O 1
#

Sequence (377 aa):
MDWEGILRCQTWNVWPAGFSGALAPIDVEYGAESPVRVTPVVDSYQPRNRPEQYASDEEVEGPPLWDGELPGLHRVWDAYLKAPEDSVPLTMRTREPYRGELEIWLKFEFDADELPATLFEALRSTAYEILALLNLRLAEFLVPQLPFQTRRLATGEDRAELTLEHRIAVFERHSYTKESLPEPFLDLAHFLTDPRFGDKFRVSLELYAAHFAEQQVRVRFILLVIAMEALAEGDTKHQVALDLLSRWRQELNAEKAKHEATSDEFYSLDALSRELDFRGRESIGNQIRKLFVDLPGFSEESRKKLQRMATEVYTKRSTLVHDGYLPAAELPALEVKTRNLLKVLYRAAVMEARPEASRFEFVDTDSGASDEAILDT

Organism: Mycolicibacterium vanbaalenii (NCBI:txid110539)

pLDDT: mean 88.5, std 10.59, range [38.34, 98.25]